Protein 9BSH (pdb70)

Radius of gyration: 26.65 Å; Cα contacts (8 Å, |Δi|>4): 1283; chains: 2; bounding box: 64×80×48 Å

Foldseek 3Di:
DADDPVVVVVVVVLLCLQVVDDNVPRDVVFKDFQDPVNCPDPPNQQKKWKAFAPDAIAIWGFAFQFKTKFWLVRLVSNVFPQQRIKIQGLWAQDPPGDIDRPQDIWGFDGKQNCLLHPPFTMIMTGTAAPPVRHGSCNVPPGFAADELVPDDAFDKKKWWYAQVVNPGRTIMIGIWGFHDPPVHTWTRGDGHQSQGHTFIADPVRHGFWGWHAWDADSDNPHITTGIHTCHPSNVVSCVVDHD/DADDPVVVVVQVVLLCLQVVDDNVPRDLQFKDFQDPVNCVDPPNQQKWWKAFPPDDIAIWGFAFLFKTKFWLVRLVNNVFPQQRIKIQGLWAQDPVGDIDRPLDIWGFDGKQNCLLHPPFTMIMTGTAAPPVRHGPCVVPPGFAADEQPPDDQFDKWKWWYAQCVVPNRTIMIGIWGFHDDPPATWTRGHHHQNQGHTFIAHPVRHGFWGWHAWDDDSDPPDIITHIHTCHDSNVVSCVVDHD

Nearest PDB structures (foldseek):
  1due-assembly1_A  TM=9.997E-01  e=1.816E-47  Staphylococcus aureus
  1exf-assembly1_A  TM=9.965E-01  e=1.575E-46  Staphylococcus aureus
  8t3i-assembly1_A  TM=9.795E-01  e=1.906E-31  Mammaliicoccus sciuri
  8t3j-assembly1_A  TM=9.727E-01  e=1.605E-29  Mammaliicoccus sciuri
  9j9a-assembly1_A  TM=9.511E-01  e=2.129E-25  Staphylococcus aureus

B-factor: mean 17.95, std 10.14, range [4.79, 72.85]

Sequence (486 aa):
AEVSAEEIIKKKHEEKWNKYYGVNAFNLPKELFSKVDEKDRQKYPYNTIGNVFVKGQTSATGVLIGKNTVLTNRHIAKFANGDPSKVSSFRPSSINTDDNGNTETPYGEEYEVKKEILQEPFGAGVDLALIRLKPDQNGVSLGDKIISSPAKIGTSNDLKDGDKLELIGYPFAHKVNQMHRSEIELTTTTLSRGLRYYGFTVPGNSGSGIFNSNGELVGIHSSKVSHLDREHQINYGVGIGNYVKRIINEKNEAEVSAEEEIKKHEEKWNKYYGVNAFNLPKELFSKVDEKDRQQKYPYNTIGNVFFVKGQTSATGVLIGKNTVLTNRHIAKKFANGDPSKVSFRPSINTDDNGNTETPYGEYEVKEILQEPFGAGVDLALIRLKPDQNGVSLGDKISSPAKKIGTSNDLKDGDKLELIGYPFAHKVNQMHRSEIELTTLSRGLRYYGFTVPGNSGSGIFNSNGELVGIHSSKVSHLDREHQINYGVGIGNYVKRRIINEKNE

GO terms:
  GO:0141023 symbiont-mediated disruption of host cell-cell adhesion (P, EXP)
  GO:0008236 serine-type peptidase activity (F, IMP)

Solvent-accessible surface area: 21837 Å² total; per-residue (Å²): 140,170,46,59,82,125,90,32,112,121,5,79,104,51,32,89,94,1,68,43,77,88,20,133,106,15,67,147,95,21,12,29,86,4,78,122,165,41,23,91,110,71,22,35,17,1,0,0,1,2,73,2,135,75,74,94,9,1,0,0,0,2,5,7,108,15,0,0,0,0,0,41,62,22,0,98,109,0,126,47,50,42,96,78,8,16,3,33,2,2,5,16,28,58,98,139,75,76,67,102,47,78,28,32,95,4,111,5,78,77,22,22,44,71,31,0,11,44,38,7,23,0,0,0,2,34,0,88,60,38,179,120,54,51,4,1,16,83,76,18,81,36,5,105,41,10,38,13,68,113,25,130,98,36,34,108,10,51,0,2,0,0,0,60,77,34,57,72,18,5,0,8,35,0,41,0,20,0,20,52,43,85,154,16,8,17,0,15,0,15,2,21,110,7,1,4,0,0,0,0,4,40,127,99,10,52,0,2,0,0,4,3,47,69,45,57,8,61,52,214,157,34,72,0,0,54,0,8,14,0,5,55,9,3,65,91,16,0,102,108,79,46,85,140,186,49,52,75,129,99,26,124,137,4,80,96,47,34,87,94,1,68,44,77,85,20,124,107,8,56,133,122,19,4,17,83,4,66,100,116,42,28,121,109,79,20,39,24,2,0,0,1,2,72,3,129,72,75,90,10,1,0,0,0,1,5,6,100,19,0,0,0,0,0,46,62,22,1,92,106,1,133,48,52,42,98,86,9,23,2,36,2,4,4,16,15,57,109,141,54,78,70,97,36,59,24,24,110,4,116,7,92,78,23,20,46,69,29,3,34,59,80,39,25,0,0,0,2,30,0,89,61,35,143,28,16,31,8,0,8,34,10,5,62,35,6,100,42,8,46,20,93,101,20,135,91,38,49,112,9,52,0,2,0,1,0,68,77,32,53,74,14,5,0,8,34,0,35,0,19,1,14,76,48,108,152,38,8,17,0,14,0,15,2,21,104,4,0,6,0,0,0,0,2,33,126,94,9,52,0,2,0,0,5,4,43,65,43,64,9,56,65,226,156,34,83,0,0,52,0,9,13,0,17,99,108,9,61,121,14,1,102,122,81,49,82

InterPro domains:
  IPR000126 Serine proteases, V8 family, serine active site [PS00673] (228-238)
  IPR008256 Peptidase S1B [PR00839] (70-87)
  IPR008256 Peptidase S1B [PR00839] (95-112)
  IPR008256 Peptidase S1B [PR00839] (129-141)
  IPR008256 Peptidase S1B [PR00839] (190-203)
  IPR008256 Peptidase S1B [PR00839] (222-238)
  IPR008256 Peptidase S1B [PR00839] (239-251)
  IPR008353 Peptidase S1B, exfoliative toxin [PR01774] (80-101)
  IPR008353 Peptidase S1B, exfoliative toxin [PR01774] (102-126)
  IPR008353 Peptidase S1B, exfoliative toxin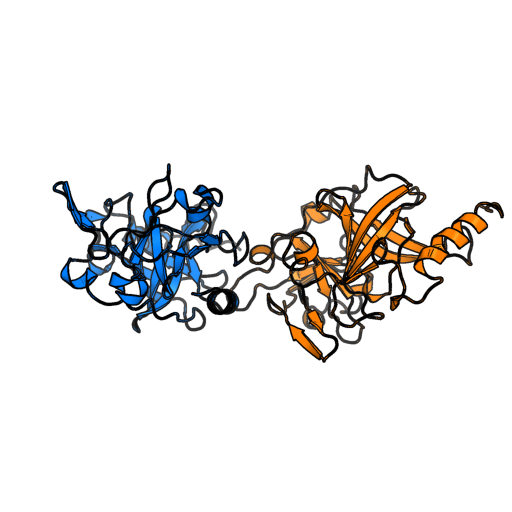 [PR01774] (139-156)
  IPR008353 Peptidase S1B, exfoliative toxin [PR01774] (158-180)
  IPR008353 Peptidase S1B, exfoliative toxin [PR01774] (182-200)
  IPR008353 Peptidase S1B, exfoliative toxin [PR01774] (224-248)
  IPR009003 Peptidase S1, PA clan [SSF50494] (53-277)
  IPR028301 Serine proteases, V8 family, histidine active site [PS00672] (96-110)
  IPR050966 Glutamyl Endopeptidase [PTHR15462] (72-261)

Secondary structure (DSSP, 8-state):
-PPPHHHHHHHHHHHHHHHSS-GGGS-TTTEEEPPHHHHTSTTGGGEEEEEETTS--EEEEEEETTEEEE-HHHHGGGTT-GGGEEEEET-EE-TTS-EE-TT--EEEEEEES-TT-TTS--EEEEEPP-TTS--HHHHSPPPEE--STT--TT-EEEEEE--TTTSTT--EEEEEEE---BTBEEEE----GGGTT-EEE-TT-EEEEEEEEEEEESEEEEEEEEEEE--HHHHHHHHHH--/----HHHHHHHHHHHHHHHSS-GGGS-TTTEEE--HHHHTSTTGGGEEEEEETTS--EEEEEEETTEEEE-HHHHGGGTT-GGGEEEEET-EE-TTS-EE-TT--EEEEEEES-TT-TTS--EEEEEPP-TTS--HHHHSPPPEE--STT--TT-EEEEEE--TTTSTT--EEEEEEE---BTBEEEE----GGGTT-EEE-TT-EEEEEEEEEEEESEEEEEEEEEEE--HHHHHHHHHH--

Structure (mmCIF, N/CA/C/O backbone):
data_9BSH
#
_entry.id   9BSH
#
_cell.length_a   48.551
_cell.length_b   66.543
_cell.length_c   81.810
_cell.angle_alpha   90.00
_cell.angle_beta   94.17
_cell.angle_gamma   90.00
#
_symmetry.space_group_name_H-M   'P 1 21 1'
#
loop_
_entity.id
_entity.type
_entity.pdbx_description
1 polymer 'Exfoliative toxin A'
2 water water
#
loop_
_atom_site.group_PDB
_atom_site.id
_atom_site.type_symbol
_atom_site.label_atom_id
_atom_site.label_alt_id
_atom_site.label_comp_id
_atom_site.label_asym_id
_atom_site.label_entity_id
_atom_site.label_seq_id
_atom_site.pdbx_PDB_ins_code
_atom_site.Cartn_x
_atom_site.Cartn_y
_atom_site.Cartn_z
_atom_site.occupancy
_atom_site.B_iso_or_equiv
_atom_site.auth_seq_id
_atom_site.auth_comp_id
_atom_site.auth_asym_id
_atom_site.auth_atom_id
_atom_site.pdbx_PDB_model_num
ATOM 1 N N . ALA A 1 38 ? -2.723 -29.381 35.336 1.00 35.48 38 ALA A N 1
ATOM 2 C CA . ALA A 1 38 ? -3.119 -28.788 36.609 1.00 44.09 38 ALA A CA 1
ATOM 3 C C . ALA A 1 38 ? -4.536 -28.232 36.536 1.00 48.36 38 ALA A C 1
ATOM 4 O O . ALA A 1 38 ? -4.786 -27.223 35.869 1.00 40.27 38 ALA A O 1
ATOM 6 N N . GLU A 1 39 ? -5.460 -28.894 37.228 1.00 37.67 39 GLU A N 1
ATOM 7 C CA . GLU A 1 39 ? -6.852 -28.466 37.244 1.00 38.58 39 GLU A CA 1
ATOM 8 C C . GLU A 1 39 ? -7.006 -27.336 38.255 1.00 35.33 39 GLU A C 1
ATOM 9 O O . GLU A 1 39 ? -6.773 -27.524 39.453 1.00 29.76 39 GLU A O 1
ATOM 15 N N . VAL A 1 40 ? -7.376 -26.163 37.778 1.00 19.86 40 VAL A N 1
ATOM 16 C CA . VAL A 1 40 ? -7.589 -25.032 38.666 1.00 22.61 40 VAL A CA 1
ATOM 17 C C . VAL A 1 40 ? -8.959 -25.180 39.309 1.00 19.65 40 VAL A C 1
ATOM 18 O O . VAL A 1 40 ? -9.905 -25.666 38.679 1.00 21.42 40 VAL A O 1
ATOM 22 N N . SER A 1 41 ? -9.067 -24.791 40.577 1.00 15.17 41 SER A N 1
ATOM 23 C CA . SER A 1 41 ? -10.318 -24.980 41.297 1.00 13.62 41 SER A CA 1
ATOM 24 C C . SER A 1 41 ? -11.391 -24.016 40.806 1.00 15.16 41 SER A C 1
ATOM 25 O O . SER A 1 41 ? -11.116 -22.914 40.314 1.00 11.21 41 SER A O 1
ATOM 28 N N . ALA A 1 42 ? -12.634 -24.447 40.956 1.00 14.01 42 ALA A N 1
ATOM 29 C CA . ALA A 1 42 ? -13.749 -23.570 40.627 1.00 13.48 42 ALA A CA 1
ATOM 30 C C . ALA A 1 42 ? -13.707 -22.279 41.431 1.00 13.48 42 ALA A C 1
ATOM 31 O O . ALA A 1 42 ? -14.130 -21.234 40.931 1.00 13.31 42 ALA A O 1
ATOM 33 N N . GLU A 1 43 ? -13.223 -22.331 42.679 1.00 13.36 43 GLU A N 1
ATOM 34 C CA . GLU A 1 43 ? -13.123 -21.118 43.485 1.00 14.86 43 GLU A CA 1
ATOM 35 C C . GLU A 1 43 ? -12.169 -20.126 42.836 1.00 12.44 43 GLU A C 1
ATOM 36 O O . GLU A 1 43 ? -12.432 -18.917 42.793 1.00 12.80 43 GLU A O 1
ATOM 42 N N . GLU A 1 44 ? -11.044 -20.626 42.333 1.00 12.49 44 GLU A N 1
ATOM 43 C CA . GLU A 1 44 ? -10.046 -19.749 41.726 1.00 12.39 44 GLU A CA 1
ATOM 44 C C . GLU A 1 44 ? -10.553 -19.180 40.406 1.00 14.39 44 GLU A C 1
ATOM 45 O O . GLU A 1 44 ? -10.310 -18.008 40.087 1.00 13.30 44 GLU A O 1
ATOM 51 N N . ILE A 1 45 ? -11.269 -19.996 39.633 1.00 14.07 45 ILE A N 1
ATOM 52 C CA A ILE A 1 45 ? -11.883 -19.505 38.402 0.37 13.34 45 ILE A CA 1
ATOM 53 C CA B ILE A 1 45 ? -11.895 -19.512 38.401 0.63 13.36 45 ILE A CA 1
ATOM 54 C C . ILE A 1 45 ? -12.874 -18.387 38.708 1.00 12.05 45 ILE A C 1
ATOM 55 O O . ILE A 1 45 ? -12.895 -17.352 38.028 1.00 11.66 45 ILE A O 1
ATOM 64 N N . LYS A 1 46 ? -13.703 -18.571 39.736 1.00 12.69 46 LYS A N 1
ATOM 65 C CA . LYS A 1 46 ? -14.675 -17.554 40.127 1.00 15.89 46 LYS A CA 1
ATOM 66 C C . LYS A 1 46 ? -13.986 -16.260 40.541 1.00 15.86 46 LYS A C 1
ATOM 67 O O . LYS A 1 46 ? -14.418 -15.166 40.156 1.00 16.16 46 LYS A O 1
ATOM 73 N N . LYS A 1 47 ? -12.914 -16.361 41.333 1.00 13.05 47 LYS A N 1
ATOM 74 C CA A LYS A 1 47 ? -12.164 -15.166 41.700 0.62 14.46 47 LYS A CA 1
ATOM 75 C CA B LYS A 1 47 ? -12.159 -15.168 41.698 0.38 14.44 47 LYS A CA 1
ATOM 76 C C . LYS A 1 47 ? -11.627 -14.468 40.456 1.00 14.10 47 LYS A C 1
ATOM 77 O O . LYS A 1 47 ? -11.712 -13.236 40.337 1.00 14.94 47 LYS A O 1
ATOM 88 N N . HIS A 1 48 ? -11.087 -15.243 39.516 1.00 11.48 48 HIS A N 1
ATOM 89 C CA . HIS A 1 48 ? -10.588 -14.671 38.274 1.00 10.57 48 HIS A CA 1
ATOM 90 C C . HIS A 1 48 ? -11.697 -14.006 37.469 1.00 12.70 48 HIS A C 1
ATOM 91 O O . HIS A 1 48 ? -11.515 -12.899 36.945 1.00 13.12 48 HIS A O 1
ATOM 98 N N . GLU A 1 49 ? -12.841 -14.676 37.327 1.00 11.47 49 GLU A N 1
ATOM 99 C CA . GLU A 1 49 ? -13.936 -14.075 36.571 1.00 13.64 49 GLU A CA 1
ATOM 100 C C . GLU A 1 49 ? -14.363 -12.749 37.180 1.00 13.99 49 GLU A C 1
ATOM 101 O O . GLU A 1 49 ? -14.583 -11.768 36.460 1.00 12.35 49 GLU A O 1
ATOM 107 N N . GLU A 1 50 ? -14.462 -12.693 38.509 1.00 12.91 50 GLU A N 1
ATOM 108 C CA . GLU A 1 50 ? -14.889 -11.464 39.160 1.00 14.86 50 GLU A CA 1
ATOM 109 C C . GLU A 1 50 ? -13.869 -10.349 38.959 1.00 12.63 50 GLU A C 1
ATOM 110 O O . GLU A 1 50 ? -14.247 -9.208 38.671 1.00 18.44 50 GLU A O 1
ATOM 116 N N . LYS A 1 51 ? -12.578 -10.656 39.079 1.00 13.71 51 LYS A N 1
ATOM 117 C CA . LYS A 1 51 ? -11.576 -9.625 38.863 1.00 12.82 51 LYS A CA 1
ATOM 118 C C . LYS A 1 51 ? -11.572 -9.170 37.412 1.00 14.71 51 LYS A C 1
ATOM 119 O O . LYS A 1 51 ? -11.529 -7.966 37.131 1.00 17.05 51 LYS A O 1
ATOM 125 N N . TRP A 1 52 ? -11.603 -10.118 36.471 1.00 11.18 52 TRP A N 1
ATOM 126 C CA . TRP A 1 52 ? -11.636 -9.741 35.060 1.00 14.38 52 TRP A CA 1
ATOM 127 C C . TRP A 1 52 ? -12.875 -8.903 34.758 1.00 13.27 52 TRP A C 1
ATOM 128 O O . TRP A 1 52 ? -12.813 -7.941 33.981 1.00 14.07 52 TRP A O 1
ATOM 139 N N . ASN A 1 53 ? -13.994 -9.206 35.424 1.00 14.00 53 ASN A N 1
ATOM 140 C CA . ASN A 1 53 ? -15.238 -8.488 35.203 1.00 15.33 53 ASN A CA 1
ATOM 141 C C . ASN A 1 53 ? -15.169 -7.034 35.669 1.00 17.40 53 ASN A C 1
ATOM 142 O O . ASN A 1 53 ? -15.984 -6.218 35.221 1.00 16.83 53 ASN A O 1
ATOM 147 N N . LYS A 1 54 ? -14.225 -6.690 36.552 1.00 15.69 54 LYS A N 1
ATOM 148 C CA . LYS A 1 54 ? -14.033 -5.285 36.905 1.00 21.16 54 LYS A CA 1
ATOM 149 C C . LYS A 1 54 ? -13.688 -4.443 35.687 1.00 16.36 54 LYS A C 1
ATOM 150 O O . LYS A 1 54 ? -13.994 -3.247 35.655 1.00 20.45 54 LYS A O 1
ATOM 156 N N . TYR A 1 55 ? -13.051 -5.046 34.685 1.00 16.03 55 TYR A N 1
ATOM 157 C CA . TYR A 1 55 ? -12.549 -4.308 33.537 1.00 15.55 55 TYR A CA 1
ATOM 158 C C . TYR A 1 55 ? -13.423 -4.484 32.313 1.00 17.35 55 TYR A C 1
ATOM 159 O O . TYR A 1 55 ? -13.394 -3.629 31.422 1.00 17.08 55 TYR A O 1
ATOM 168 N N . TYR A 1 56 ? -14.208 -5.559 32.260 1.00 16.98 56 TYR A N 1
ATOM 169 C CA . TYR A 1 56 ? -14.994 -5.888 31.083 1.00 18.04 56 TYR A CA 1
ATOM 170 C C . TYR A 1 56 ? -16.487 -6.022 31.349 1.00 19.94 56 TYR A C 1
ATOM 171 O O . TYR A 1 56 ? -17.255 -6.160 30.388 1.00 20.51 56 TYR A O 1
ATOM 180 N N . GLY A 1 57 ? -16.921 -5.946 32.611 1.00 20.59 57 GLY A N 1
ATOM 181 C CA . GLY A 1 57 ? -18.324 -6.134 32.942 1.00 22.24 57 GLY A CA 1
ATOM 182 C C . GLY A 1 57 ? -19.198 -4.935 32.670 1.00 28.92 57 GLY A C 1
ATOM 183 O O . GLY A 1 57 ? -20.428 -5.064 32.667 1.00 26.53 57 GLY A O 1
ATOM 184 N N . VAL A 1 58 ? -18.591 -3.770 32.465 1.00 21.78 58 VAL A N 1
ATOM 185 C CA . VAL A 1 58 ? -19.300 -2.563 32.082 1.00 18.65 58 VAL A CA 1
ATOM 186 C C . VAL A 1 58 ? -18.704 -2.058 30.779 1.00 26.29 58 VAL A C 1
ATOM 187 O O . VAL A 1 58 ? -17.615 -2.463 30.362 1.00 25.76 58 VAL A O 1
ATOM 191 N N . ASN A 1 59 ? -19.446 -1.162 30.135 1.00 22.11 59 ASN A N 1
ATOM 192 C CA . ASN A 1 59 ? -18.944 -0.424 28.987 1.00 25.89 59 ASN A CA 1
ATOM 193 C C . ASN A 1 59 ? -17.644 0.286 29.345 1.00 21.69 59 ASN A C 1
ATOM 194 O O . ASN A 1 59 ? -17.500 0.828 30.442 1.00 19.92 59 ASN A O 1
ATOM 199 N N . ALA A 1 60 ? -16.694 0.289 28.402 1.00 20.30 60 ALA A N 1
ATOM 200 C CA . ALA A 1 60 ? -15.408 0.932 28.650 1.00 17.76 60 ALA A CA 1
ATOM 201 C C . ALA A 1 60 ? -15.565 2.411 28.996 1.00 19.64 60 ALA A C 1
ATOM 202 O O . ALA A 1 60 ? -14.785 2.945 29.797 1.00 21.31 60 ALA A O 1
ATOM 204 N N . PHE A 1 61 ? -16.569 3.083 28.414 1.00 25.15 61 PHE A N 1
ATOM 205 C CA . PHE A 1 61 ? -16.865 4.468 28.782 1.00 27.40 61 PHE A CA 1
ATOM 206 C C . PHE A 1 61 ? -17.317 4.585 30.231 1.00 18.13 61 PHE A C 1
ATOM 207 O O . PHE A 1 61 ? -17.185 5.654 30.834 1.00 23.73 61 PHE A O 1
ATOM 215 N N . ASN A 1 62 ? -17.871 3.511 30.798 1.00 25.31 62 ASN A N 1
ATOM 216 C CA . ASN A 1 62 ? -18.344 3.514 32.176 1.00 20.27 62 ASN A CA 1
ATOM 217 C C . ASN A 1 62 ? -17.320 2.972 33.167 1.00 21.20 62 ASN A C 1
ATOM 218 O O . ASN A 1 62 ? -17.637 2.828 34.354 1.00 18.67 62 ASN A O 1
ATOM 223 N N . LEU A 1 63 ? -16.106 2.655 32.719 1.00 20.41 63 LEU A N 1
ATOM 224 C CA . LEU A 1 63 ? -15.102 2.200 33.663 1.00 16.73 63 LEU A CA 1
ATOM 225 C C . LEU A 1 63 ? -14.707 3.339 34.600 1.00 17.58 63 LEU A C 1
ATOM 226 O O . LEU A 1 63 ? -14.720 4.506 34.204 1.00 18.28 63 LEU A O 1
ATOM 231 N N . PRO A 1 64 ? -14.340 3.023 35.842 1.00 14.89 64 PRO A N 1
ATOM 232 C CA . PRO A 1 64 ? -13.807 4.058 36.736 1.00 16.58 64 PRO A CA 1
ATOM 233 C C . PRO A 1 64 ? -12.521 4.636 36.163 1.00 24.11 64 PRO A C 1
ATOM 234 O O . PRO A 1 64 ? -11.704 3.915 35.584 1.00 14.96 64 PRO A O 1
ATOM 238 N N . LYS A 1 65 ? -12.339 5.952 36.332 1.00 20.39 65 LYS A N 1
ATOM 239 C CA . LYS A 1 65 ? -11.161 6.598 35.753 1.00 18.78 65 LYS A CA 1
ATOM 240 C C . LYS A 1 65 ? -9.871 6.012 36.315 1.00 15.23 65 LYS A C 1
ATOM 241 O O . LYS A 1 65 ? -8.832 6.048 35.646 1.00 19.10 65 LYS A O 1
ATOM 247 N N . GLU A 1 66 ? -9.915 5.488 37.542 1.00 15.27 66 GLU A N 1
ATOM 248 C CA . GLU A 1 66 ? -8.731 4.884 38.141 1.00 21.91 66 GLU A CA 1
ATOM 249 C C . GLU A 1 66 ? -8.210 3.717 37.314 1.00 12.02 66 GLU A C 1
ATOM 250 O O . GLU A 1 66 ? -7.003 3.453 37.305 1.00 16.19 66 GLU A O 1
ATOM 256 N N . LEU A 1 67 ? -9.095 3.003 36.634 1.00 13.29 67 LEU A N 1
ATOM 257 C CA . LEU A 1 67 ? -8.705 1.841 35.851 1.00 11.91 67 LEU A CA 1
ATOM 258 C C . LEU A 1 67 ? -8.372 2.169 34.404 1.00 12.38 67 LEU A C 1
ATOM 259 O O . LEU A 1 67 ? -7.573 1.455 33.788 1.00 13.08 67 LEU A O 1
ATOM 264 N N . PHE A 1 68 ? -8.981 3.209 33.840 1.00 10.91 68 PHE A N 1
ATOM 265 C CA . PHE A 1 68 ? -8.874 3.490 32.413 1.00 9.20 68 PHE A CA 1
ATOM 266 C C . PHE A 1 68 ? -9.287 4.931 32.195 1.00 13.12 68 PHE A C 1
ATOM 267 O O . PHE A 1 68 ? -10.395 5.327 32.585 1.00 13.82 68 PHE A O 1
ATOM 275 N N . SER A 1 69 ? -8.427 5.709 31.556 1.00 11.37 69 SER A N 1
ATOM 276 C CA . SER A 1 69 ? -8.770 7.101 31.312 1.00 13.31 69 SER A CA 1
ATOM 277 C C . SER A 1 69 ? -8.004 7.661 30.121 1.00 12.27 69 SER A C 1
ATOM 278 O O . SER A 1 69 ? -6.892 7.225 29.817 1.00 11.53 69 SER A O 1
ATOM 281 N N . LYS A 1 70 ? -8.620 8.634 29.452 1.00 10.58 70 LYS A N 1
ATOM 282 C CA . LYS A 1 70 ? -7.943 9.362 28.384 1.00 11.95 70 LYS A CA 1
ATOM 283 C C . LYS A 1 70 ? -6.846 10.260 28.949 1.00 9.73 70 LYS A C 1
ATOM 284 O O . LYS A 1 70 ? -7.016 10.912 29.981 1.00 12.93 70 LYS A O 1
ATOM 290 N N . VAL A 1 71 ? -5.697 10.290 28.278 1.00 9.89 71 VAL A N 1
ATOM 291 C CA . VAL A 1 71 ? -4.595 11.151 28.689 1.00 12.60 71 VAL A CA 1
ATOM 292 C C . VAL A 1 71 ? -4.868 12.539 28.127 1.00 9.83 71 VAL A C 1
ATOM 293 O O . VAL A 1 71 ? -4.949 12.720 26.908 1.00 14.67 71 VAL A O 1
ATOM 297 N N . ASP A 1 72 ? -5.019 13.517 29.006 1.00 14.22 72 ASP A N 1
ATOM 298 C CA . ASP A 1 72 ? -5.407 14.841 28.537 1.00 18.54 72 ASP A CA 1
ATOM 299 C C . ASP A 1 72 ? -4.229 15.576 27.894 1.00 12.66 72 ASP A C 1
ATOM 300 O O . ASP A 1 72 ? -3.081 15.122 27.901 1.00 11.88 72 ASP A O 1
ATOM 305 N N . GLU A 1 73 ? -4.530 16.733 27.311 1.00 12.81 73 GLU A N 1
ATOM 306 C CA . GLU A 1 73 ? -3.520 17.436 26.530 1.00 12.82 73 GLU A CA 1
ATOM 307 C C . GLU A 1 73 ? -2.296 17.780 27.373 1.00 13.52 73 GLU A C 1
ATOM 308 O O . GLU A 1 73 ? -1.154 17.607 26.927 1.00 15.72 73 GLU A O 1
ATOM 314 N N . LYS A 1 74 ? -2.509 18.255 28.600 1.00 12.88 74 LYS A N 1
ATOM 315 C CA . LYS A 1 74 ? -1.367 18.599 29.439 1.00 17.05 74 LYS A CA 1
ATOM 316 C C . LYS A 1 74 ? -0.578 17.357 29.828 1.00 20.03 74 LYS A C 1
ATOM 317 O O . LYS A 1 74 ? 0.655 17.392 29.879 1.00 20.47 74 LYS A O 1
ATOM 323 N N . ASP A 1 75 ? -1.264 16.249 30.092 1.00 15.25 75 ASP A N 1
ATOM 324 C CA . ASP A 1 75 ? -0.551 15.036 30.480 1.00 19.16 75 ASP A CA 1
ATOM 325 C C . ASP A 1 75 ? 0.251 14.464 29.315 1.00 14.59 75 ASP A C 1
ATOM 326 O O . ASP A 1 75 ? 1.357 13.944 29.516 1.00 17.25 75 ASP A O 1
ATOM 331 N N . ARG A 1 76 ? -0.269 14.576 28.087 1.00 12.36 76 ARG A N 1
ATOM 332 C CA . ARG A 1 76 ? 0.469 14.068 26.936 1.00 11.35 76 ARG A CA 1
ATOM 333 C C . ARG A 1 76 ? 1.816 14.765 26.815 1.00 17.79 76 ARG A C 1
ATOM 334 O O . ARG A 1 76 ? 2.767 14.178 26.291 1.00 17.66 76 ARG A O 1
ATOM 342 N N . GLN A 1 77 ? 1.922 15.980 27.351 1.00 14.83 77 GLN A N 1
ATOM 343 C CA . GLN A 1 77 ? 3.140 16.767 27.246 1.00 24.81 77 GLN A CA 1
ATOM 344 C C . GLN A 1 77 ? 4.265 16.221 28.099 1.00 29.20 77 GLN A C 1
ATOM 345 O O . GLN A 1 77 ? 5.433 16.499 27.812 1.00 37.75 77 GLN A O 1
ATOM 351 N N . LYS A 1 78 ? 3.950 15.485 29.150 1.00 20.88 78 LYS A N 1
ATOM 352 C CA . LYS A 1 78 ? 4.972 15.113 30.105 1.00 25.85 78 LYS A CA 1
ATOM 353 C C . LYS A 1 78 ? 5.328 13.633 30.029 1.00 22.16 78 LYS A C 1
ATOM 354 O O . LYS A 1 78 ? 4.681 12.818 29.357 1.00 15.56 78 LYS A O 1
ATOM 360 N N . TYR A 1 79 ? 6.414 13.323 30.712 1.00 22.46 79 TYR A N 1
ATOM 361 C CA . TYR A 1 79 ? 6.900 11.965 30.794 1.00 14.86 79 TYR A CA 1
ATOM 362 C C . TYR A 1 79 ? 6.015 11.163 31.748 1.00 18.62 79 TYR A C 1
ATOM 363 O O . TYR A 1 79 ? 5.584 11.680 32.782 1.00 16.31 79 TYR A O 1
ATOM 372 N N . PRO A 1 80 ? 5.728 9.892 31.441 1.00 11.21 80 PRO A N 1
ATOM 373 C CA . PRO A 1 80 ? 6.186 9.086 30.297 1.00 15.29 80 PRO A CA 1
ATOM 374 C C . PRO A 1 80 ? 5.265 9.113 29.079 1.00 8.11 80 PRO A C 1
ATOM 375 O O . PRO A 1 80 ? 5.568 8.482 28.070 1.00 10.06 80 PRO A O 1
ATOM 379 N N . TYR A 1 81 ? 4.132 9.822 29.159 1.00 12.63 81 TYR A N 1
ATOM 380 C CA . TYR A 1 81 ? 3.141 9.801 28.085 1.00 9.74 81 TYR A CA 1
ATOM 381 C C . TYR A 1 81 ? 3.744 10.251 26.766 1.00 9.76 81 TYR A C 1
ATOM 382 O O . TYR A 1 81 ? 3.438 9.688 25.717 1.00 8.91 81 TYR A O 1
ATOM 391 N N . ASN A 1 82 ? 4.636 11.237 26.808 1.00 10.64 82 ASN A N 1
ATOM 392 C CA . ASN A 1 82 ? 5.268 11.757 25.601 1.00 14.91 82 ASN A CA 1
ATOM 393 C C . ASN A 1 82 ? 6.168 10.745 24.884 1.00 11.76 82 ASN A C 1
ATOM 394 O O . ASN A 1 82 ? 6.579 11.017 23.754 1.00 15.63 82 ASN A O 1
ATOM 399 N N . THR A 1 83 ? 6.424 9.565 25.462 1.00 7.56 83 THR A N 1
ATOM 400 C CA . THR A 1 83 ? 7.179 8.517 24.769 1.00 9.21 83 THR A CA 1
ATOM 401 C C . THR A 1 83 ? 6.292 7.585 23.953 1.00 7.31 83 THR A C 1
ATOM 402 O O . THR A 1 83 ? 6.809 6.693 23.271 1.00 8.25 83 THR A O 1
ATOM 406 N N . ILE A 1 84 ? 4.967 7.753 24.024 1.00 7.51 84 ILE A N 1
ATOM 407 C CA . ILE A 1 84 ? 4.005 6.823 23.450 1.00 9.21 84 ILE A CA 1
ATOM 408 C C . ILE A 1 84 ? 3.526 7.346 22.108 1.00 6.25 84 ILE A C 1
ATOM 409 O O . ILE A 1 84 ? 3.229 8.536 21.965 1.00 8.34 84 ILE A O 1
ATOM 414 N N . GLY A 1 85 ? 3.454 6.447 21.118 1.00 6.72 85 GLY A N 1
ATOM 415 C CA . GLY A 1 85 ? 3.057 6.823 19.781 1.00 4.90 85 GLY A CA 1
ATOM 416 C C . GLY A 1 85 ? 2.171 5.768 19.154 1.00 6.84 85 GLY A C 1
ATOM 417 O O . GLY A 1 85 ? 2.059 4.626 19.624 1.00 7.58 85 GLY A O 1
ATOM 418 N N . ASN A 1 86 ? 1.571 6.176 18.052 1.00 6.34 86 ASN A N 1
ATOM 419 C CA . ASN A 1 86 ? 0.688 5.307 17.291 1.00 7.45 86 ASN A CA 1
ATOM 420 C C . ASN A 1 86 ? 1.457 4.770 16.094 1.00 7.42 86 ASN A C 1
ATOM 421 O O . ASN A 1 86 ? 2.088 5.547 15.357 1.00 7.28 86 ASN A O 1
ATOM 426 N N . VAL A 1 87 ? 1.475 3.443 15.963 1.00 9.73 87 VAL A N 1
ATOM 427 C CA . VAL A 1 87 ? 2.197 2.759 14.896 1.00 10.10 87 VAL A CA 1
ATOM 428 C C . VAL A 1 87 ? 1.198 2.446 13.799 1.00 8.73 87 VAL A C 1
ATOM 429 O O . VAL A 1 87 ? 0.303 1.601 13.972 1.00 8.38 87 VAL A O 1
ATOM 433 N N . PHE A 1 88 ? 1.334 3.143 12.674 1.00 8.03 88 PHE A N 1
ATOM 434 C CA . PHE A 1 88 ? 0.501 2.904 11.509 1.00 10.50 88 PHE A CA 1
ATOM 435 C C . PHE A 1 88 ? 1.190 1.913 10.583 1.00 14.39 88 PHE A C 1
ATOM 436 O O . PHE A 1 88 ? 2.366 2.079 10.252 1.00 18.70 88 PHE A O 1
ATOM 444 N N . VAL A 1 89 ? 0.457 0.882 10.170 1.00 9.99 89 VAL A N 1
ATOM 445 C CA . VAL A 1 89 ? 0.938 -0.093 9.193 1.00 14.14 89 VAL A CA 1
ATOM 446 C C . VAL A 1 89 ? -0.083 -0.171 8.077 1.00 13.39 89 VAL A C 1
ATOM 447 O O . VAL A 1 89 ? -1.281 -0.336 8.336 1.00 12.98 89 VAL A O 1
ATOM 451 N N . LYS A 1 90 ? 0.387 -0.056 6.836 1.00 14.94 90 LYS A N 1
ATOM 452 C CA . LYS A 1 90 ? -0.522 0.008 5.698 1.00 22.07 90 LYS A CA 1
ATOM 453 C C . LYS A 1 90 ? -1.428 -1.218 5.659 1.00 15.12 90 LYS A C 1
ATOM 454 O O . LYS A 1 90 ? -0.964 -2.357 5.757 1.00 18.69 90 LYS A O 1
ATOM 460 N N . GLY A 1 91 ? -2.734 -0.973 5.545 1.00 16.29 91 GLY A N 1
ATOM 461 C CA . GLY A 1 91 ? -3.729 -2.023 5.457 1.00 16.65 91 GLY A CA 1
ATOM 462 C C . GLY A 1 91 ? -4.167 -2.609 6.779 1.00 20.10 91 GLY A C 1
ATOM 463 O O . GLY A 1 91 ? -5.008 -3.517 6.788 1.00 21.22 91 GLY A O 1
ATOM 464 N N . GLN A 1 92 ? -3.631 -2.122 7.890 1.00 17.49 92 GLN A N 1
ATOM 465 C CA . GLN A 1 92 ? -3.962 -2.620 9.215 1.00 18.20 92 GLN A CA 1
ATOM 466 C C . GLN A 1 92 ? -4.506 -1.473 10.052 1.00 15.15 92 GLN A C 1
ATOM 467 O O . GLN A 1 92 ? -4.223 -0.300 9.791 1.00 17.35 92 GLN A O 1
ATOM 473 N N . THR A 1 93 ? -5.275 -1.819 11.079 1.00 13.66 93 THR A N 1
ATOM 474 C CA . THR A 1 93 ? -5.625 -0.820 12.079 1.00 14.62 93 THR A CA 1
ATOM 475 C C . THR A 1 93 ? -4.393 -0.502 12.925 1.00 14.67 93 THR A C 1
ATOM 476 O O . THR A 1 93 ? -3.520 -1.348 13.134 1.00 11.71 93 THR A O 1
ATOM 480 N N . SER A 1 94 ? -4.300 0.743 13.373 1.00 14.67 94 SER A N 1
ATOM 481 C CA . SER A 1 94 ? -3.043 1.173 13.968 1.00 8.63 94 SER A CA 1
ATOM 482 C C . SER A 1 94 ? -2.892 0.629 15.393 1.00 8.07 94 SER A C 1
ATOM 483 O O . SER A 1 94 ? -3.859 0.223 16.046 1.00 8.68 94 SER A O 1
ATOM 486 N N . ALA A 1 95 ? -1.638 0.588 15.859 1.00 6.30 95 ALA A N 1
ATOM 487 C CA . ALA A 1 95 ? -1.375 0.101 17.209 1.00 5.75 95 ALA A CA 1
ATOM 488 C C . ALA A 1 95 ? -0.414 1.049 17.917 1.00 7.53 95 ALA A C 1
ATOM 489 O O . ALA A 1 95 ? -0.367 2.228 17.584 1.00 7.14 95 ALA A O 1
ATOM 491 N N . THR A 1 96 ? 0.338 0.555 18.885 1.00 6.87 96 THR A N 1
ATOM 492 C CA . THR A 1 96 ? 1.105 1.424 19.759 1.00 6.64 96 THR A CA 1
ATOM 493 C C . THR A 1 96 ? 2.578 1.053 19.701 1.00 6.81 96 THR A C 1
ATOM 494 O O . THR A 1 96 ? 2.942 -0.087 19.397 1.00 6.68 96 THR A O 1
ATOM 498 N N . GLY A 1 97 ? 3.424 2.025 20.011 1.00 6.08 97 GLY A N 1
ATOM 499 C CA . GLY A 1 97 ? 4.830 1.762 20.228 1.00 6.50 97 GLY A CA 1
ATOM 500 C C . GLY A 1 97 ? 5.425 2.784 21.173 1.00 7.37 97 GLY A C 1
ATOM 501 O O . GLY A 1 97 ? 4.844 3.840 21.438 1.00 7.51 97 GLY A O 1
ATOM 502 N N . VAL A 1 98 ? 6.611 2.457 21.679 1.00 6.73 98 VAL A N 1
ATOM 503 C CA . VAL A 1 98 ? 7.286 3.258 22.698 1.00 6.00 98 VAL A CA 1
ATOM 504 C C . VAL A 1 98 ? 8.631 3.730 22.160 1.00 6.72 98 VAL A C 1
ATOM 505 O O . VAL A 1 98 ? 9.436 2.911 21.699 1.00 7.14 98 VAL A O 1
ATOM 509 N N . LEU A 1 99 ? 8.892 5.035 22.253 1.00 6.89 99 LEU A N 1
ATOM 510 C CA . LEU A 1 99 ? 10.205 5.560 21.887 1.00 7.87 99 LEU A CA 1
ATOM 511 C C . LEU A 1 99 ? 11.218 5.155 22.963 1.00 7.48 99 LEU A C 1
ATOM 512 O O . LEU A 1 99 ? 11.084 5.566 24.121 1.00 7.51 99 LEU A O 1
ATOM 517 N N . ILE A 1 100 ? 12.202 4.324 22.604 1.00 9.57 100 ILE A N 1
ATOM 518 C CA . ILE A 1 100 ? 13.202 3.825 23.546 1.00 9.25 100 ILE A CA 1
ATOM 519 C C . ILE A 1 100 ? 14.608 4.265 23.205 1.00 9.51 100 ILE A C 1
ATOM 520 O O . ILE A 1 100 ? 15.522 4.024 24.002 1.00 12.54 100 ILE A O 1
ATOM 525 N N . GLY A 1 101 ? 14.829 4.862 22.039 1.00 10.00 101 GLY A N 1
ATOM 526 C CA . GLY A 1 101 ? 16.140 5.374 21.702 1.00 8.84 101 GLY A CA 1
ATOM 527 C C . GLY A 1 101 ? 15.946 6.578 20.814 1.00 8.93 101 GLY A C 1
ATOM 528 O O . GLY A 1 101 ? 14.823 6.942 20.466 1.00 11.04 101 GLY A O 1
ATOM 529 N N . LYS A 1 102 ? 17.061 7.199 20.459 1.00 8.55 102 LYS A N 1
ATOM 530 C CA . LYS A 1 102 ? 17.023 8.435 19.682 1.00 11.38 102 LYS A CA 1
ATOM 531 C C . LYS A 1 102 ? 16.202 8.277 18.402 1.00 9.94 102 LYS A C 1
ATOM 532 O O . LYS A 1 102 ? 15.457 9.185 18.004 1.00 8.51 102 LYS A O 1
ATOM 538 N N . ASN A 1 103 ? 16.309 7.116 17.755 1.00 9.02 103 ASN A N 1
ATOM 539 C CA . ASN A 1 103 ? 15.592 6.845 16.519 1.00 13.50 103 ASN A CA 1
ATOM 540 C C . ASN A 1 103 ? 14.830 5.526 16.602 1.00 10.45 103 ASN A C 1
ATOM 541 O O . ASN A 1 103 ? 14.486 4.962 15.565 1.00 12.56 103 ASN A O 1
ATOM 546 N N . THR A 1 104 ? 14.612 4.986 17.800 1.00 8.26 104 THR A N 1
ATOM 547 C CA . THR A 1 104 ? 14.120 3.618 17.934 1.00 11.15 104 THR A CA 1
ATOM 548 C C . THR A 1 104 ? 12.804 3.557 18.685 1.00 7.90 104 THR A C 1
ATOM 549 O O . THR A 1 104 ? 12.682 4.120 19.778 1.00 6.52 104 THR A O 1
ATOM 553 N N . VAL A 1 105 ? 11.856 2.825 18.107 1.00 8.42 105 VAL A N 1
ATOM 554 C CA . VAL A 1 105 ? 10.549 2.552 18.683 1.00 7.91 105 VAL A CA 1
ATOM 555 C C . VAL A 1 105 ? 10.436 1.053 18.906 1.00 8.20 105 VAL A C 1
ATOM 556 O O . VAL A 1 105 ? 10.742 0.264 18.006 1.00 7.29 105 VAL A O 1
ATOM 560 N N . LEU A 1 106 ? 10.027 0.667 20.109 1.00 8.16 106 LEU A N 1
ATOM 561 C CA . LEU A 1 106 ? 9.724 -0.716 20.447 1.00 8.41 106 LEU A CA 1
ATOM 562 C C . LEU A 1 106 ? 8.224 -0.958 20.303 1.00 7.51 106 LEU A C 1
ATOM 563 O O . LEU A 1 106 ? 7.412 -0.175 20.812 1.00 8.72 106 LEU A O 1
ATOM 568 N N . THR A 1 107 ? 7.858 -2.001 19.572 1.00 6.17 107 THR A N 1
ATOM 569 C CA . THR A 1 107 ? 6.456 -2.389 19.406 1.00 5.74 107 THR A CA 1
ATOM 570 C C . THR A 1 107 ? 6.397 -3.913 19.354 1.00 7.25 107 THR A C 1
ATOM 571 O O . THR A 1 107 ? 7.375 -4.602 19.659 1.00 8.55 107 THR A O 1
ATOM 575 N N . ASN A 1 108 ? 5.244 -4.459 19.008 1.00 7.71 108 ASN A N 1
ATOM 576 C CA . ASN A 1 108 ? 5.125 -5.911 18.899 1.00 7.70 108 ASN A CA 1
ATOM 577 C C . ASN A 1 108 ? 5.572 -6.409 17.537 1.00 9.14 108 ASN A C 1
ATOM 578 O O . ASN A 1 108 ? 5.365 -5.767 16.504 1.00 8.46 108 ASN A O 1
ATOM 583 N N . ARG A 1 109 ? 6.165 -7.597 17.551 1.00 7.88 109 ARG A N 1
ATOM 584 C CA . ARG A 1 109 ? 6.439 -8.303 16.309 1.00 8.85 109 ARG A CA 1
ATOM 585 C C . ARG A 1 109 ? 5.158 -8.505 15.508 1.00 7.61 109 ARG A C 1
ATOM 586 O O . ARG A 1 109 ? 5.167 -8.356 14.279 1.00 8.84 109 ARG A O 1
ATOM 594 N N . HIS A 1 110 ? 4.043 -8.826 16.166 1.00 9.84 110 HIS A N 1
ATOM 595 C CA . HIS A 1 110 ? 2.841 -9.111 15.389 1.00 8.27 110 HIS A CA 1
ATOM 596 C C . HIS A 1 110 ? 2.296 -7.860 14.716 1.00 10.60 110 HIS A C 1
ATOM 597 O O . HIS A 1 110 ? 1.540 -7.970 13.743 1.00 12.18 110 HIS A O 1
ATOM 604 N N . ILE A 1 111 ? 2.674 -6.677 15.202 1.00 8.75 111 ILE A N 1
ATOM 605 C CA . ILE A 1 111 ? 2.283 -5.447 14.534 1.00 8.38 111 ILE A CA 1
ATOM 606 C C . ILE A 1 111 ? 3.223 -5.157 13.373 1.00 8.52 111 ILE A C 1
ATOM 607 O O . ILE A 1 111 ? 2.785 -4.878 12.252 1.00 8.08 111 ILE A O 1
ATOM 612 N N . ALA A 1 112 ? 4.538 -5.287 13.607 1.00 9.17 112 ALA A N 1
ATOM 613 C CA . ALA A 1 112 ? 5.522 -4.993 12.564 1.00 9.46 112 ALA A CA 1
ATOM 614 C C . ALA A 1 112 ? 5.453 -5.975 11.405 1.00 8.59 112 ALA A C 1
ATOM 615 O O . ALA A 1 112 ? 5.748 -5.596 10.263 1.00 11.15 112 ALA A O 1
ATOM 617 N N . LYS A 1 113 ? 5.026 -7.212 11.655 1.00 11.08 113 LYS A N 1
ATOM 618 C CA . LYS A 1 113 ? 5.070 -8.242 10.617 1.00 14.14 113 LYS A CA 1
ATOM 619 C C . LYS A 1 113 ? 4.176 -7.898 9.429 1.00 17.57 113 LYS A C 1
ATOM 620 O O . LYS A 1 113 ? 4.464 -8.303 8.296 1.00 15.28 113 LYS A O 1
ATOM 626 N N . PHE A 1 114 ? 3.117 -7.123 9.642 1.00 12.74 114 PHE A N 1
ATOM 627 C CA . PHE A 1 114 ? 2.232 -6.788 8.529 1.00 16.61 114 PHE A CA 1
ATOM 628 C C . PHE A 1 114 ? 2.863 -5.823 7.530 1.00 13.05 114 PHE A C 1
ATOM 629 O O . PHE A 1 114 ? 2.294 -5.607 6.454 1.00 13.59 114 PHE A O 1
ATOM 637 N N . ALA A 1 115 ? 4.014 -5.234 7.851 1.00 11.39 115 ALA A N 1
ATOM 638 C CA . ALA A 1 115 ? 4.750 -4.438 6.883 1.00 15.55 115 ALA A CA 1
ATOM 639 C C . ALA A 1 115 ? 5.553 -5.293 5.915 1.00 15.36 115 ALA A C 1
ATOM 640 O O . ALA A 1 115 ? 6.075 -4.757 4.931 1.00 14.61 115 ALA A O 1
ATOM 642 N N . ASN A 1 116 ? 5.680 -6.591 6.177 1.00 13.09 116 ASN A N 1
ATOM 643 C CA . ASN A 1 116 ? 6.428 -7.494 5.301 1.00 13.73 116 ASN A CA 1
ATOM 644 C C . ASN A 1 116 ? 7.847 -6.987 5.054 1.00 15.04 116 ASN A C 1
ATOM 645 O O . ASN A 1 116 ? 8.369 -7.044 3.934 1.00 12.92 116 ASN A O 1
ATOM 650 N N . GLY A 1 117 ? 8.470 -6.463 6.108 1.00 13.79 117 GLY A N 1
ATOM 651 C CA . GLY A 1 117 ? 9.824 -5.961 6.004 1.00 12.46 117 GLY A CA 1
ATOM 652 C C . GLY A 1 117 ? 9.992 -4.675 5.223 1.00 9.89 117 GLY A C 1
ATOM 653 O O . GLY A 1 117 ? 11.128 -4.268 4.980 1.00 13.99 117 GLY A O 1
ATOM 654 N N . ASP A 1 118 ? 8.904 -4.007 4.853 1.00 10.36 118 ASP A N 1
ATOM 655 C CA . ASP A 1 118 ? 8.960 -2.843 3.986 1.00 10.83 118 ASP A CA 1
ATOM 656 C C . ASP A 1 118 ? 8.805 -1.585 4.835 1.00 8.73 118 ASP A C 1
ATOM 657 O O . ASP A 1 118 ? 7.686 -1.2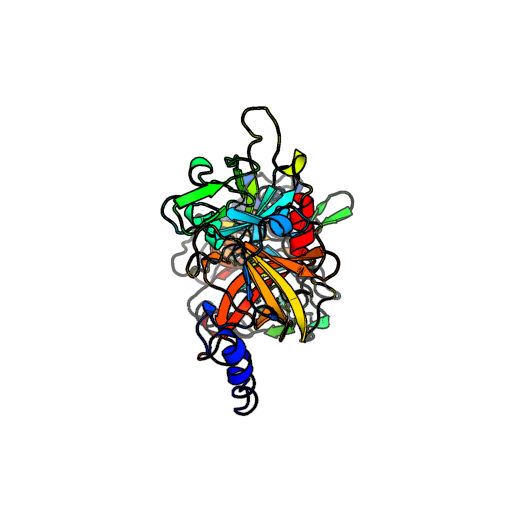89 5.293 1.00 11.25 118 ASP A O 1
ATOM 662 N N . PRO A 1 119 ? 9.866 -0.812 5.061 1.00 10.64 119 PRO A N 1
ATOM 663 C CA . PRO A 1 119 ? 9.724 0.354 5.943 1.00 13.17 119 PRO A CA 1
ATOM 664 C C . PRO A 1 119 ? 8.799 1.432 5.403 1.00 12.97 119 PRO A C 1
ATOM 665 O O . PRO A 1 119 ? 8.247 2.193 6.205 1.00 13.16 119 PRO A O 1
ATOM 669 N N . SER A 1 120 ? 8.571 1.508 4.089 1.00 10.84 120 SER A N 1
ATOM 670 C CA . SER A 1 120 ? 7.655 2.504 3.544 1.00 10.87 120 SER A CA 1
ATOM 671 C C . SER A 1 120 ? 6.211 2.265 3.959 1.00 10.79 120 SER A C 1
ATOM 672 O O . SER A 1 120 ? 5.371 3.146 3.754 1.00 12.10 120 SER A O 1
ATOM 675 N N . LYS A 1 121 ? 5.904 1.105 4.526 1.00 12.23 121 LYS A N 1
ATOM 676 C CA . LYS A 1 121 ? 4.542 0.756 4.903 1.00 10.68 121 LYS A CA 1
ATOM 677 C C . LYS A 1 121 ? 4.238 1.090 6.358 1.00 14.49 121 LYS A C 1
ATOM 678 O O . LYS A 1 121 ? 3.124 0.827 6.822 1.00 14.66 121 LYS A O 1
ATOM 684 N N . VAL A 1 122 ? 5.192 1.644 7.090 1.00 9.68 122 VAL A N 1
ATOM 685 C CA . VAL A 1 122 ? 5.026 1.919 8.513 1.00 10.85 122 VAL A CA 1
ATOM 686 C C . VAL A 1 122 ? 5.304 3.390 8.770 1.00 12.43 122 VAL A C 1
ATOM 687 O O . VAL A 1 122 ? 6.224 3.976 8.188 1.00 13.81 122 VAL A O 1
ATOM 691 N N . SER A 1 123 ? 4.541 3.971 9.685 1.00 10.40 123 SER A N 1
ATOM 692 C CA A SER A 1 123 ? 4.725 5.343 10.136 0.44 9.96 123 SER A CA 1
ATOM 693 C CA B SER A 1 123 ? 4.846 5.305 10.160 0.56 9.99 123 SER A CA 1
ATOM 694 C C . SER A 1 123 ? 4.589 5.357 11.654 1.00 9.63 123 SER A C 1
ATOM 695 O O . SER A 1 123 ? 3.882 4.514 12.221 1.00 11.38 123 SER A O 1
ATOM 700 N N . PHE A 1 124 ? 5.252 6.304 12.309 1.00 8.21 124 PHE A N 1
ATOM 701 C CA . PHE A 1 124 ? 5.120 6.466 13.755 1.00 6.58 124 PHE A CA 1
ATOM 702 C C . PHE A 1 124 ? 4.647 7.874 14.081 1.00 8.42 124 PHE A C 1
ATOM 703 O O . PHE A 1 124 ? 5.237 8.860 13.624 1.00 9.26 124 PHE A O 1
ATOM 711 N N . ARG A 1 125 ? 3.569 7.968 14.863 1.00 8.65 125 ARG A N 1
ATOM 712 C CA . ARG A 1 125 ? 2.909 9.241 15.157 1.00 6.51 125 ARG A CA 1
ATOM 713 C C . ARG A 1 125 ? 2.945 9.473 16.665 1.00 8.18 125 ARG A C 1
ATOM 714 O O . ARG A 1 125 ? 2.003 9.097 17.383 1.00 7.73 125 ARG A O 1
ATOM 722 N N . PRO A 1 126 ? 4.028 10.067 17.181 1.00 7.11 126 PRO A N 1
ATOM 723 C CA . PRO A 1 126 ? 4.176 10.249 18.633 1.00 6.67 126 PRO A CA 1
ATOM 724 C C . PRO A 1 126 ? 3.153 11.243 19.163 1.00 11.32 126 PRO A C 1
ATOM 725 O O . PRO A 1 126 ? 2.990 12.334 18.614 1.00 7.99 126 PRO A O 1
ATOM 729 N N . SER A 1 127 ? 2.406 10.829 20.193 1.00 7.86 127 SER A N 1
ATOM 730 C CA A SER A 1 127 ? 1.432 11.697 20.853 0.06 7.38 127 SER A CA 1
ATOM 731 C CA B SER A 1 127 ? 1.442 11.716 20.846 0.94 7.28 127 SER A CA 1
ATOM 732 C C . SER A 1 127 ? 0.406 12.271 19.879 1.00 11.08 127 SER A C 1
ATOM 733 O O . SER A 1 127 ? -0.150 13.349 20.111 1.00 11.85 127 SER A O 1
ATOM 738 N N . ILE A 1 128 ? 0.138 11.558 18.781 1.00 8.02 128 ILE A N 1
ATOM 739 C CA . ILE A 1 128 ? -0.963 11.968 17.921 1.00 11.29 128 ILE A CA 1
ATOM 740 C C . ILE A 1 128 ? -2.235 12.035 18.751 1.00 8.83 128 ILE A C 1
ATOM 741 O O . ILE A 1 128 ? -2.447 11.239 19.675 1.00 8.04 128 ILE A O 1
ATOM 746 N N . ASN A 1 129 ? -3.085 13.006 18.442 1.00 7.63 129 ASN A N 1
ATOM 747 C CA . ASN A 1 129 ? -4.393 13.054 19.060 1.00 10.52 129 ASN A CA 1
ATOM 748 C C . ASN A 1 129 ? -5.382 13.515 18.015 1.00 7.67 129 ASN A C 1
ATOM 749 O O . ASN A 1 129 ? -5.205 14.582 17.423 1.00 9.10 129 ASN A O 1
ATOM 754 N N . THR A 1 130 ? -6.419 12.721 17.801 1.00 8.58 130 THR A N 1
ATOM 755 C CA . THR A 1 130 ? -7.553 13.119 16.974 1.00 11.43 130 THR A CA 1
ATOM 756 C C . THR A 1 130 ? -8.736 13.242 17.911 1.00 11.16 130 THR A C 1
ATOM 757 O O . THR A 1 130 ? -9.133 12.256 18.544 1.00 10.12 130 THR A O 1
ATOM 761 N N . ASP A 1 131 ? -9.274 14.449 18.029 1.00 11.15 131 ASP A N 1
ATOM 762 C CA . ASP A 1 131 ? -10.419 14.660 18.905 1.00 11.10 131 ASP A CA 1
ATOM 763 C C . ASP A 1 131 ? -11.688 14.076 18.285 1.00 12.12 131 ASP A C 1
ATOM 764 O O . ASP A 1 131 ? -11.664 13.425 17.238 1.00 15.24 131 ASP A O 1
ATOM 769 N N . ASP A 1 132 ? -12.815 14.293 18.947 1.00 14.01 132 ASP A N 1
ATOM 770 C CA . ASP A 1 132 ? -14.074 13.728 18.496 1.00 15.64 132 ASP A CA 1
ATOM 771 C C . ASP A 1 132 ? -14.771 14.629 17.487 1.00 14.57 132 ASP A C 1
ATOM 772 O O . ASP A 1 132 ? -15.878 14.318 17.044 1.00 18.55 132 ASP A O 1
ATOM 777 N N . ASN A 1 133 ? -14.129 15.729 17.120 1.00 9.60 133 ASN A N 1
ATOM 778 C CA . ASN A 1 133 ? -14.697 16.732 16.231 1.00 11.35 133 ASN A CA 1
ATOM 779 C C . ASN A 1 133 ? -13.837 16.980 15.000 1.00 13.02 133 ASN A C 1
ATOM 780 O O . ASN A 1 133 ? -13.910 18.054 14.402 1.00 16.33 133 ASN A O 1
ATOM 785 N N . GLY A 1 134 ? -13.033 15.997 14.606 1.00 11.90 134 GLY A N 1
ATOM 786 C CA . GLY A 1 134 ? -12.375 16.015 13.312 1.00 17.47 134 GLY A CA 1
ATOM 787 C C . GLY A 1 134 ? -11.021 16.680 13.250 1.00 14.90 134 GLY A C 1
ATOM 788 O O . GLY A 1 134 ? -10.534 16.938 12.140 1.00 16.10 134 GLY A O 1
ATOM 789 N N . ASN A 1 135 ? -10.403 16.982 14.383 1.00 12.09 135 ASN A N 1
ATOM 790 C CA . ASN A 1 135 ? -9.127 17.680 14.386 1.00 12.55 135 ASN A CA 1
ATOM 791 C C . ASN A 1 135 ? -8.021 16.789 14.925 1.00 11.33 135 ASN A C 1
ATOM 792 O O . ASN A 1 135 ? -8.092 16.332 16.075 1.00 12.40 135 ASN A O 1
ATOM 797 N N . THR A 1 136 ? -6.978 16.600 14.112 1.00 13.85 136 THR A N 1
ATOM 798 C CA . THR A 1 136 ? -5.803 15.827 14.477 1.00 11.21 136 THR A CA 1
ATOM 799 C C . THR A 1 136 ? -4.649 16.775 14.748 1.00 13.97 136 THR A C 1
ATOM 800 O O . THR A 1 136 ? -4.442 17.748 14.013 1.00 14.84 136 THR A O 1
ATOM 804 N N . GLU A 1 137 ? -3.915 16.496 15.814 1.00 11.82 137 GLU A N 1
ATOM 805 C CA . GLU A 1 137 ? -2.663 17.170 16.100 1.00 9.05 137 GLU A CA 1
ATOM 806 C C . GLU A 1 137 ? -1.563 16.123 16.187 1.00 10.21 137 GLU A C 1
ATOM 807 O O . GLU A 1 137 ? -1.771 15.029 16.726 1.00 10.51 137 GLU A O 1
ATOM 813 N N . THR A 1 138 ? -0.384 16.482 15.674 1.00 12.52 138 THR A N 1
ATOM 814 C CA . THR A 1 138 ? 0.826 15.669 15.763 1.00 11.14 138 THR A CA 1
ATOM 815 C C . THR A 1 138 ? 1.917 16.630 16.209 1.00 12.94 138 THR A C 1
ATOM 816 O O . THR A 1 138 ? 2.644 17.178 15.373 1.00 12.79 138 THR A O 1
ATOM 820 N N . PRO A 1 139 ? 2.065 16.852 17.516 1.00 10.41 139 PRO A N 1
ATOM 821 C CA . PRO A 1 139 ? 2.962 17.929 17.981 1.00 12.97 139 PRO A CA 1
ATOM 822 C C . PRO A 1 139 ? 4.397 17.761 17.515 1.00 13.24 139 PRO A C 1
ATOM 823 O O . PRO A 1 139 ? 5.117 18.755 17.354 1.00 15.11 139 PRO A O 1
ATOM 827 N N . TYR A 1 140 ? 4.841 16.531 17.288 1.00 13.55 140 TYR A N 1
ATOM 828 C CA . TYR A 1 140 ? 6.212 16.271 16.884 1.00 11.48 140 TYR A CA 1
ATOM 829 C C . TYR A 1 140 ? 6.311 15.846 15.434 1.00 12.70 140 TYR A C 1
ATOM 830 O O . TYR A 1 140 ? 7.372 15.383 15.004 1.00 11.60 140 TYR A O 1
ATOM 839 N N . GLY A 1 141 ? 5.220 15.965 14.680 1.00 12.75 141 GLY A N 1
ATOM 840 C CA . GLY A 1 141 ? 5.193 15.469 13.325 1.00 13.11 141 GLY A CA 1
ATOM 841 C C . GLY A 1 141 ? 4.981 13.971 13.283 1.00 9.63 141 GLY A C 1
ATOM 842 O O . GLY A 1 141 ? 4.827 13.295 14.291 1.00 11.40 141 GLY A O 1
ATOM 843 N N . GLU A 1 142 ? 4.960 13.464 12.064 1.00 10.91 142 GLU A N 1
ATOM 844 C CA A GLU A 1 142 ? 4.798 12.049 11.775 0.48 12.27 142 GLU A CA 1
ATOM 845 C CA B GLU A 1 142 ? 4.805 12.046 11.787 0.52 12.28 142 GLU A CA 1
ATOM 846 C C . GLU A 1 142 ? 6.130 11.543 11.237 1.00 12.71 142 GLU A C 1
ATOM 847 O O . GLU A 1 142 ? 6.696 12.152 10.323 1.00 13.26 142 GLU A O 1
ATOM 858 N N . TYR A 1 143 ? 6.639 10.452 11.814 1.00 9.69 143 TYR A N 1
ATOM 859 C CA . TYR A 1 143 ? 7.976 9.957 11.514 1.00 9.73 143 TYR A CA 1
ATOM 860 C C . TYR A 1 143 ? 7.907 8.796 10.533 1.00 11.70 143 TYR A C 1
ATOM 861 O O . TYR A 1 143 ? 7.120 7.861 10.718 1.00 11.50 143 TYR A O 1
ATOM 870 N N . GLU A 1 144 ? 8.715 8.883 9.478 1.00 11.10 144 GLU A N 1
ATOM 871 C CA . GLU A 1 144 ? 8.911 7.768 8.571 1.00 11.93 144 GLU A CA 1
ATOM 872 C C . GLU A 1 144 ? 9.880 6.775 9.188 1.00 15.32 144 GLU A C 1
ATOM 873 O O . GLU A 1 144 ? 10.621 7.089 10.124 1.00 14.11 144 GLU A O 1
ATOM 879 N N . VAL A 1 145 ? 9.890 5.570 8.630 1.00 12.01 145 VAL A N 1
ATOM 880 C CA . VAL A 1 145 ? 10.685 4.465 9.153 1.00 12.28 145 VAL A CA 1
ATOM 881 C C . VAL A 1 145 ? 11.827 4.169 8.189 1.00 14.30 145 VAL A C 1
ATOM 882 O O . VAL A 1 145 ? 11.619 4.110 6.971 1.00 15.57 145 VAL A O 1
ATOM 886 N N . LYS A 1 146 ? 13.028 3.983 8.729 1.00 14.47 146 LYS A N 1
ATOM 887 C CA A LYS A 1 146 ? 14.147 3.607 7.877 0.48 13.12 146 LYS A CA 1
ATOM 888 C CA B LYS A 1 146 ? 14.214 3.623 7.954 0.52 13.01 146 LYS A CA 1
ATOM 889 C C . LYS A 1 146 ? 14.388 2.107 7.836 1.00 17.20 146 LYS A C 1
ATOM 890 O O . LYS A 1 146 ? 14.786 1.592 6.785 1.00 15.87 146 LYS A O 1
ATOM 901 N N . GLU A 1 147 ? 14.115 1.377 8.913 1.00 12.36 147 GLU A N 1
ATOM 902 C CA . GLU A 1 147 ? 14.370 -0.055 8.937 1.00 11.22 147 GLU A CA 1
ATOM 903 C C . GLU A 1 147 ? 13.463 -0.737 9.955 1.00 14.63 147 GLU A C 1
ATOM 904 O O . GLU A 1 147 ? 13.195 -0.188 11.031 1.00 13.87 147 GLU A O 1
ATOM 910 N N . ILE A 1 148 ? 13.002 -1.936 9.620 1.00 11.94 148 ILE A N 1
ATOM 911 C CA . ILE A 1 148 ? 12.224 -2.763 10.529 1.00 13.27 148 ILE A CA 1
ATOM 912 C C . ILE A 1 148 ? 13.090 -3.934 10.961 1.00 11.73 148 ILE A C 1
ATOM 913 O O . ILE A 1 148 ? 13.586 -4.693 10.116 1.00 15.68 148 ILE A O 1
ATOM 918 N N . LEU A 1 149 ? 13.236 -4.110 12.260 1.00 11.42 149 LEU A N 1
ATOM 919 C CA . LEU A 1 149 ? 13.830 -5.318 12.812 1.00 12.33 149 LEU A CA 1
ATOM 920 C C . LEU A 1 149 ? 12.638 -6.128 13.303 1.00 11.43 149 LEU A C 1
ATOM 921 O O . LEU A 1 149 ? 12.133 -5.905 14.405 1.00 12.71 149 LEU A O 1
ATOM 926 N N . GLN A 1 150 ? 12.196 -7.079 12.483 1.00 13.51 150 GLN A N 1
ATOM 927 C CA . GLN A 1 150 ? 10.902 -7.719 12.710 1.00 12.70 150 GLN A CA 1
ATOM 928 C C . GLN A 1 150 ? 10.914 -8.639 13.919 1.00 17.33 150 GLN A C 1
ATOM 929 O O . GLN A 1 150 ? 9.918 -8.726 14.649 1.00 15.16 150 GLN A O 1
ATOM 935 N N . GLU A 1 151 ? 12.010 -9.349 14.138 1.00 12.06 151 GLU A N 1
ATOM 936 C CA . GLU A 1 151 ? 12.020 -10.306 15.230 1.00 12.91 151 GLU A CA 1
ATOM 937 C C . GLU A 1 151 ? 13.410 -10.462 15.843 1.00 14.17 151 GLU A C 1
ATOM 938 O O . GLU A 1 151 ? 13.929 -11.583 15.942 1.00 14.38 151 GLU A O 1
ATOM 944 N N . PRO A 1 152 ? 14.021 -9.369 16.317 1.00 13.43 152 PRO A N 1
ATOM 945 C CA . PRO A 1 152 ? 15.385 -9.477 16.855 1.00 12.68 152 PRO A CA 1
ATOM 946 C C . PRO A 1 152 ? 15.446 -10.189 18.186 1.00 13.85 152 PRO A C 1
ATOM 947 O O . PRO A 1 152 ? 16.551 -10.494 18.644 1.00 14.37 152 PRO A O 1
ATOM 951 N N . PHE A 1 153 ? 14.306 -10.474 18.813 1.00 9.98 153 PHE A N 1
ATOM 952 C CA . PHE A 1 153 ? 14.267 -11.187 20.079 1.00 13.28 153 PHE A CA 1
ATOM 953 C C . PHE A 1 153 ? 13.854 -12.645 19.889 1.00 12.12 153 PHE A C 1
ATOM 954 O O . PHE A 1 153 ? 13.701 -13.371 20.875 1.00 15.17 153 PHE A O 1
ATOM 962 N N . GLY A 1 154 ? 13.668 -13.082 18.654 1.00 13.76 154 GLY A N 1
ATOM 963 C CA . GLY A 1 154 ? 13.135 -14.399 18.347 1.00 12.80 154 GLY A CA 1
ATOM 964 C C . GLY A 1 154 ? 11.665 -14.347 17.959 1.00 16.69 154 GLY A C 1
ATOM 965 O O . GLY A 1 154 ? 10.902 -13.481 18.399 1.00 14.04 154 GLY A O 1
ATOM 966 N N . ALA A 1 155 ? 11.250 -15.299 17.122 1.00 14.60 155 ALA A N 1
ATOM 967 C CA . ALA A 1 155 ? 9.880 -15.270 16.618 1.00 14.87 155 ALA A CA 1
ATOM 968 C C . ALA A 1 155 ? 8.859 -15.509 17.719 1.00 12.52 155 ALA A C 1
ATOM 969 O O . ALA A 1 155 ? 7.701 -15.091 17.578 1.00 17.12 155 ALA A O 1
ATOM 971 N N . GLY A 1 156 ? 9.237 -16.197 18.794 1.00 14.27 156 GLY A N 1
ATOM 972 C CA . GLY A 1 156 ? 8.335 -16.433 19.903 1.00 16.24 156 GLY A CA 1
ATOM 973 C C . GLY A 1 156 ? 8.302 -15.358 20.968 1.00 11.67 156 GLY A C 1
ATOM 974 O O . GLY A 1 156 ? 7.623 -15.516 21.987 1.00 17.06 156 GLY A O 1
ATOM 975 N N . VAL A 1 157 ? 9.042 -14.270 20.777 1.00 11.28 157 VAL A N 1
ATOM 976 C CA . VAL A 1 157 ? 9.027 -13.120 21.674 1.00 10.47 157 VAL A CA 1
ATOM 977 C C . VAL A 1 157 ? 8.425 -11.973 20.881 1.00 10.20 157 VAL A C 1
ATOM 978 O O . VAL A 1 157 ? 9.009 -11.515 19.896 1.00 12.69 157 VAL A O 1
ATOM 982 N N . ASP A 1 158 ? 7.244 -11.518 21.290 1.00 10.72 158 ASP A N 1
ATOM 983 C CA . ASP A 1 158 ? 6.446 -10.614 20.470 1.00 9.54 158 ASP A CA 1
ATOM 984 C C . ASP A 1 158 ? 6.892 -9.148 20.560 1.00 12.19 158 ASP A C 1
ATOM 985 O O . ASP A 1 158 ? 6.136 -8.269 20.968 1.00 11.51 158 ASP A O 1
ATOM 990 N N . LEU A 1 159 ? 8.134 -8.882 20.138 1.00 9.09 159 LEU A N 1
ATOM 991 C CA . LEU A 1 159 ? 8.705 -7.542 20.143 1.00 10.47 159 LEU A CA 1
ATOM 992 C C . LEU A 1 159 ? 9.424 -7.324 18.824 1.00 10.49 159 LEU A C 1
ATOM 993 O O . LEU A 1 159 ? 10.001 -8.255 18.251 1.00 9.94 159 LEU A O 1
ATOM 998 N N . ALA A 1 160 ? 9.392 -6.076 18.359 1.00 10.92 160 ALA A N 1
ATOM 999 C CA . ALA A 1 160 ? 10.059 -5.640 17.147 1.00 10.02 160 ALA A CA 1
ATOM 1000 C C . ALA A 1 160 ? 10.607 -4.244 17.382 1.00 12.63 160 ALA A C 1
ATOM 1001 O O . ALA A 1 160 ? 10.091 -3.491 18.213 1.00 9.91 160 ALA A O 1
ATOM 1003 N N . LEU A 1 161 ? 11.690 -3.923 16.688 1.00 9.92 161 LEU A N 1
ATOM 1004 C CA . LEU A 1 161 ? 12.284 -2.601 16.732 1.00 9.91 161 LEU A CA 1
ATOM 1005 C C . LEU A 1 161 ? 12.021 -1.903 15.413 1.00 9.98 161 LEU A C 1
ATOM 1006 O O . LEU A 1 161 ? 12.219 -2.483 14.343 1.00 12.97 161 LEU A O 1
ATOM 1011 N N . ILE A 1 162 ? 11.583 -0.660 15.488 1.00 10.99 162 ILE A N 1
ATOM 1012 C CA . ILE A 1 162 ? 11.367 0.169 14.320 1.00 9.58 162 ILE A CA 1
ATOM 1013 C C . ILE A 1 162 ? 12.358 1.309 14.404 1.00 10.80 162 ILE A C 1
ATOM 1014 O O . ILE A 1 162 ? 12.370 2.048 15.394 1.00 10.29 162 ILE A O 1
ATOM 1019 N N . ARG A 1 163 ? 13.185 1.460 13.387 1.00 14.88 163 ARG A N 1
ATOM 1020 C CA . ARG A 1 163 ? 14.156 2.541 13.361 1.00 9.59 163 ARG A CA 1
ATOM 1021 C C . ARG A 1 163 ? 13.609 3.665 12.501 1.00 10.42 163 ARG A C 1
ATOM 1022 O O . ARG A 1 163 ? 13.272 3.452 11.331 1.00 10.32 163 ARG A O 1
ATOM 1030 N N . LEU A 1 164 ? 13.571 4.869 13.067 1.00 12.22 164 LEU A N 1
ATOM 1031 C CA . LEU A 1 164 ? 12.958 6.015 12.410 1.00 9.07 164 LEU A CA 1
ATOM 1032 C C . LEU A 1 164 ? 13.981 6.857 11.657 1.00 12.54 164 LEU A C 1
ATOM 1033 O O . LEU A 1 164 ? 15.153 6.971 12.047 1.00 13.42 164 LEU A O 1
ATOM 1038 N N . LYS A 1 165 ? 13.520 7.446 10.559 1.00 10.70 165 LYS A N 1
ATOM 1039 C CA . LYS A 1 165 ? 14.261 8.516 9.936 1.00 9.53 165 LYS A CA 1
ATOM 1040 C C . LYS A 1 165 ? 14.130 9.775 10.793 1.00 10.66 165 LYS A C 1
ATOM 1041 O O . LYS A 1 165 ? 13.115 9.970 11.475 1.00 13.51 165 LYS A O 1
ATOM 1047 N N . PRO A 1 166 ? 15.135 10.645 10.775 1.00 10.15 166 PRO A N 1
ATOM 1048 C CA . PRO A 1 166 ? 14.933 11.992 11.322 1.00 10.89 166 PRO A CA 1
ATOM 1049 C C . PRO A 1 166 ? 13.880 12.726 10.499 1.00 11.06 166 PRO A C 1
ATOM 1050 O O . PRO A 1 166 ? 13.558 12.329 9.377 1.00 13.68 166 PRO A O 1
ATOM 1054 N N . ASP A 1 167 ? 13.337 13.810 11.053 1.00 12.34 167 ASP A N 1
ATOM 1055 C CA . ASP A 1 167 ? 12.385 14.608 10.287 1.00 10.36 167 ASP A CA 1
ATOM 1056 C C . ASP A 1 167 ? 13.094 15.303 9.116 1.00 11.97 167 ASP A C 1
ATOM 1057 O O . ASP A 1 167 ? 14.315 15.201 8.937 1.00 11.80 167 ASP A O 1
ATOM 1062 N N . GLN A 1 168 ? 12.314 16.037 8.328 1.00 12.17 168 GLN A N 1
ATOM 1063 C CA . GLN A 1 168 ? 12.834 16.664 7.118 1.00 15.00 168 GLN A CA 1
ATOM 1064 C C . GLN A 1 168 ? 13.902 17.712 7.407 1.00 14.35 168 GLN A C 1
ATOM 1065 O O . GLN A 1 168 ? 14.618 18.106 6.483 1.00 20.32 168 GLN A O 1
ATOM 1071 N N . ASN A 1 169 ? 14.028 18.161 8.654 1.00 10.35 169 ASN A N 1
ATOM 1072 C CA . ASN A 1 169 ? 15.031 19.146 9.034 1.00 11.42 169 ASN A CA 1
ATOM 1073 C C . ASN A 1 169 ? 16.202 18.508 9.756 1.00 13.39 169 ASN A C 1
ATOM 1074 O O . ASN A 1 169 ? 17.047 19.224 10.301 1.00 13.11 169 ASN A O 1
ATOM 1079 N N . GLY A 1 170 ? 16.250 17.181 9.806 1.00 12.12 170 GLY A N 1
ATOM 1080 C CA . GLY A 1 170 ? 17.334 16.469 10.442 1.00 9.95 170 GLY A CA 1
ATOM 1081 C C . GLY A 1 170 ? 17.153 16.184 11.917 1.00 9.35 170 GLY A C 1
ATOM 1082 O O . GLY A 1 170 ? 18.098 15.690 12.550 1.00 12.62 170 GLY A O 1
ATOM 1083 N N . VAL A 1 171 ? 15.949 16.401 12.468 1.00 10.93 171 VAL A N 1
ATOM 1084 C CA . VAL A 1 171 ? 15.752 16.291 13.909 1.00 8.80 171 VAL A CA 1
ATOM 1085 C C . VAL A 1 171 ? 15.178 14.910 14.199 1.00 9.46 171 VAL A C 1
ATOM 1086 O O . VAL A 1 171 ? 14.068 14.578 13.752 1.00 10.08 171 VAL A O 1
ATOM 1090 N N . SER A 1 172 ? 15.923 14.098 14.936 1.00 7.88 172 SER A N 1
ATOM 1091 C CA . SER A 1 172 ? 15.420 12.799 15.361 1.00 9.31 172 SER A CA 1
ATOM 1092 C C . SER A 1 172 ? 14.313 12.972 16.399 1.00 5.97 172 SER A C 1
ATOM 1093 O O . SER A 1 172 ? 14.261 13.962 17.126 1.00 9.85 172 SER A O 1
ATOM 1096 N N . LEU A 1 173 ? 13.407 12.000 16.464 1.00 9.36 173 LEU A N 1
ATOM 1097 C CA . LEU A 1 173 ? 12.336 12.107 17.446 1.00 10.30 173 LEU A CA 1
ATOM 1098 C C . LEU A 1 173 ? 12.897 12.176 18.861 1.00 8.47 173 LEU A C 1
ATOM 1099 O O . LEU A 1 173 ? 12.412 12.960 19.691 1.00 7.44 173 LEU A O 1
ATOM 1104 N N . GLY A 1 174 ? 13.934 11.384 19.143 1.00 8.40 174 GLY A N 1
ATOM 1105 C CA . GLY A 1 174 ? 14.593 11.382 20.443 1.00 10.56 174 GLY A CA 1
ATOM 1106 C C . GLY A 1 174 ? 15.426 12.614 20.731 1.00 9.58 174 GLY A C 1
ATOM 1107 O O . GLY A 1 174 ? 15.901 12.760 21.858 1.00 12.25 174 GLY A O 1
ATOM 1108 N N . ASP A 1 175 ? 15.581 13.499 19.754 1.00 7.96 175 ASP A N 1
ATOM 1109 C CA . ASP A 1 175 ? 16.146 14.826 19.992 1.00 7.69 175 ASP A CA 1
ATOM 1110 C C . ASP A 1 175 ? 15.090 15.757 20.576 1.00 9.59 175 ASP A C 1
ATOM 1111 O O . ASP A 1 175 ? 15.409 16.652 21.368 1.00 8.97 175 ASP A O 1
ATOM 1116 N N . LYS A 1 176 ? 13.829 15.545 20.217 1.00 8.45 176 LYS A N 1
ATOM 1117 C CA . LYS A 1 176 ? 12.736 16.391 20.668 1.00 10.61 176 LYS A CA 1
ATOM 1118 C C . LYS A 1 176 ? 12.190 15.930 22.012 1.00 12.32 176 LYS A C 1
ATOM 1119 O O . LYS A 1 176 ? 11.805 16.762 22.847 1.00 13.63 176 LYS A O 1
ATOM 1125 N N . ILE A 1 177 ? 12.151 14.613 22.197 1.00 11.51 177 ILE A N 1
ATOM 1126 C CA A ILE A 1 177 ? 11.583 13.962 23.366 0.34 12.35 177 ILE A CA 1
ATOM 1127 C CA B ILE A 1 177 ? 11.562 13.936 23.347 0.66 12.32 177 ILE A CA 1
ATOM 1128 C C . ILE A 1 177 ? 12.622 13.018 23.941 1.00 11.26 177 ILE A C 1
ATOM 1129 O O . ILE A 1 177 ? 13.274 12.279 23.207 1.00 15.17 177 ILE A O 1
ATOM 1138 N N . SER A 1 178 ? 12.743 13.010 25.252 1.00 9.39 178 SER A N 1
ATOM 1139 C CA A SER A 1 178 ? 13.574 12.008 25.901 0.68 13.27 178 SER A CA 1
ATOM 1140 C CA B SER A 1 178 ? 13.572 12.005 25.913 0.32 13.33 178 SER A CA 1
ATOM 1141 C C . SER A 1 178 ? 12.941 10.628 25.731 1.00 9.83 178 SER A C 1
ATOM 1142 O O . SER A 1 178 ? 11.756 10.452 26.031 1.00 13.03 178 SER A O 1
ATOM 1147 N N . PRO A 1 179 ? 13.673 9.635 25.238 1.00 7.91 179 PRO A N 1
ATOM 1148 C CA . PRO A 1 179 ? 13.099 8.282 25.157 1.00 10.69 179 PRO A CA 1
ATOM 1149 C C . PRO A 1 179 ? 12.780 7.724 26.538 1.00 9.33 179 PRO A C 1
ATOM 1150 O O . PRO A 1 179 ? 13.273 8.192 27.568 1.00 12.73 179 PRO A O 1
ATOM 1154 N N . ALA A 1 180 ? 11.917 6.707 26.555 1.00 8.35 180 ALA A N 1
ATOM 1155 C CA . ALA A 1 180 ? 11.561 6.061 27.809 1.00 8.83 180 ALA A CA 1
ATOM 1156 C C . ALA A 1 180 ? 12.805 5.537 28.521 1.00 7.64 180 ALA A C 1
ATOM 1157 O O . ALA A 1 180 ? 13.731 5.023 27.896 1.00 12.76 180 ALA A O 1
ATOM 1159 N N . LYS A 1 181 ? 12.818 5.667 29.844 1.00 9.03 181 LYS A N 1
ATOM 1160 C CA . LYS A 1 181 ? 13.827 4.987 30.644 1.00 9.43 181 LYS A CA 1
ATOM 1161 C C . LYS A 1 181 ? 13.533 3.486 30.614 1.00 9.27 181 LYS A C 1
ATOM 1162 O O . LYS A 1 181 ? 12.402 3.052 30.868 1.00 14.49 181 LYS A O 1
ATOM 1168 N N . ILE A 1 182 ? 14.540 2.695 30.285 1.00 11.54 182 ILE A N 1
ATOM 1169 C CA . ILE A 1 182 ? 14.356 1.259 30.152 1.00 11.70 182 ILE A CA 1
ATOM 1170 C C . ILE A 1 182 ? 14.688 0.611 31.487 1.00 14.45 182 ILE A C 1
ATOM 1171 O O . ILE A 1 182 ? 15.824 0.705 31.970 1.00 14.78 182 ILE A O 1
ATOM 1176 N N . GLY A 1 183 ? 13.697 -0.022 32.091 1.00 12.20 183 GLY A N 1
ATOM 1177 C CA . GLY A 1 183 ? 13.879 -0.688 33.365 1.00 11.79 183 GLY A CA 1
ATOM 1178 C C . GLY A 1 183 ? 14.081 -2.180 33.197 1.00 12.49 183 GLY A C 1
ATOM 1179 O O . GLY A 1 183 ? 14.731 -2.635 32.251 1.00 13.62 183 GLY A O 1
ATOM 1180 N N . THR A 1 184 ? 13.494 -2.948 34.110 1.00 13.13 184 THR A N 1
ATOM 1181 C CA . THR A 1 184 ? 13.626 -4.398 34.105 1.00 12.40 184 THR A CA 1
ATOM 1182 C C . THR A 1 184 ? 12.328 -4.983 34.626 1.00 11.70 184 THR A C 1
ATOM 1183 O O . THR A 1 184 ? 11.622 -4.350 35.410 1.00 15.83 184 THR A O 1
ATOM 1187 N N . SER A 1 185 ? 12.027 -6.203 34.197 1.00 10.30 185 SER A N 1
ATOM 1188 C CA . SER A 1 185 ? 10.932 -6.955 34.770 1.00 11.24 185 SER A CA 1
ATOM 1189 C C . SER A 1 185 ? 11.374 -7.783 35.972 1.00 16.05 185 SER A C 1
ATOM 1190 O O . SER A 1 185 ? 10.543 -8.469 36.573 1.00 15.08 185 SER A O 1
ATOM 1193 N N . ASN A 1 186 ? 12.661 -7.718 36.339 1.00 13.70 186 ASN A N 1
ATOM 1194 C CA . ASN A 1 186 ? 13.207 -8.634 37.338 1.00 14.92 186 ASN A CA 1
ATOM 1195 C C . ASN A 1 186 ? 12.656 -8.415 38.739 1.00 16.50 186 ASN A C 1
ATOM 1196 O O . ASN A 1 186 ? 12.682 -9.354 39.542 1.00 21.63 186 ASN A O 1
ATOM 1201 N N . ASP A 1 187 ? 12.153 -7.223 39.056 1.00 12.93 187 ASP A N 1
ATOM 1202 C CA . ASP A 1 187 ? 11.699 -6.910 40.407 1.00 16.87 187 ASP A CA 1
ATOM 1203 C C . ASP A 1 187 ? 10.183 -6.946 40.533 1.00 17.20 187 ASP A C 1
ATOM 1204 O O . ASP A 1 187 ? 9.646 -6.679 41.616 1.00 21.11 187 ASP A O 1
ATOM 1209 N N . LEU A 1 188 ? 9.489 -7.271 39.452 1.00 16.88 188 LEU A N 1
ATOM 1210 C CA . LEU A 1 188 ? 8.039 -7.327 39.452 1.00 13.82 188 LEU A CA 1
ATOM 1211 C C . LEU A 1 188 ? 7.560 -8.535 40.245 1.00 14.95 188 LEU A C 1
ATOM 1212 O O . LEU A 1 188 ? 8.241 -9.562 40.327 1.00 19.30 188 LEU A O 1
ATOM 1217 N N . LYS A 1 189 ? 6.371 -8.406 40.832 1.00 16.56 189 LYS A N 1
ATOM 1218 C CA . LYS A 1 189 ? 5.798 -9.457 41.657 1.00 16.85 189 LYS A CA 1
ATOM 1219 C C . LYS A 1 189 ? 4.294 -9.502 41.445 1.00 20.35 189 LYS A C 1
ATOM 1220 O O . LYS A 1 189 ? 3.662 -8.494 41.117 1.00 17.56 189 LYS A O 1
ATOM 1226 N N . ASP A 1 190 ? 3.734 -10.693 41.644 1.00 20.09 190 ASP A N 1
ATOM 1227 C CA . ASP A 1 190 ? 2.289 -10.894 41.642 1.00 16.46 190 ASP A CA 1
ATOM 1228 C C . ASP A 1 190 ? 1.601 -9.849 42.506 1.00 22.83 190 ASP A C 1
ATOM 1229 O O . ASP A 1 190 ? 1.981 -9.624 43.660 1.00 22.88 190 ASP A O 1
ATOM 1234 N N . GLY A 1 191 ? 0.588 -9.207 41.938 1.00 15.77 191 GLY A N 1
ATOM 1235 C CA . GLY A 1 191 ? -0.178 -8.194 42.622 1.00 14.70 191 GLY A CA 1
ATOM 1236 C C . GLY A 1 191 ? 0.247 -6.767 42.340 1.00 12.36 191 GLY A C 1
ATOM 1237 O O . GLY A 1 191 ? -0.502 -5.846 42.691 1.00 14.77 191 GLY A O 1
ATOM 1238 N N . ASP A 1 192 ? 1.425 -6.561 41.741 1.00 14.38 192 ASP A N 1
ATOM 1239 C CA . ASP A 1 192 ? 1.900 -5.211 41.455 1.00 12.15 192 ASP A CA 1
ATOM 1240 C C . ASP A 1 192 ? 0.961 -4.489 40.504 1.00 15.44 192 ASP A C 1
ATOM 1241 O O . ASP A 1 192 ? 0.529 -5.046 39.489 1.00 12.67 192 ASP A O 1
ATOM 1246 N N . LYS A 1 193 ? 0.659 -3.239 40.832 1.00 10.71 193 LYS A N 1
ATOM 1247 C CA . LYS A 1 193 ? -0.086 -2.350 39.949 1.00 13.39 193 LYS A CA 1
ATOM 1248 C C . LYS A 1 193 ? 0.905 -1.619 39.061 1.00 13.22 193 LYS A C 1
ATOM 1249 O O . LYS A 1 193 ? 1.922 -1.107 39.545 1.00 15.13 193 LYS A O 1
ATOM 1255 N N . LEU A 1 194 ? 0.632 -1.589 37.758 1.00 10.38 194 LEU A N 1
ATOM 1256 C CA . LEU A 1 194 ? 1.454 -0.829 36.828 1.00 10.77 194 LEU A CA 1
ATOM 1257 C C . LEU A 1 194 ? 0.567 -0.001 35.908 1.00 9.60 194 LEU A C 1
ATOM 1258 O O . LEU A 1 194 ? -0.660 -0.117 35.904 1.00 9.74 194 LEU A O 1
ATOM 1263 N N . GLU A 1 195 ? 1.201 0.858 35.119 1.00 10.76 195 GLU A N 1
ATOM 1264 C CA . GLU A 1 195 ? 0.509 1.730 34.179 1.00 9.59 195 GLU A CA 1
ATOM 1265 C C . GLU A 1 195 ? 0.819 1.316 32.747 1.00 8.18 195 GLU A C 1
ATOM 1266 O O . GLU A 1 195 ? 1.990 1.295 32.348 1.00 8.72 195 GLU A O 1
ATOM 1272 N N . LEU A 1 196 ? -0.224 0.987 31.990 1.00 8.81 196 LEU A N 1
ATOM 1273 C CA . LEU A 1 196 ? -0.120 0.625 30.581 1.00 7.08 196 LEU A CA 1
ATOM 1274 C C . LEU A 1 196 ? -0.645 1.810 29.780 1.00 9.83 196 LEU A C 1
ATOM 1275 O O . LEU A 1 196 ? -1.773 2.251 29.997 1.00 8.29 196 LEU A O 1
ATOM 1280 N N . ILE A 1 197 ? 0.167 2.336 28.864 1.00 6.38 197 ILE A N 1
ATOM 1281 C CA . ILE A 1 197 ? -0.159 3.553 28.120 1.00 5.31 197 ILE A CA 1
ATOM 1282 C C . ILE A 1 197 ? -0.100 3.254 26.626 1.00 6.76 197 ILE A C 1
ATOM 1283 O O . ILE A 1 197 ? 0.940 2.811 26.118 1.00 7.36 197 ILE A O 1
ATOM 1288 N N . GLY A 1 198 ? -1.201 3.506 25.925 1.00 5.80 198 GLY A N 1
ATOM 1289 C CA . GLY A 1 198 ? -1.177 3.330 24.493 1.00 5.46 198 GLY A CA 1
ATOM 1290 C C . GLY A 1 198 ? -2.434 3.848 23.830 1.00 7.04 198 GLY A C 1
ATOM 1291 O O . GLY A 1 198 ? -3.115 4.744 24.341 1.00 7.64 198 GLY A O 1
ATOM 1292 N N . TYR A 1 199 ? -2.731 3.279 22.665 1.00 8.40 199 TYR A N 1
ATOM 1293 C CA . TYR A 1 199 ? -3.751 3.784 21.748 1.00 6.89 199 TYR A CA 1
ATOM 1294 C C . TYR A 1 199 ? -4.814 2.723 21.540 1.00 8.23 199 TYR A C 1
ATOM 1295 O O . TYR A 1 199 ? -4.706 1.895 20.621 1.00 8.40 199 TYR A O 1
ATOM 1304 N N . PRO A 1 200 ? -5.851 2.714 22.358 1.00 7.53 200 PRO A N 1
ATOM 1305 C CA . PRO A 1 200 ? -6.907 1.695 22.262 1.00 9.60 200 PRO A CA 1
ATOM 1306 C C . PRO A 1 200 ? -7.873 1.960 21.114 1.00 9.98 200 PRO A C 1
ATOM 1307 O O . PRO A 1 200 ? -9.052 2.320 21.314 1.00 9.25 200 PRO A O 1
ATOM 1311 N N . PHE A 1 201 ? -7.376 1.737 19.887 1.00 8.39 201 PHE A N 1
ATOM 1312 C CA . PHE A 1 201 ? -8.097 2.053 18.648 1.00 12.35 201 PHE A CA 1
ATOM 1313 C C . PHE A 1 201 ? -9.574 1.640 18.646 1.00 11.16 201 PHE A C 1
ATOM 1314 O O . PHE A 1 201 ? -10.449 2.430 18.267 1.00 11.65 201 PHE A O 1
ATOM 1322 N N . ALA A 1 202 ? -9.870 0.394 19.030 1.00 13.46 202 ALA A N 1
ATOM 1323 C CA . ALA A 1 202 ? -11.257 -0.076 18.986 1.00 12.11 202 ALA A CA 1
ATOM 1324 C C . ALA A 1 202 ? -12.180 0.728 19.892 1.00 15.24 202 ALA A C 1
ATOM 1325 O O . ALA A 1 202 ? -13.396 0.748 19.659 1.00 18.32 202 ALA A O 1
ATOM 1327 N N . HIS A 1 203 ? -11.643 1.369 20.927 1.00 14.09 203 HIS A N 1
ATOM 1328 C CA . HIS A 1 203 ? -12.414 2.237 21.803 1.00 13.42 203 HIS A CA 1
ATOM 1329 C C . HIS A 1 203 ? -12.459 3.658 21.255 1.00 12.16 203 HIS A C 1
ATOM 1330 O O . HIS A 1 203 ? -13.542 4.228 21.067 1.00 15.73 203 HIS A O 1
ATOM 1337 N N . LYS A 1 204 ? -11.299 4.253 21.004 1.00 11.62 204 LYS A N 1
ATOM 1338 C CA . LYS A 1 204 ? -11.230 5.574 20.404 1.00 12.81 204 LYS A CA 1
ATOM 1339 C C . LYS A 1 204 ? -10.020 5.594 19.487 1.00 13.68 204 LYS A C 1
ATOM 1340 O O . LYS A 1 204 ? -8.978 5.025 19.824 1.00 15.35 204 LYS A O 1
ATOM 1346 N N . VAL A 1 205 ? -10.169 6.207 18.314 1.00 12.95 205 VAL A N 1
ATOM 1347 C CA . VAL A 1 205 ? -9.088 6.268 17.335 1.00 14.06 205 VAL A CA 1
ATOM 1348 C C . VAL A 1 205 ? -8.172 7.449 17.640 1.00 12.93 205 VAL A C 1
ATOM 1349 O O . VAL A 1 205 ? -8.632 8.569 17.879 1.00 11.43 205 VAL A O 1
ATOM 1353 N N . ASN A 1 206 ? -6.869 7.190 17.639 1.00 8.67 206 ASN A N 1
ATOM 1354 C CA . ASN A 1 206 ? -5.852 8.222 17.815 1.00 10.34 206 ASN A CA 1
ATOM 1355 C C . ASN A 1 206 ? -6.032 9.013 19.109 1.00 8.25 206 ASN A C 1
ATOM 1356 O O . ASN A 1 206 ? -5.904 10.236 19.124 1.00 11.15 206 ASN A O 1
ATOM 1361 N N . GLN A 1 207 ? -6.314 8.327 20.212 1.00 7.59 207 GLN A N 1
ATOM 1362 C CA . GLN A 1 207 ? -6.463 8.972 21.516 1.00 8.03 207 GLN A CA 1
ATOM 1363 C C . GLN A 1 207 ? -5.693 8.145 22.537 1.00 6.71 207 GLN A C 1
ATOM 1364 O O . GLN A 1 207 ? -6.092 7.016 22.856 1.00 8.29 207 GLN A O 1
ATOM 1370 N N . MET A 1 208 ? -4.577 8.688 23.018 1.00 9.43 208 MET A N 1
ATOM 1371 C CA . MET A 1 208 ? -3.824 8.021 24.077 1.00 7.38 208 MET A CA 1
ATOM 1372 C C . MET A 1 208 ? -4.691 7.806 25.314 1.00 7.17 208 MET A C 1
ATOM 1373 O O . MET A 1 208 ? -5.377 8.725 25.779 1.00 9.16 208 MET A O 1
ATOM 1378 N N . HIS A 1 209 ? -4.637 6.594 25.857 1.00 8.35 209 HIS A N 1
ATOM 1379 C CA . HIS A 1 209 ? -5.258 6.257 27.127 1.00 7.52 209 HIS A CA 1
ATOM 1380 C C . HIS A 1 209 ? -4.287 5.481 28.000 1.00 6.30 209 HIS A C 1
ATOM 1381 O O . HIS A 1 209 ? -3.388 4.780 27.519 1.00 10.15 209 HIS A O 1
ATOM 1388 N N . ARG A 1 210 ? -4.459 5.631 29.308 1.00 6.54 210 ARG A N 1
ATOM 1389 C CA . ARG A 1 210 ? -3.765 4.825 30.301 1.00 9.15 210 ARG A CA 1
ATOM 1390 C C . ARG A 1 210 ? -4.739 3.823 30.908 1.00 9.38 210 ARG A C 1
ATOM 1391 O O . ARG A 1 210 ? -5.928 4.119 31.078 1.00 10.41 210 ARG A O 1
ATOM 1399 N N . SER A 1 211 ? -4.224 2.633 31.238 1.00 8.87 211 SER A N 1
ATOM 1400 C CA . SER A 1 211 ? -4.988 1.562 31.875 1.00 9.56 211 SER A CA 1
ATOM 1401 C C . SER A 1 211 ? -4.165 1.078 33.056 1.00 11.05 211 SER A C 1
ATOM 1402 O O . SER A 1 211 ? -2.978 0.788 32.893 1.00 9.46 211 SER A O 1
ATOM 1405 N N . GLU A 1 212 ? -4.772 1.001 34.244 1.00 10.88 212 GLU A N 1
ATOM 1406 C CA . GLU A 1 212 ? -4.077 0.407 35.377 1.00 11.39 212 GLU A CA 1
ATOM 1407 C C . GLU A 1 212 ? -4.138 -1.103 35.245 1.00 10.82 212 GLU A C 1
ATOM 1408 O O . GLU A 1 212 ? -5.205 -1.669 35.015 1.00 13.35 212 GLU A O 1
ATOM 1414 N N . ILE A 1 213 ? -2.998 -1.753 35.366 1.00 8.90 213 ILE A N 1
ATOM 1415 C CA . ILE A 1 213 ? -2.959 -3.204 35.265 1.00 10.01 213 ILE A CA 1
ATOM 1416 C C . ILE A 1 213 ? -2.483 -3.778 36.592 1.00 12.28 213 ILE A C 1
ATOM 1417 O O . ILE A 1 213 ? -1.793 -3.110 37.371 1.00 10.77 213 ILE A O 1
ATOM 1422 N N . GLU A 1 214 ? -2.866 -5.032 36.839 1.00 9.77 214 GLU A N 1
ATOM 1423 C CA . GLU A 1 214 ? -2.490 -5.751 38.051 1.00 14.08 214 GLU A CA 1
ATOM 1424 C C . GLU A 1 214 ? -1.865 -7.075 37.641 1.00 7.87 214 GLU A C 1
ATOM 1425 O O . GLU A 1 214 ? -2.549 -7.929 37.064 1.00 8.43 214 GLU A O 1
ATOM 1431 N N . LEU A 1 215 ? -0.572 -7.247 37.943 1.00 10.61 215 LEU A N 1
ATOM 1432 C CA . LEU A 1 215 ? 0.142 -8.470 37.601 1.00 9.30 215 LEU A CA 1
ATOM 1433 C C . LEU A 1 215 ? -0.413 -9.681 38.330 1.00 10.41 215 LEU A C 1
ATOM 1434 O O . LEU A 1 215 ? -0.812 -9.604 39.500 1.00 11.94 215 LEU A O 1
ATOM 1439 N N A THR A 1 216 ? -0.424 -10.812 37.641 0.66 10.64 216 THR A N 1
ATOM 1440 N N B THR A 1 216 ? -0.431 -10.809 37.618 0.34 10.67 216 THR A N 1
ATOM 1441 C CA A THR A 1 216 ? -0.774 -12.060 38.303 0.66 9.75 216 THR A CA 1
ATOM 1442 C CA B THR A 1 216 ? -0.780 -12.113 38.166 0.34 9.95 216 THR A CA 1
ATOM 1443 C C A THR A 1 216 ? 0.419 -13.016 38.220 0.66 14.13 216 THR A C 1
ATOM 1444 C C B THR A 1 216 ? 0.055 -13.185 37.494 0.34 11.98 216 THR A C 1
ATOM 1445 O O A THR A 1 216 ? 1.569 -12.565 38.246 0.66 15.15 216 THR A O 1
ATOM 1446 O O B THR A 1 216 ? 0.551 -13.004 36.381 0.34 10.94 216 THR A O 1
ATOM 1453 N N . THR A 1 217 ? 0.158 -14.322 38.185 1.00 15.81 217 THR A N 1
ATOM 1454 C CA A THR A 1 217 ? 1.126 -15.391 37.951 0.29 22.56 217 THR A CA 1
ATOM 1455 C CA B THR A 1 217 ? 1.054 -15.430 37.855 0.71 23.02 217 THR A CA 1
ATOM 1456 C C . THR A 1 217 ? 2.212 -15.043 36.938 1.00 19.59 217 THR A C 1
ATOM 1457 O O . THR A 1 217 ? 2.025 -15.055 35.716 1.00 25.34 217 THR A O 1
ATOM 1464 N N . LEU A 1 218 ? 3.388 -14.729 37.470 1.00 15.03 218 LEU A N 1
ATOM 1465 C CA . LEU A 1 218 ? 4.494 -14.266 36.642 1.00 20.83 218 LEU A CA 1
ATOM 1466 C C . LEU A 1 218 ? 5.421 -15.373 36.168 1.00 20.27 218 LEU A C 1
ATOM 1467 O O . LEU A 1 218 ? 6.373 -15.087 35.436 1.00 23.54 218 LEU A O 1
ATOM 1472 N N . SER A 1 219 ? 5.165 -16.624 36.542 1.00 24.17 219 SER A N 1
ATOM 1473 C CA . SER A 1 219 ? 6.106 -17.695 36.233 1.00 34.17 219 SER A CA 1
ATOM 1474 C C . SER A 1 219 ? 6.236 -17.969 34.739 1.00 35.08 219 SER A C 1
ATOM 1475 O O . SER A 1 219 ? 7.222 -18.586 34.321 1.00 39.87 219 SER A O 1
ATOM 1478 N N . ARG A 1 220 ? 5.282 -17.521 33.925 1.00 38.75 220 ARG A N 1
ATOM 1479 C CA . ARG A 1 220 ? 5.317 -17.751 32.485 1.00 49.78 220 ARG A CA 1
ATOM 1480 C C . ARG A 1 220 ? 5.498 -16.456 31.694 1.00 42.16 220 ARG A C 1
ATOM 1481 O O . ARG A 1 220 ? 5.234 -16.431 30.487 1.00 42.58 220 ARG A O 1
ATOM 1489 N N . GLY A 1 221 ? 5.939 -15.382 32.343 1.00 23.19 221 GLY A N 1
ATOM 1490 C CA . GLY A 1 221 ? 5.990 -14.066 31.732 1.00 23.94 221 GLY A CA 1
ATOM 1491 C C . GLY A 1 221 ? 4.898 -13.161 32.281 1.00 21.91 221 GLY A C 1
ATOM 1492 O O . GLY A 1 221 ? 4.114 -13.543 33.152 1.00 15.92 221 GLY A O 1
ATOM 1493 N N . LEU A 1 222 ? 4.862 -11.929 31.751 1.00 16.85 222 LEU A N 1
ATOM 1494 C CA . LEU A 1 222 ? 3.953 -10.906 32.281 1.00 12.15 222 LEU A CA 1
ATOM 1495 C C . LEU A 1 222 ? 2.515 -11.208 31.910 1.00 12.13 222 LEU A C 1
ATOM 1496 O O . LEU A 1 222 ? 2.142 -11.138 30.736 1.00 12.24 222 LEU A O 1
ATOM 1501 N N . ARG A 1 223 ? 1.704 -11.478 32.917 1.00 10.62 223 ARG A N 1
ATOM 1502 C CA . ARG A 1 223 ? 0.263 -11.614 32.777 1.00 9.81 223 ARG A CA 1
ATOM 1503 C C . ARG A 1 223 ? -0.390 -10.649 33.752 1.00 12.18 223 ARG A C 1
ATOM 1504 O O . ARG A 1 223 ? 0.140 -10.386 34.838 1.00 10.87 223 ARG A O 1
ATOM 1512 N N . TYR A 1 224 ? -1.547 -10.120 33.372 1.00 9.46 224 TYR A N 1
ATOM 1513 C CA . TYR A 1 224 ? -2.115 -9.041 34.168 1.00 7.05 224 TYR A CA 1
ATOM 1514 C C . TYR A 1 224 ? -3.594 -8.816 33.864 1.00 8.93 224 TYR A C 1
ATOM 1515 O O . TYR A 1 224 ? -4.050 -8.987 32.725 1.00 8.35 224 TYR A O 1
ATOM 1524 N N . TYR A 1 225 ? -4.325 -8.456 34.912 1.00 9.51 225 TYR A N 1
ATOM 1525 C CA . TYR A 1 225 ? -5.663 -7.912 34.774 1.00 9.02 225 TYR A CA 1
ATOM 1526 C C . TYR A 1 225 ? -5.559 -6.478 34.263 1.00 10.61 225 TYR A C 1
ATOM 1527 O O . TYR A 1 225 ? -4.609 -5.748 34.573 1.00 10.56 225 TYR A O 1
ATOM 1536 N N . GLY A 1 226 ? -6.535 -6.075 33.470 1.00 9.03 226 GLY A N 1
ATOM 1537 C CA . GLY A 1 226 ? -6.526 -4.729 32.935 1.00 10.97 226 GLY A CA 1
ATOM 1538 C C . GLY A 1 226 ? -7.361 -4.631 31.684 1.00 11.55 226 GLY A C 1
ATOM 1539 O O . GLY A 1 226 ? -7.603 -5.609 30.971 1.00 10.34 226 GLY A O 1
ATOM 1540 N N . PHE A 1 227 ? -7.828 -3.416 31.409 1.00 10.31 227 PHE A N 1
ATOM 1541 C CA . PHE A 1 227 ? -8.563 -3.159 30.181 1.00 12.82 227 PHE A CA 1
ATOM 1542 C C . PHE A 1 227 ? -7.615 -2.841 29.029 1.00 9.91 227 PHE A C 1
ATOM 1543 O O . PHE A 1 227 ? -6.858 -1.868 29.085 1.00 10.94 227 PHE A O 1
ATOM 1551 N N . THR A 1 228 ? -7.683 -3.658 27.986 1.00 8.72 228 THR A N 1
ATOM 1552 C CA . THR A 1 228 ? -6.998 -3.423 26.724 1.00 8.27 228 THR A CA 1
ATOM 1553 C C . THR A 1 228 ? -7.905 -3.822 25.570 1.00 9.26 228 THR A C 1
ATOM 1554 O O . THR A 1 228 ? -8.896 -4.542 25.750 1.00 9.89 228 THR A O 1
ATOM 1558 N N . VAL A 1 229 ? -7.561 -3.310 24.387 1.00 9.75 229 VAL A N 1
ATOM 1559 C CA . VAL A 1 229 ? -8.133 -3.688 23.094 1.00 13.38 229 VAL A CA 1
ATOM 1560 C C . VAL A 1 229 ? -6.966 -3.903 22.130 1.00 18.03 229 VAL A C 1
ATOM 1561 O O . VAL A 1 229 ? -5.834 -3.522 22.454 1.00 14.26 229 VAL A O 1
ATOM 1565 N N . PRO A 1 230 ? -7.161 -4.512 20.951 1.00 16.31 230 PRO A N 1
ATOM 1566 C CA . PRO A 1 230 ? -5.985 -4.880 20.125 1.00 23.59 230 PRO A CA 1
ATOM 1567 C C . PRO A 1 230 ? -5.061 -3.722 19.716 1.00 17.80 230 PRO A C 1
ATOM 1568 O O . PRO A 1 230 ? -3.840 -3.936 19.600 1.00 18.07 230 PRO A O 1
ATOM 1572 N N . GLY A 1 231 ? -5.597 -2.513 19.494 1.00 10.39 231 GLY A N 1
ATOM 1573 C CA . GLY A 1 231 ? -4.763 -1.344 19.280 1.00 9.75 231 GLY A CA 1
ATOM 1574 C C . GLY A 1 231 ? -3.780 -1.085 20.399 1.00 9.02 231 GLY A C 1
ATOM 1575 O O . GLY A 1 231 ? -2.764 -0.415 20.181 1.00 6.99 231 GLY A O 1
ATOM 1576 N N . ASN A 1 232 ? -4.039 -1.612 21.595 1.00 8.63 232 ASN A N 1
ATOM 1577 C CA . ASN A 1 232 ? -3.064 -1.499 22.680 1.00 11.24 232 ASN A CA 1
ATOM 1578 C C . ASN A 1 232 ? -1.812 -2.340 22.474 1.00 8.12 232 ASN A C 1
ATOM 1579 O O . ASN A 1 232 ? -0.853 -2.174 23.231 1.00 8.62 232 ASN A O 1
ATOM 1584 N N . SER A 1 233 ? -1.788 -3.240 21.493 1.00 7.65 233 SER A N 1
ATOM 1585 C CA . SER A 1 233 ? -0.551 -3.913 21.138 1.00 6.93 233 SER A CA 1
ATOM 1586 C C . SER A 1 233 ? 0.573 -2.898 21.041 1.00 6.91 233 SER A C 1
ATOM 1587 O O . SER A 1 233 ? 0.449 -1.914 20.312 1.00 7.14 233 SER A O 1
ATOM 1590 N N . GLY A 1 234 ? 1.671 -3.160 21.765 1.00 5.97 234 GLY A N 1
ATOM 1591 C CA . GLY A 1 234 ? 2.824 -2.291 21.772 1.00 6.20 234 GLY A CA 1
ATOM 1592 C C . GLY A 1 234 ? 2.791 -1.221 22.828 1.00 7.70 234 GLY A C 1
ATOM 1593 O O . GLY A 1 234 ? 3.698 -0.399 22.865 1.00 7.44 234 GLY A O 1
ATOM 1594 N N . SER A 1 235 ? 1.780 -1.220 23.691 1.00 6.96 235 SER A N 1
ATOM 1595 C CA . SER A 1 235 ? 1.685 -0.218 24.745 1.00 7.89 235 SER A CA 1
ATOM 1596 C C . SER A 1 235 ? 2.814 -0.356 25.756 1.00 8.23 235 SER A C 1
ATOM 1597 O O . SER A 1 235 ? 3.223 -1.461 26.112 1.00 7.65 235 SER A O 1
ATOM 1600 N N . GLY A 1 236 ? 3.265 0.781 26.268 1.00 7.05 236 GLY A N 1
ATOM 1601 C CA . GLY A 1 236 ? 4.290 0.776 27.292 1.00 9.28 236 GLY A CA 1
ATOM 1602 C C . GLY A 1 236 ? 3.694 0.488 28.660 1.00 7.94 236 GLY A C 1
ATOM 1603 O O . GLY A 1 236 ? 2.601 0.949 28.997 1.00 8.46 236 GLY A O 1
ATOM 1604 N N . ILE A 1 237 ? 4.397 -0.340 29.419 1.00 6.58 237 ILE A N 1
ATOM 1605 C CA . ILE A 1 237 ? 4.037 -0.672 30.792 1.00 7.30 237 ILE A CA 1
ATOM 1606 C C . ILE A 1 237 ? 5.113 -0.088 31.686 1.00 7.59 237 ILE A C 1
ATOM 1607 O O . ILE A 1 237 ? 6.282 -0.454 31.565 1.00 7.39 237 ILE A O 1
ATOM 1612 N N . PHE A 1 238 ? 4.712 0.810 32.582 1.00 8.62 238 PHE A N 1
ATOM 1613 C CA . PHE A 1 238 ? 5.618 1.599 33.402 1.00 8.21 238 PHE A CA 1
ATOM 1614 C C . PHE A 1 238 ? 5.376 1.366 34.888 1.00 7.96 238 PHE A C 1
ATOM 1615 O O . PHE A 1 238 ? 4.237 1.196 35.324 1.00 8.03 238 PHE A O 1
ATOM 1623 N N . ASN A 1 239 ? 6.461 1.368 35.655 1.00 9.34 239 ASN A N 1
ATOM 1624 C CA . ASN A 1 239 ? 6.351 1.352 37.106 1.00 8.26 239 ASN A CA 1
ATOM 1625 C C . ASN A 1 239 ? 6.245 2.785 37.620 1.00 11.85 239 ASN A C 1
ATOM 1626 O O . ASN A 1 239 ? 6.269 3.745 36.845 1.00 9.22 239 ASN A O 1
ATOM 1631 N N . SER A 1 240 ? 6.118 2.943 38.941 1.00 13.07 240 SER A N 1
ATOM 1632 C CA . SER A 1 240 ? 5.915 4.276 39.505 1.00 14.00 240 SER A CA 1
ATOM 1633 C C . SER A 1 240 ? 7.133 5.168 39.330 1.00 12.07 240 SER A C 1
ATOM 1634 O O . SER A 1 240 ? 6.997 6.395 39.374 1.00 13.12 240 SER A O 1
ATOM 1637 N N . ASN A 1 241 ? 8.310 4.584 39.134 1.00 11.24 241 ASN A N 1
ATOM 1638 C CA . ASN A 1 241 ? 9.512 5.340 38.830 1.00 11.41 241 ASN A CA 1
ATOM 1639 C C . ASN A 1 241 ? 9.590 5.757 37.369 1.00 12.42 241 ASN A C 1
ATOM 1640 O O . ASN A 1 241 ? 10.604 6.344 36.962 1.00 13.81 241 ASN A O 1
ATOM 1645 N N . GLY A 1 242 ? 8.577 5.448 36.567 1.00 9.71 242 GLY A N 1
ATOM 1646 C CA . GLY A 1 242 ? 8.610 5.843 35.178 1.00 9.95 242 GLY A CA 1
ATOM 1647 C C . GLY A 1 242 ? 9.480 4.974 34.314 1.00 9.05 242 GLY A C 1
ATOM 1648 O O . GLY A 1 242 ? 9.831 5.378 33.207 1.00 13.22 242 GLY A O 1
ATOM 1649 N N . GLU A 1 243 ? 9.856 3.800 34.798 1.00 12.03 243 GLU A N 1
ATOM 1650 C CA . GLU A 1 243 ? 10.698 2.890 34.037 1.00 11.02 243 GLU A CA 1
ATOM 1651 C C . GLU A 1 243 ? 9.811 1.938 33.251 1.00 8.10 243 GLU A C 1
ATOM 1652 O O . GLU A 1 243 ? 8.806 1.434 33.767 1.00 10.38 243 GLU A O 1
ATOM 1658 N N . LEU A 1 244 ? 10.154 1.765 31.984 1.00 7.58 244 LEU A N 1
ATOM 1659 C CA . LEU A 1 244 ? 9.517 0.789 31.118 1.00 8.42 244 LEU A CA 1
ATOM 1660 C C . LEU A 1 244 ? 9.914 -0.607 31.558 1.00 9.38 244 LEU A C 1
ATOM 1661 O O . LEU A 1 244 ? 11.095 -0.973 31.511 1.00 10.07 244 LEU A O 1
ATOM 1666 N N . VAL A 1 245 ? 8.932 -1.382 31.994 1.00 7.40 245 VAL A N 1
ATOM 1667 C CA . VAL A 1 245 ? 9.190 -2.737 32.476 1.00 7.04 245 VAL A CA 1
ATOM 1668 C C . VAL A 1 245 ? 8.609 -3.795 31.565 1.00 11.25 245 VAL A C 1
ATOM 1669 O O . VAL A 1 245 ? 8.914 -4.985 31.744 1.00 10.27 245 VAL A O 1
ATOM 1673 N N . GLY A 1 246 ? 7.788 -3.409 30.600 1.00 7.56 246 GLY A N 1
ATOM 1674 C CA . GLY A 1 246 ? 7.277 -4.374 29.643 1.00 7.66 246 GLY A CA 1
ATOM 1675 C C . GLY A 1 246 ? 6.517 -3.666 28.544 1.00 7.78 246 GLY A C 1
ATOM 1676 O O . GLY A 1 246 ? 6.325 -2.449 28.566 1.00 7.74 246 GLY A O 1
ATOM 1677 N N . ILE A 1 247 ? 6.031 -4.469 27.598 1.00 8.48 247 ILE A N 1
ATOM 1678 C CA . ILE A 1 247 ? 5.256 -4.001 26.454 1.00 8.93 247 ILE A CA 1
ATOM 1679 C C . ILE A 1 247 ? 4.042 -4.906 26.322 1.00 8.42 247 ILE A C 1
ATOM 1680 O O . ILE A 1 247 ? 4.182 -6.138 26.313 1.00 8.57 247 ILE A O 1
ATOM 1685 N N . HIS A 1 248 ? 2.853 -4.315 26.215 1.00 6.83 248 HIS A N 1
ATOM 1686 C CA . HIS A 1 248 ? 1.658 -5.117 26.042 1.00 5.87 248 HIS A CA 1
ATOM 1687 C C . HIS A 1 248 ? 1.703 -5.876 24.725 1.00 9.05 248 HIS A C 1
ATOM 1688 O O . HIS A 1 248 ? 2.172 -5.362 23.706 1.00 7.73 248 HIS A O 1
ATOM 1695 N N . SER A 1 249 ? 1.166 -7.099 24.730 1.00 7.96 249 SER A N 1
ATOM 1696 C CA . SER A 1 249 ? 1.133 -7.936 23.532 1.00 8.97 249 SER A CA 1
ATOM 1697 C C . SER A 1 249 ? -0.290 -8.298 23.124 1.00 10.53 249 SER A C 1
ATOM 1698 O O . SER A 1 249 ? -0.750 -7.845 22.067 1.00 12.79 249 SER A O 1
ATOM 1701 N N . SER A 1 250 ? -0.991 -9.122 23.893 1.00 8.96 250 SER A N 1
ATOM 1702 C CA . SER A 1 250 ? -2.285 -9.645 23.474 1.00 11.04 250 SER A CA 1
ATOM 1703 C C . SER A 1 250 ? -2.969 -10.256 24.682 1.00 10.85 250 SER A C 1
ATOM 1704 O O . SER A 1 250 ? -2.535 -10.093 25.827 1.00 11.36 250 SER A O 1
ATOM 1707 N N . LYS A 1 251 ? -4.067 -10.944 24.429 1.00 10.09 251 LYS A N 1
ATOM 1708 C CA . LYS A 1 251 ? -4.702 -11.760 25.439 1.00 10.46 251 LYS A CA 1
ATOM 1709 C C . LYS A 1 251 ? -4.426 -13.221 25.140 1.00 10.34 251 LYS A C 1
ATOM 1710 O O . LYS A 1 251 ? -4.308 -13.628 23.981 1.00 12.69 251 LYS A O 1
ATOM 1716 N N . VAL A 1 252 ? -4.326 -14.017 26.194 1.00 9.20 252 VAL A N 1
ATOM 1717 C CA . VAL A 1 252 ? -4.036 -15.437 26.070 1.00 10.53 252 VAL A CA 1
ATOM 1718 C C . VAL A 1 252 ? -4.914 -16.190 27.059 1.00 12.01 252 VAL A C 1
ATOM 1719 O O . VAL A 1 252 ? -5.385 -15.634 28.050 1.00 10.65 252 VAL A O 1
ATOM 1723 N N . SER A 1 253 ? -5.114 -17.473 26.791 1.00 12.08 253 SER A N 1
ATOM 1724 C CA . SER A 1 253 ? -5.891 -18.298 27.706 1.00 12.99 253 SER A CA 1
ATOM 1725 C C . SER A 1 253 ? -5.207 -18.363 29.067 1.00 13.87 253 SER A C 1
ATOM 1726 O O . SER A 1 253 ? -3.981 -18.266 29.179 1.00 11.97 253 SER A O 1
ATOM 1729 N N . HIS A 1 254 ? -6.014 -18.493 30.112 1.00 10.56 254 HIS A N 1
ATOM 1730 C CA . HIS A 1 254 ? -5.501 -18.377 31.468 1.00 13.87 254 HIS A CA 1
ATOM 1731 C C . HIS A 1 254 ? -6.344 -19.250 32.381 1.00 12.03 254 HIS A C 1
ATOM 1732 O O . HIS A 1 254 ? -7.575 -19.172 32.332 1.00 9.92 254 HIS A O 1
ATOM 1739 N N . LEU A 1 255 ? -5.665 -20.063 33.208 1.00 11.43 255 LEU A N 1
ATOM 1740 C CA . LEU A 1 255 ? -6.247 -21.011 34.173 1.00 11.64 255 LEU A CA 1
ATOM 1741 C C . LEU A 1 255 ? -6.847 -22.244 33.508 1.00 15.27 255 LEU A C 1
ATOM 1742 O O . LEU A 1 255 ? -6.507 -23.377 33.864 1.00 13.60 255 LEU A O 1
ATOM 1747 N N . ASP A 1 256 ? -7.753 -22.032 32.562 1.00 13.82 256 ASP A N 1
ATOM 1748 C CA . ASP A 1 256 ? -8.251 -23.107 31.718 1.00 12.94 256 ASP A CA 1
ATOM 1749 C C . ASP A 1 256 ? -8.377 -22.557 30.308 1.00 13.47 256 ASP A C 1
ATOM 1750 O O . ASP A 1 256 ? -7.920 -21.449 30.010 1.00 15.94 256 ASP A O 1
ATOM 1755 N N . ARG A 1 257 ? -9.007 -23.333 29.436 1.00 15.18 257 ARG A N 1
ATOM 1756 C CA . ARG A 1 257 ? -9.073 -22.959 28.032 1.00 14.32 257 ARG A CA 1
ATOM 1757 C C . ARG A 1 257 ? -10.217 -22.001 27.748 1.00 12.15 257 ARG A C 1
ATOM 1758 O O . ARG A 1 257 ? -10.336 -21.533 26.612 1.00 12.59 257 ARG A O 1
ATOM 1766 N N . GLU A 1 258 ? -11.037 -21.692 28.749 1.00 12.43 258 GLU A N 1
ATOM 1767 C CA . GLU A 1 258 ? -12.230 -20.889 28.558 1.00 11.57 258 GLU A CA 1
ATOM 1768 C C . GLU A 1 258 ? -12.107 -19.507 29.173 1.00 7.90 258 GLU A C 1
ATOM 1769 O O . GLU A 1 258 ? -13.070 -18.749 29.132 1.00 9.72 258 GLU A O 1
ATOM 1775 N N . HIS A 1 259 ? -10.954 -19.165 29.738 1.00 8.06 259 HIS A N 1
ATOM 1776 C CA . HIS A 1 259 ? -10.746 -17.878 30.381 1.00 6.37 259 HIS A CA 1
ATOM 1777 C C . HIS A 1 259 ? -9.460 -17.283 29.843 1.00 10.69 259 HIS A C 1
ATOM 1778 O O . HIS A 1 259 ? -8.647 -17.975 29.224 1.00 9.13 259 HIS A O 1
ATOM 1785 N N . GLN A 1 260 ? -9.264 -15.997 30.114 1.00 14.14 260 GLN A N 1
ATOM 1786 C CA . GLN A 1 260 ? -8.145 -15.297 29.504 1.00 10.93 260 GLN A CA 1
ATOM 1787 C C . GLN A 1 260 ? -7.598 -14.212 30.425 1.00 11.77 260 GLN A C 1
ATOM 1788 O O . GLN A 1 260 ? -8.206 -13.832 31.432 1.00 10.23 260 GLN A O 1
ATOM 1794 N N . ILE A 1 261 ? -6.411 -13.731 30.056 1.00 10.03 261 ILE A N 1
ATOM 1795 C CA . ILE A 1 261 ? -5.694 -12.695 30.789 1.00 9.71 261 ILE A CA 1
ATOM 1796 C C . ILE A 1 261 ? -4.881 -11.918 29.769 1.00 12.62 261 ILE A C 1
ATOM 1797 O O . ILE A 1 261 ? -4.652 -12.386 28.653 1.00 10.14 261 ILE A O 1
ATOM 1802 N N . ASN A 1 262 ? -4.476 -10.701 30.132 1.00 8.93 262 ASN A N 1
ATOM 1803 C CA . ASN A 1 262 ? -3.556 -9.974 29.267 1.00 9.36 262 ASN A CA 1
ATOM 1804 C C . ASN A 1 262 ? -2.166 -10.570 29.393 1.00 10.32 262 ASN A C 1
ATOM 1805 O O . ASN A 1 262 ? -1.756 -11.033 30.460 1.00 8.72 262 ASN A O 1
ATOM 1810 N N . TYR A 1 263 ? -1.428 -10.524 28.298 1.00 9.83 263 TYR A N 1
ATOM 1811 C CA . TYR A 1 263 ? -0.038 -10.928 28.273 1.00 10.09 263 TYR A CA 1
ATOM 1812 C C . TYR A 1 263 ? 0.792 -9.801 27.684 1.00 10.03 263 TYR A C 1
ATOM 1813 O O . TYR A 1 263 ? 0.422 -9.179 26.669 1.00 8.55 263 TYR A O 1
ATOM 1822 N N . GLY A 1 264 ? 1.949 -9.574 28.302 1.00 8.23 264 GLY A N 1
ATOM 1823 C CA . GLY A 1 264 ? 2.927 -8.651 27.777 1.00 10.28 264 GLY A CA 1
ATOM 1824 C C . GLY A 1 264 ? 4.315 -9.262 27.837 1.00 13.07 264 GLY A C 1
ATOM 1825 O O . GLY A 1 264 ? 4.548 -10.265 28.509 1.00 12.82 264 GLY A O 1
ATOM 1826 N N . VAL A 1 265 ? 5.231 -8.629 27.128 1.00 7.99 265 VAL A N 1
ATOM 1827 C CA . VAL A 1 265 ? 6.623 -9.057 27.099 1.00 8.17 265 VAL A CA 1
ATOM 1828 C C . VAL A 1 265 ? 7.388 -8.170 28.077 1.00 8.70 265 VAL 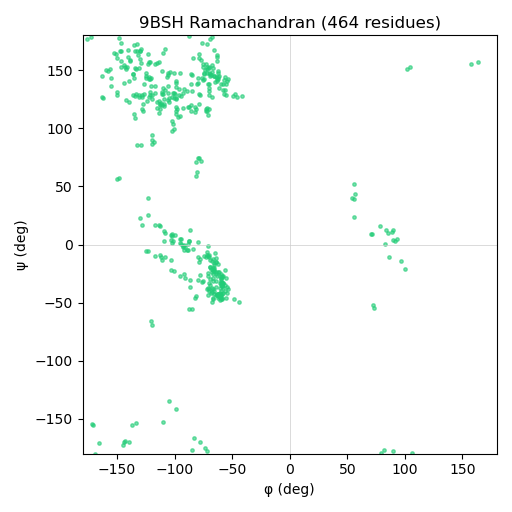A C 1
ATOM 1829 O O . VAL A 1 265 ? 7.525 -6.959 27.856 1.00 9.14 265 VAL A O 1
ATOM 1833 N N . GLY A 1 266 ? 7.912 -8.768 29.147 1.00 9.41 266 GLY A N 1
ATOM 1834 C CA . GLY A 1 266 ? 8.699 -7.999 30.086 1.00 8.64 266 GLY A CA 1
ATOM 1835 C C . GLY A 1 266 ? 10.089 -7.674 29.558 1.00 8.34 266 GLY A C 1
ATOM 1836 O O . GLY A 1 266 ? 10.631 -8.316 28.659 1.00 9.60 266 GLY A O 1
ATOM 1837 N N . ILE A 1 267 ? 10.657 -6.594 30.080 1.00 9.60 267 ILE A N 1
ATOM 1838 C CA . ILE A 1 267 ? 12.039 -6.253 29.780 1.00 10.90 267 ILE A CA 1
ATOM 1839 C C . ILE A 1 267 ? 12.917 -7.105 30.692 1.00 10.44 267 ILE A C 1
ATOM 1840 O O . ILE A 1 267 ? 13.492 -6.612 31.670 1.00 13.05 267 ILE A O 1
ATOM 1845 N N . GLY A 1 268 ? 12.965 -8.405 30.405 1.00 10.56 268 GLY A N 1
ATOM 1846 C CA . GLY A 1 268 ? 13.779 -9.353 31.146 1.00 8.88 268 GLY A CA 1
ATOM 1847 C C . GLY A 1 268 ? 15.241 -9.278 30.741 1.00 10.11 268 GLY A C 1
ATOM 1848 O O . GLY A 1 268 ? 15.671 -8.383 30.009 1.00 11.09 268 GLY A O 1
ATOM 1849 N N . ASN A 1 269 ? 16.021 -10.254 31.227 1.00 11.47 269 ASN A N 1
ATOM 1850 C CA . ASN A 1 269 ? 17.463 -10.213 30.989 1.00 13.97 269 ASN A CA 1
ATOM 1851 C C . ASN A 1 269 ? 17.775 -10.315 29.504 1.00 11.17 269 ASN A C 1
ATOM 1852 O O . ASN A 1 269 ? 18.613 -9.578 28.986 1.00 12.04 269 ASN A O 1
ATOM 1857 N N . TYR A 1 270 ? 17.095 -11.211 28.799 1.00 9.03 270 TYR A N 1
ATOM 1858 C CA . TYR A 1 270 ? 17.327 -11.368 27.369 1.00 8.98 270 TYR A CA 1
ATOM 1859 C C . TYR A 1 270 ? 16.872 -10.146 26.586 1.00 12.99 270 TYR A C 1
ATOM 1860 O O . TYR A 1 270 ? 17.623 -9.612 25.761 1.00 12.20 270 TYR A O 1
ATOM 1869 N N . VAL A 1 271 ? 15.647 -9.683 26.836 1.00 10.12 271 VAL A N 1
ATOM 1870 C CA . VAL A 1 271 ? 15.115 -8.525 26.114 1.00 10.64 271 VAL A CA 1
ATOM 1871 C C . VAL A 1 271 ? 15.979 -7.285 26.353 1.00 11.92 271 VAL A C 1
ATOM 1872 O O . VAL A 1 271 ? 16.318 -6.556 25.411 1.00 10.10 271 VAL A O 1
ATOM 1876 N N . LYS A 1 272 ? 16.376 -7.046 27.604 1.00 11.12 272 LYS A N 1
ATOM 1877 C CA . LYS A 1 272 ? 17.205 -5.876 27.877 1.00 9.51 272 LYS A CA 1
ATOM 1878 C C . LYS A 1 272 ? 18.558 -5.986 27.181 1.00 12.77 272 LYS A C 1
ATOM 1879 O O . LYS A 1 272 ? 19.082 -4.991 26.668 1.00 12.25 272 LYS A O 1
ATOM 1885 N N . ARG A 1 273 ? 19.119 -7.195 27.109 1.00 14.01 273 ARG A N 1
ATOM 1886 C CA . ARG A 1 273 ? 20.410 -7.355 26.455 1.00 12.57 273 ARG A CA 1
ATOM 1887 C C . ARG A 1 273 ? 20.302 -7.021 24.976 1.00 12.63 273 ARG A C 1
ATOM 1888 O O . ARG A 1 273 ? 21.144 -6.308 24.427 1.00 13.64 273 ARG A O 1
ATOM 1896 N N . ILE A 1 274 ? 19.242 -7.493 24.323 1.00 8.96 274 ILE A N 1
ATOM 1897 C CA . ILE A 1 274 ? 19.076 -7.233 22.897 1.00 9.05 274 ILE A CA 1
ATOM 1898 C C . ILE A 1 274 ? 18.789 -5.761 22.650 1.00 13.60 274 ILE A C 1
ATOM 1899 O O . ILE A 1 274 ? 19.283 -5.175 21.680 1.00 12.72 274 ILE A O 1
ATOM 1904 N N . ILE A 1 275 ? 17.946 -5.152 23.490 1.00 11.94 275 ILE A N 1
ATOM 1905 C CA . ILE A 1 275 ? 17.705 -3.720 23.353 1.00 13.66 275 ILE A CA 1
ATOM 1906 C C . ILE A 1 275 ? 19.023 -2.968 23.421 1.00 15.77 275 ILE A C 1
ATOM 1907 O O . ILE A 1 275 ? 19.304 -2.111 22.583 1.00 14.01 275 ILE A O 1
ATOM 1912 N N . ASN A 1 276 ? 19.870 -3.319 24.391 1.00 13.60 276 ASN A N 1
ATOM 1913 C CA . ASN A 1 276 ? 21.127 -2.598 24.529 1.00 18.05 276 ASN A CA 1
ATOM 1914 C C . ASN A 1 276 ? 22.046 -2.848 23.339 1.00 15.69 276 ASN A C 1
ATOM 1915 O O . ASN A 1 276 ? 22.803 -1.953 22.952 1.00 15.64 276 ASN A O 1
ATOM 1920 N N . GLU A 1 277 ? 21.966 -4.032 22.725 1.00 13.33 277 GLU A N 1
ATOM 1921 C CA . GLU A 1 277 ? 22.727 -4.287 21.504 1.00 16.20 277 GLU A CA 1
ATOM 1922 C C . GLU A 1 277 ? 22.184 -3.495 20.323 1.00 14.43 277 GLU A C 1
ATOM 1923 O O . GLU A 1 277 ? 22.959 -2.996 19.500 1.00 19.01 277 GLU A O 1
ATOM 1929 N N . LYS A 1 278 ? 20.860 -3.382 20.198 1.00 12.18 278 LYS A N 1
ATOM 1930 C CA . LYS A 1 278 ? 20.288 -2.896 18.948 1.00 10.64 278 LYS A CA 1
ATOM 1931 C C . LYS A 1 278 ? 19.817 -1.445 18.999 1.00 10.63 278 LYS A C 1
ATOM 1932 O O . LYS A 1 278 ? 19.554 -0.865 17.944 1.00 11.80 278 LYS A O 1
ATOM 1938 N N . ASN A 1 279 ? 19.714 -0.845 20.175 1.00 11.06 279 ASN A N 1
ATOM 1939 C CA . ASN A 1 279 ? 19.103 0.474 20.279 1.00 11.21 279 ASN A CA 1
ATOM 1940 C C . ASN A 1 279 ? 19.942 1.525 19.559 1.00 12.98 279 ASN A C 1
ATOM 1941 O O . ASN A 1 279 ? 21.175 1.451 19.535 1.00 17.24 279 ASN A O 1
ATOM 1946 N N . GLU A 1 280 ? 19.262 2.507 18.962 1.00 12.82 280 GLU A N 1
ATOM 1947 C CA . GLU A 1 280 ? 19.944 3.655 18.360 1.00 15.28 280 GLU A CA 1
ATOM 1948 C C . GLU A 1 280 ? 19.002 4.838 18.139 1.00 16.80 280 GLU A C 1
ATOM 1949 O O . GLU A 1 280 ? 19.466 5.895 17.702 1.00 19.35 280 GLU A O 1
ATOM 1956 N N . ALA B 1 38 ? 29.245 -60.994 5.684 1.00 47.51 38 ALA B N 1
ATOM 1957 C CA . ALA B 1 38 ? 29.385 -60.821 4.241 1.00 42.60 38 ALA B CA 1
ATOM 1958 C C . ALA B 1 38 ? 30.761 -60.265 3.884 1.00 38.38 38 ALA B C 1
ATOM 1959 O O . ALA B 1 38 ? 31.044 -59.095 4.147 1.00 40.42 38 ALA B O 1
ATOM 1961 N N . GLU B 1 39 ? 31.617 -61.103 3.297 1.00 26.67 39 GLU B N 1
ATOM 1962 C CA . GLU B 1 39 ? 32.905 -60.621 2.814 1.00 33.81 39 GLU B CA 1
ATOM 1963 C C . GLU B 1 39 ? 32.696 -59.592 1.713 1.00 34.83 39 GLU B C 1
ATOM 1964 O O . GLU B 1 39 ? 31.811 -59.733 0.864 1.00 23.53 39 GLU B O 1
ATOM 1970 N N . VAL B 1 40 ? 33.517 -58.550 1.734 1.00 21.57 40 VAL B N 1
ATOM 1971 C CA . VAL B 1 40 ? 33.439 -57.472 0.761 1.00 23.26 40 VAL B CA 1
ATOM 1972 C C . VAL B 1 40 ? 34.671 -57.553 -0.128 1.00 19.56 40 VAL B C 1
ATOM 1973 O O . VAL B 1 40 ? 35.734 -58.021 0.300 1.00 21.03 40 VAL B O 1
ATOM 1977 N N . SER B 1 41 ? 34.516 -57.138 -1.387 1.00 20.19 41 SER B N 1
ATOM 1978 C CA . SER B 1 41 ? 35.624 -57.199 -2.328 1.00 22.47 41 SER B CA 1
ATOM 1979 C C . SER B 1 41 ? 36.736 -56.225 -1.949 1.00 16.87 41 SER B C 1
ATOM 1980 O O . SER B 1 41 ? 36.510 -55.199 -1.295 1.00 18.71 41 SER B O 1
ATOM 1983 N N . ALA B 1 42 ? 37.951 -56.559 -2.380 1.00 22.12 42 ALA B N 1
ATOM 1984 C CA . ALA B 1 42 ? 39.076 -55.651 -2.197 1.00 18.80 42 ALA B CA 1
ATOM 1985 C C . ALA B 1 42 ? 38.823 -54.313 -2.875 1.00 21.47 42 ALA B C 1
ATOM 1986 O O . ALA B 1 42 ? 39.228 -53.267 -2.355 1.00 18.40 42 ALA B O 1
ATOM 1988 N N . GLU B 1 43 ? 38.149 -54.328 -4.026 1.00 17.15 43 GLU B N 1
ATOM 1989 C CA . GLU B 1 43 ? 37.845 -53.092 -4.739 1.00 16.38 43 GLU B CA 1
ATOM 1990 C C . GLU B 1 43 ? 36.947 -52.181 -3.912 1.00 13.87 43 GLU B C 1
ATOM 1991 O O . GLU B 1 43 ? 37.185 -50.969 -3.829 1.00 17.30 43 GLU B O 1
ATOM 1997 N N . GLU B 1 44 ? 35.914 -52.745 -3.288 1.00 17.36 44 GLU B N 1
ATOM 1998 C CA A GLU B 1 44 ? 35.010 -51.938 -2.474 0.53 14.94 44 GLU B CA 1
ATOM 1999 C CA B GLU B 1 44 ? 35.018 -51.921 -2.487 0.47 14.94 44 GLU B CA 1
ATOM 2000 C C . GLU B 1 44 ? 35.708 -51.411 -1.224 1.00 16.69 44 GLU B C 1
ATOM 2001 O O . GLU B 1 44 ? 35.496 -50.261 -0.819 1.00 12.61 44 GLU B O 1
ATOM 2012 N N . ILE B 1 45 ? 36.548 -52.234 -0.598 1.00 15.02 45 ILE B N 1
ATOM 2013 C CA . ILE B 1 45 ? 37.326 -51.763 0.547 1.00 15.03 45 ILE B CA 1
ATOM 2014 C C . ILE B 1 45 ? 38.194 -50.581 0.138 1.00 15.52 45 ILE B C 1
ATOM 2015 O O . ILE B 1 45 ? 38.250 -49.557 0.832 1.00 14.64 45 ILE B O 1
ATOM 2020 N N . LYS B 1 46 ? 38.893 -50.713 -0.998 1.00 15.15 46 LYS B N 1
ATOM 2021 C CA . LYS B 1 46 ? 39.784 -49.655 -1.469 1.00 15.22 46 LYS B CA 1
ATOM 2022 C C . LYS B 1 46 ? 39.013 -48.377 -1.767 1.00 13.01 46 LYS B C 1
ATOM 2023 O O . LYS B 1 46 ? 39.449 -47.280 -1.395 1.00 11.65 46 LYS B O 1
ATOM 2029 N N . LYS B 1 47 ? 37.850 -48.497 -2.407 1.00 12.88 47 LYS B N 1
ATOM 2030 C CA . LYS B 1 47 ? 37.048 -47.314 -2.672 1.00 12.80 47 LYS B CA 1
ATOM 2031 C C . LYS B 1 47 ? 36.659 -46.635 -1.367 1.00 14.16 47 LYS B C 1
ATOM 2032 O O . LYS B 1 47 ? 36.775 -45.409 -1.228 1.00 12.35 47 LYS B O 1
ATOM 2038 N N . HIS B 1 48 ? 36.222 -47.434 -0.388 1.00 12.34 48 HIS B N 1
ATOM 2039 C CA . HIS B 1 48 ? 35.875 -46.894 0.921 1.00 9.45 48 HIS B CA 1
ATOM 2040 C C . HIS B 1 48 ? 37.066 -46.208 1.580 1.00 8.57 48 HIS B C 1
ATOM 2041 O O . HIS B 1 48 ? 36.935 -45.116 2.130 1.00 8.93 48 HIS B O 1
ATOM 2048 N N . GLU B 1 49 ? 38.233 -46.857 1.564 1.00 9.87 49 GLU B N 1
ATOM 2049 C CA . GLU B 1 49 ? 39.417 -46.277 2.193 1.00 10.49 49 GLU B CA 1
ATOM 2050 C C . GLU B 1 49 ? 39.761 -44.923 1.585 1.00 10.21 49 GLU B C 1
ATOM 2051 O O . GLU B 1 49 ? 40.011 -43.949 2.308 1.00 13.19 49 GLU B O 1
ATOM 2057 N N . GLU B 1 50 ? 39.753 -44.828 0.256 1.00 11.60 50 GLU B N 1
ATOM 2058 C CA . GLU B 1 50 ? 40.094 -43.552 -0.374 1.00 11.25 50 GLU B CA 1
ATOM 2059 C C . GLU B 1 50 ? 39.046 -42.483 -0.083 1.00 9.65 50 GLU B C 1
ATOM 2060 O O . GLU B 1 50 ? 39.385 -41.314 0.142 1.00 11.84 50 GLU B O 1
ATOM 2066 N N . LYS B 1 51 ? 37.771 -42.857 -0.069 1.00 9.83 51 LYS B N 1
ATOM 2067 C CA . LYS B 1 51 ? 36.744 -41.871 0.247 1.00 10.37 51 LYS B CA 1
ATOM 2068 C C . LYS B 1 51 ? 36.854 -41.400 1.695 1.00 10.46 51 LYS B C 1
ATOM 2069 O O . LYS B 1 51 ? 36.782 -40.200 1.969 1.00 12.60 51 LYS B O 1
ATOM 2075 N N . TRP B 1 52 ? 37.004 -42.335 2.640 1.00 8.30 52 TRP B N 1
ATOM 2076 C CA . TRP B 1 52 ? 37.184 -41.961 4.043 1.00 9.66 52 TRP B CA 1
ATOM 2077 C C . TRP B 1 52 ? 38.424 -41.092 4.214 1.00 13.08 52 TRP B C 1
ATOM 2078 O O . TRP B 1 52 ? 38.448 -40.181 5.052 1.00 11.33 52 TRP B O 1
ATOM 2089 N N . ASN B 1 53 ? 39.453 -41.335 3.406 1.00 12.22 53 ASN B N 1
ATOM 2090 C CA . ASN B 1 53 ? 40.695 -40.601 3.561 1.00 13.13 53 ASN B CA 1
ATOM 2091 C C . ASN B 1 53 ? 40.574 -39.133 3.179 1.00 11.98 53 ASN B C 1
ATOM 2092 O O . ASN B 1 53 ? 41.436 -38.343 3.581 1.00 13.13 53 ASN B O 1
ATOM 2097 N N . LYS B 1 54 ? 39.550 -38.749 2.403 1.00 10.83 54 LYS B N 1
ATOM 2098 C CA . LYS B 1 54 ? 39.312 -37.333 2.130 1.00 10.87 54 LYS B CA 1
ATOM 2099 C C . LYS B 1 54 ? 39.066 -36.559 3.419 1.00 10.89 54 LYS B C 1
ATOM 2100 O O . LYS B 1 54 ? 39.358 -35.361 3.497 1.00 14.24 54 LYS B O 1
ATOM 2106 N N . TYR B 1 55 ? 38.511 -37.223 4.429 1.00 11.80 55 TYR B N 1
ATOM 2107 C CA . TYR B 1 55 ? 38.103 -36.585 5.668 1.00 14.03 55 TYR B CA 1
ATOM 2108 C C . TYR B 1 55 ? 39.112 -36.793 6.780 1.00 12.44 55 TYR B C 1
ATOM 2109 O O . TYR B 1 55 ? 39.133 -36.002 7.731 1.00 14.68 55 TYR B O 1
ATOM 2118 N N . TYR B 1 56 ? 39.944 -37.838 6.697 1.00 11.91 56 TYR B N 1
ATOM 2119 C CA . TYR B 1 56 ? 40.834 -38.185 7.795 1.00 12.88 56 TYR B CA 1
ATOM 2120 C C . TYR B 1 56 ? 42.301 -38.270 7.406 1.00 19.59 56 TYR B C 1
ATOM 2121 O O . TYR B 1 56 ? 43.146 -38.414 8.296 1.00 16.48 56 TYR B O 1
ATOM 2130 N N . GLY B 1 57 ? 42.630 -38.147 6.115 1.00 16.93 57 GLY B N 1
ATOM 2131 C CA . GLY B 1 57 ? 44.009 -38.226 5.660 1.00 19.41 57 GLY B CA 1
ATOM 2132 C C . GLY B 1 57 ? 44.831 -36.981 5.889 1.00 25.32 57 GLY B C 1
ATOM 2133 O O . GLY B 1 57 ? 46.059 -37.075 5.977 1.00 35.08 57 GLY B O 1
ATOM 2134 N N . VAL B 1 58 ? 44.194 -35.819 5.964 1.00 19.33 58 VAL B N 1
ATOM 2135 C CA . VAL B 1 58 ? 44.881 -34.580 6.296 1.00 20.68 58 VAL B CA 1
ATOM 2136 C C . VAL B 1 58 ? 44.439 -34.152 7.687 1.00 29.02 58 VAL B C 1
ATOM 2137 O O . VAL B 1 58 ? 43.444 -34.641 8.232 1.00 21.88 58 VAL B O 1
ATOM 2141 N N . ASN B 1 59 ? 45.201 -33.227 8.265 1.00 39.79 59 ASN B N 1
ATOM 2142 C CA . ASN B 1 59 ? 44.836 -32.643 9.547 1.00 38.05 59 ASN B CA 1
ATOM 2143 C C . ASN B 1 59 ? 43.509 -31.902 9.414 1.00 22.18 59 ASN B C 1
ATOM 2144 O O . ASN B 1 59 ? 43.178 -31.361 8.354 1.00 22.56 59 ASN B O 1
ATOM 2149 N N . ALA B 1 60 ? 42.730 -31.897 10.500 1.00 24.85 60 ALA B N 1
ATOM 2150 C CA . ALA B 1 60 ? 41.423 -31.246 10.461 1.00 21.45 60 ALA B CA 1
ATOM 2151 C C . ALA B 1 60 ? 41.534 -29.769 10.106 1.00 16.88 60 ALA B C 1
ATOM 2152 O O . ALA B 1 60 ? 40.642 -29.217 9.452 1.00 20.58 60 ALA B O 1
ATOM 2154 N N . PHE B 1 61 ? 42.620 -29.110 10.528 1.00 23.39 61 PHE B N 1
ATOM 2155 C CA . PHE B 1 61 ? 42.803 -27.704 10.188 1.00 24.24 61 PHE B CA 1
ATOM 2156 C C . PHE B 1 61 ? 43.012 -27.505 8.696 1.00 22.57 61 PHE B C 1
ATOM 2157 O O . PHE B 1 61 ? 42.751 -26.409 8.186 1.00 30.33 61 PHE B O 1
ATOM 2165 N N . ASN B 1 62 ? 43.443 -28.549 7.990 1.00 19.90 62 ASN B N 1
ATOM 2166 C CA . ASN B 1 62 ? 43.739 -28.491 6.565 1.00 25.88 62 ASN B CA 1
ATOM 2167 C C . ASN B 1 62 ? 42.628 -29.073 5.698 1.00 23.57 62 ASN B C 1
ATOM 2168 O O . ASN B 1 62 ? 42.785 -29.132 4.477 1.00 22.35 62 ASN B O 1
ATOM 2173 N N . LEU B 1 63 ? 41.518 -29.504 6.284 1.00 20.48 63 LEU B N 1
ATOM 2174 C CA . LEU B 1 63 ? 40.428 -30.018 5.471 1.00 21.38 63 LEU B CA 1
ATOM 2175 C C . LEU B 1 63 ? 39.902 -28.933 4.537 1.00 20.37 63 LEU B C 1
ATOM 2176 O O . LEU B 1 63 ? 39.887 -27.749 4.902 1.00 18.34 63 LEU B O 1
ATOM 2181 N N . PRO B 1 64 ? 39.480 -29.295 3.326 1.00 15.85 64 PRO B N 1
ATOM 2182 C CA . PRO B 1 64 ? 38.838 -28.315 2.451 1.00 18.29 64 PRO B CA 1
ATOM 2183 C C . PRO B 1 64 ? 37.610 -27.742 3.142 1.00 25.31 64 PRO B C 1
ATOM 2184 O O . PRO B 1 64 ? 36.847 -28.465 3.790 1.00 17.42 64 PRO B O 1
ATOM 2188 N N . LYS B 1 65 ? 37.437 -26.423 3.017 1.00 19.67 65 LYS B N 1
ATOM 2189 C CA . LYS B 1 65 ? 36.299 -25.759 3.644 1.00 23.67 65 LYS B CA 1
ATOM 2190 C C . LYS B 1 65 ? 34.988 -26.391 3.204 1.00 20.39 65 LYS B C 1
ATOM 2191 O O . LYS B 1 65 ? 34.006 -26.374 3.951 1.00 20.94 65 LYS B O 1
ATOM 2197 N N . GLU B 1 66 ? 34.953 -26.951 1.991 1.00 21.29 66 GLU B N 1
ATOM 2198 C CA . GLU B 1 66 ? 33.732 -27.583 1.507 1.00 24.34 66 GLU B CA 1
ATOM 2199 C C . GLU B 1 66 ? 33.308 -28.734 2.403 1.00 19.52 66 GLU B C 1
ATOM 2200 O O . GLU B 1 66 ? 32.109 -28.990 2.547 1.00 20.06 66 GLU B O 1
ATOM 2206 N N . LEU B 1 67 ? 34.265 -29.439 3.000 1.00 17.24 67 LEU B N 1
ATOM 2207 C CA . LEU B 1 67 ? 33.953 -30.602 3.821 1.00 14.15 67 LEU B CA 1
ATOM 2208 C C . LEU B 1 67 ? 33.764 -30.267 5.295 1.00 14.25 67 LEU B C 1
ATOM 2209 O O . LEU B 1 67 ? 33.055 -30.996 5.999 1.00 17.88 67 LEU B O 1
ATOM 2214 N N . PHE B 1 68 ? 34.372 -29.186 5.779 1.00 10.34 68 PHE B N 1
ATOM 2215 C CA . PHE B 1 68 ? 34.389 -28.891 7.209 1.00 10.32 68 PHE B CA 1
ATOM 2216 C C . PHE B 1 68 ? 34.768 -27.433 7.395 1.00 15.27 68 PHE B C 1
ATOM 2217 O O . PHE B 1 68 ? 35.801 -26.997 6.879 1.00 15.15 68 PHE B O 1
ATOM 2225 N N . SER B 1 69 ? 33.954 -26.684 8.138 1.00 11.18 69 SER B N 1
ATOM 2226 C CA . SER B 1 69 ? 34.235 -25.269 8.332 1.00 12.85 69 SER B CA 1
ATOM 2227 C C . SER B 1 69 ? 33.548 -24.729 9.585 1.00 11.58 69 SER B C 1
ATOM 2228 O O . SER B 1 69 ? 32.475 -25.194 9.982 1.00 12.31 69 SER B O 1
ATOM 2231 N N . LYS B 1 70 ? 34.186 -23.731 10.188 1.00 13.47 70 LYS B N 1
ATOM 2232 C CA . LYS B 1 70 ? 33.613 -23.038 11.334 1.00 9.43 70 LYS B CA 1
ATOM 2233 C C . LYS B 1 70 ? 32.438 -22.190 10.883 1.00 12.95 70 LYS B C 1
ATOM 2234 O O . LYS B 1 70 ? 32.481 -21.548 9.827 1.00 14.08 70 LYS B O 1
ATOM 2240 N N . VAL B 1 71 ? 31.369 -22.209 11.673 1.00 12.24 71 VAL B N 1
ATOM 2241 C CA . VAL B 1 71 ? 30.188 -21.400 11.392 1.00 11.36 71 VAL B CA 1
ATOM 2242 C C . VAL B 1 71 ? 30.456 -19.992 11.919 1.00 12.40 71 VAL B C 1
ATOM 2243 O O . VAL B 1 71 ? 30.577 -19.778 13.127 1.00 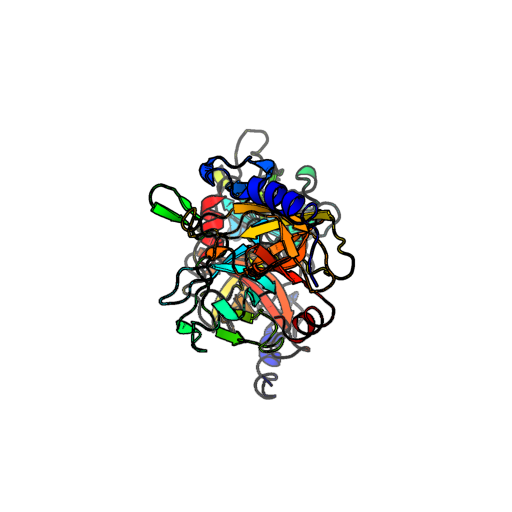12.49 71 VAL B O 1
ATOM 2247 N N . ASP B 1 72 ? 30.549 -19.024 11.012 1.00 13.76 72 ASP B N 1
ATOM 2248 C CA . ASP B 1 72 ? 30.902 -17.672 11.427 1.00 16.42 72 ASP B CA 1
ATOM 2249 C C . ASP B 1 72 ? 29.742 -16.995 12.175 1.00 15.05 72 ASP B C 1
ATOM 2250 O O . ASP B 1 72 ? 28.629 -17.526 12.278 1.00 13.41 72 ASP B O 1
ATOM 2255 N N . GLU B 1 73 ? 30.023 -15.813 12.734 1.00 18.28 73 GLU B N 1
ATOM 2256 C CA . GLU B 1 73 ? 29.058 -15.179 13.626 1.00 14.50 73 GLU B CA 1
ATOM 2257 C C . GLU B 1 73 ? 27.740 -14.890 12.921 1.00 15.72 73 GLU B C 1
ATOM 2258 O O . GLU B 1 73 ? 26.666 -15.114 13.492 1.00 16.61 73 GLU B O 1
ATOM 2264 N N . LYS B 1 74 ? 27.793 -14.410 11.673 1.00 14.80 74 LYS B N 1
ATOM 2265 C CA . LYS B 1 74 ? 26.555 -14.093 10.966 1.00 14.56 74 LYS B CA 1
ATOM 2266 C C . LYS B 1 74 ? 25.749 -15.349 10.696 1.00 13.31 74 LYS B C 1
ATOM 2267 O O . LYS B 1 74 ? 24.516 -15.342 10.780 1.00 14.73 74 LYS B O 1
ATOM 2273 N N . ASP B 1 75 ? 26.433 -16.426 10.332 1.00 14.42 75 ASP B N 1
ATOM 2274 C CA . ASP B 1 75 ? 25.745 -17.667 10.035 1.00 16.24 75 ASP B CA 1
ATOM 2275 C C . ASP B 1 75 ? 25.160 -18.298 11.287 1.00 14.02 75 ASP B C 1
ATOM 2276 O O . ASP B 1 75 ? 24.083 -18.903 11.217 1.00 12.07 75 ASP B O 1
ATOM 2281 N N . ARG B 1 76 ? 25.821 -18.129 12.442 1.00 10.47 76 ARG B N 1
ATOM 2282 C CA . ARG B 1 76 ? 25.276 -18.67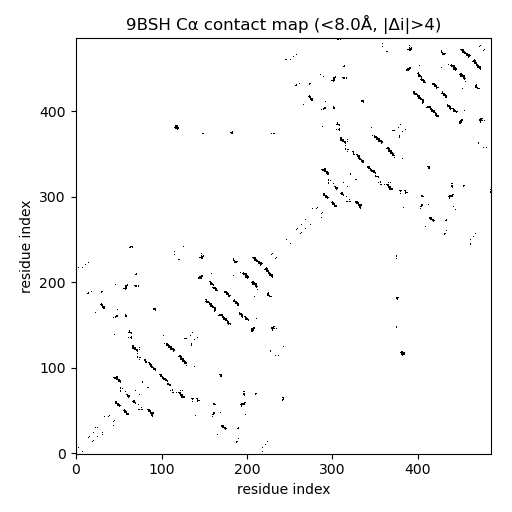3 13.682 1.00 10.75 76 ARG B CA 1
ATOM 2283 C C . ARG B 1 76 ? 23.924 -18.052 14.018 1.00 13.12 76 ARG B C 1
ATOM 2284 O O . ARG B 1 76 ? 23.114 -18.679 14.705 1.00 10.80 76 ARG B O 1
ATOM 2292 N N . GLN B 1 77 ? 23.649 -16.855 13.507 1.00 13.80 77 GLN B N 1
ATOM 2293 C CA A GLN B 1 77 ? 22.393 -16.178 13.788 0.45 15.76 77 GLN B CA 1
ATOM 2294 C CA B GLN B 1 77 ? 22.401 -16.149 13.759 0.55 15.77 77 GLN B CA 1
ATOM 2295 C C . GLN B 1 77 ? 21.271 -16.619 12.859 1.00 14.82 77 GLN B C 1
ATOM 2296 O O . GLN B 1 77 ? 20.127 -16.198 13.054 1.00 23.56 77 GLN B O 1
ATOM 2307 N N . LYS B 1 78 ? 21.568 -17.462 11.879 1.00 12.14 78 LYS B N 1
ATOM 2308 C CA . LYS B 1 78 ? 20.622 -17.924 10.878 1.00 16.98 78 LYS B CA 1
ATOM 2309 C C . LYS B 1 78 ? 20.161 -19.347 11.163 1.00 13.25 78 LYS B C 1
ATOM 2310 O O . LYS B 1 78 ? 20.897 -20.166 11.714 1.00 10.25 78 LYS B O 1
ATOM 2316 N N . TYR B 1 79 ? 18.925 -19.623 10.786 1.00 13.75 79 TYR B N 1
ATOM 2317 C CA . TYR B 1 79 ? 18.456 -20.996 10.696 1.00 10.78 79 TYR B CA 1
ATOM 2318 C C . TYR B 1 79 ? 19.224 -21.728 9.592 1.00 11.31 79 TYR B C 1
ATOM 2319 O O . TYR B 1 79 ? 19.477 -21.155 8.530 1.00 14.19 79 TYR B O 1
ATOM 2328 N N . PRO B 1 80 ? 19.612 -23.001 9.801 1.00 9.42 80 PRO B N 1
ATOM 2329 C CA . PRO B 1 80 ? 19.345 -23.870 10.952 1.00 12.77 80 PRO B CA 1
ATOM 2330 C C . PRO B 1 80 ? 20.434 -23.824 12.007 1.00 9.46 80 PRO B C 1
ATOM 2331 O O . PRO B 1 80 ? 20.321 -24.499 13.029 1.00 12.26 80 PRO B O 1
ATOM 2335 N N . TYR B 1 81 ? 21.512 -23.068 11.805 1.00 10.48 81 TYR B N 1
ATOM 2336 C CA . TYR B 1 81 ? 22.609 -23.067 12.769 1.00 9.71 81 TYR B CA 1
ATOM 2337 C C . TYR B 1 81 ? 22.130 -22.629 14.140 1.00 8.12 81 TYR B C 1
ATOM 2338 O O . TYR B 1 81 ? 22.596 -23.133 15.164 1.00 9.48 81 TYR B O 1
ATOM 2347 N N . ASN B 1 82 ? 21.187 -21.697 14.184 1.00 10.35 82 ASN B N 1
ATOM 2348 C CA . ASN B 1 82 ? 20.752 -21.175 15.470 1.00 11.83 82 ASN B CA 1
ATOM 2349 C C . ASN B 1 82 ? 19.935 -22.172 16.287 1.00 9.24 82 ASN B C 1
ATOM 2350 O O . ASN B 1 82 ? 19.613 -21.849 17.431 1.00 10.74 82 ASN B O 1
ATOM 2355 N N . THR B 1 83 ? 19.664 -23.384 15.783 1.00 8.22 83 THR B N 1
ATOM 2356 C CA . THR B 1 83 ? 19.013 -24.435 16.572 1.00 8.77 83 THR B CA 1
ATOM 2357 C C . THR B 1 83 ? 20.002 -25.338 17.291 1.00 8.53 83 THR B C 1
ATOM 2358 O O . THR B 1 83 ? 19.572 -26.231 18.034 1.00 8.49 83 THR B O 1
ATOM 2362 N N . ILE B 1 84 ? 21.291 -25.128 17.105 1.00 10.78 84 ILE B N 1
ATOM 2363 C CA . ILE B 1 84 ? 22.324 -26.034 17.575 1.00 8.67 84 ILE B CA 1
ATOM 2364 C C . ILE B 1 84 ? 22.885 -25.502 18.884 1.00 10.52 84 ILE B C 1
ATOM 2365 O O . ILE B 1 84 ? 23.112 -24.293 19.042 1.00 8.30 84 ILE B O 1
ATOM 2370 N N . GLY B 1 85 ? 23.150 -26.414 19.815 1.00 7.05 85 GLY B N 1
ATOM 2371 C CA . GLY B 1 85 ? 23.658 -26.035 21.112 1.00 7.92 85 GLY B CA 1
ATOM 2372 C C . GLY B 1 85 ? 24.590 -27.091 21.653 1.00 8.19 85 GLY B C 1
ATOM 2373 O O . GLY B 1 85 ? 24.700 -28.199 21.133 1.00 8.52 85 GLY B O 1
ATOM 2374 N N . ASN B 1 86 ? 25.309 -26.692 22.686 1.00 11.17 86 ASN B N 1
ATOM 2375 C CA . ASN B 1 86 ? 26.277 -27.552 23.340 1.00 7.27 86 ASN B CA 1
ATOM 2376 C C . ASN B 1 86 ? 25.649 -28.151 24.592 1.00 10.93 86 ASN B C 1
ATOM 2377 O O . ASN B 1 86 ? 25.121 -27.424 25.443 1.00 10.03 86 ASN B O 1
ATOM 2382 N N . VAL B 1 87 ? 25.671 -29.473 24.682 1.00 11.22 87 VAL B N 1
ATOM 2383 C CA . VAL B 1 87 ? 25.105 -30.197 25.821 1.00 11.01 87 VAL B CA 1
ATOM 2384 C C . VAL B 1 87 ? 26.248 -30.473 26.793 1.00 10.73 87 VAL B C 1
ATOM 2385 O O . VAL B 1 87 ? 27.149 -31.252 26.481 1.00 10.20 87 VAL B O 1
ATOM 2389 N N . PHE B 1 88 ? 26.229 -29.800 27.955 1.00 10.32 88 PHE B N 1
ATOM 2390 C CA A PHE B 1 88 ? 27.229 -29.987 29.006 0.56 13.92 88 PHE B CA 1
ATOM 2391 C CA B PHE B 1 88 ? 27.232 -29.983 28.996 0.44 13.93 88 PHE B CA 1
ATOM 2392 C C . PHE B 1 88 ? 26.747 -31.066 29.959 1.00 13.56 88 PHE B C 1
ATOM 2393 O O . PHE B 1 88 ? 25.597 -31.033 30.407 1.00 17.36 88 PHE B O 1
ATOM 2408 N N . VAL B 1 89 ? 27.619 -32.024 30.270 1.00 14.13 89 VAL B N 1
ATOM 2409 C CA . VAL B 1 89 ? 27.319 -33.061 31.256 1.00 14.05 89 VAL B CA 1
ATOM 2410 C C . VAL B 1 89 ? 28.489 -33.137 32.220 1.00 16.97 89 VAL B C 1
ATOM 2411 O O . VAL B 1 89 ? 29.644 -33.272 31.797 1.00 17.59 89 VAL B O 1
ATOM 2415 N N . LYS B 1 90 ? 28.189 -33.043 33.513 1.00 15.76 90 LYS B N 1
ATOM 2416 C CA . LYS B 1 90 ? 29.225 -33.016 34.539 1.00 22.19 90 LYS B CA 1
ATOM 2417 C C . LYS B 1 90 ? 30.127 -34.242 34.420 1.00 18.03 90 LYS B C 1
ATOM 2418 O O . LYS B 1 90 ? 29.646 -35.382 34.357 1.00 19.84 90 LYS B O 1
ATOM 2424 N N . GLY B 1 91 ? 31.442 -34.000 34.373 1.00 23.10 91 GLY B N 1
ATOM 2425 C CA . GLY B 1 91 ? 32.422 -35.062 34.302 1.00 25.70 91 GLY B CA 1
ATOM 2426 C C . GLY B 1 91 ? 32.749 -35.562 32.910 1.00 31.25 91 GLY B C 1
ATOM 2427 O O . GLY B 1 91 ? 33.713 -36.325 32.755 1.00 40.63 91 GLY B O 1
ATOM 2428 N N . GLN B 1 92 ? 31.982 -35.169 31.899 1.00 20.29 92 GLN B N 1
ATOM 2429 C CA . GLN B 1 92 ? 32.202 -35.584 30.523 1.00 17.31 92 GLN B CA 1
ATOM 2430 C C . GLN B 1 92 ? 32.571 -34.377 29.682 1.00 18.52 92 GLN B C 1
ATOM 2431 O O . GLN B 1 92 ? 32.225 -33.238 30.006 1.00 21.77 92 GLN B O 1
ATOM 2437 N N . THR B 1 93 ? 33.262 -34.638 28.580 1.00 19.31 93 THR B N 1
ATOM 2438 C CA . THR B 1 93 ? 33.444 -33.586 27.595 1.00 23.80 93 THR B CA 1
ATOM 2439 C C . THR B 1 93 ? 32.102 -33.299 26.926 1.00 16.91 93 THR B C 1
ATOM 2440 O O . THR B 1 93 ? 31.262 -34.184 26.759 1.00 14.27 93 THR B O 1
ATOM 2444 N N . SER B 1 94 ? 31.895 -32.046 26.560 1.00 19.78 94 SER B N 1
ATOM 2445 C CA . SER B 1 94 ? 30.569 -31.651 26.127 1.00 9.38 94 SER B CA 1
ATOM 2446 C C . SER B 1 94 ? 30.309 -32.097 24.694 1.00 6.25 94 SER B C 1
ATOM 2447 O O . SER B 1 94 ? 31.222 -32.423 23.926 1.00 10.44 94 SER B O 1
ATOM 2450 N N . ALA B 1 95 ? 29.029 -32.143 24.348 1.00 7.53 95 ALA B N 1
ATOM 2451 C CA . ALA B 1 95 ? 28.642 -32.633 23.028 1.00 6.13 95 ALA B CA 1
ATOM 2452 C C . ALA B 1 95 ? 27.549 -31.713 22.479 1.00 6.60 95 ALA B C 1
ATOM 2453 O O . ALA B 1 95 ? 27.413 -30.548 22.867 1.00 7.96 95 ALA B O 1
ATOM 2455 N N . THR B 1 96 ? 26.721 -32.234 21.581 1.00 8.65 96 THR B N 1
ATOM 2456 C CA . THR B 1 96 ? 25.813 -31.379 20.829 1.00 5.23 96 THR B CA 1
ATOM 2457 C C . THR B 1 96 ? 24.376 -31.830 21.043 1.00 6.83 96 THR B C 1
ATOM 2458 O O . THR B 1 96 ? 24.097 -32.980 21.396 1.00 8.32 96 THR B O 1
ATOM 2462 N N . GLY B 1 97 ? 23.462 -30.891 20.821 1.00 6.32 97 GLY B N 1
ATOM 2463 C CA . GLY B 1 97 ? 22.038 -31.179 20.787 1.00 6.62 97 GLY B CA 1
ATOM 2464 C C . GLY B 1 97 ? 21.339 -30.201 19.875 1.00 6.89 97 GLY B C 1
ATOM 2465 O O . GLY B 1 97 ? 21.869 -29.130 19.558 1.00 7.49 97 GLY B O 1
ATOM 2466 N N . VAL B 1 98 ? 20.117 -30.552 19.494 1.00 7.35 98 VAL B N 1
ATOM 2467 C CA . VAL B 1 98 ? 19.332 -29.740 18.573 1.00 7.36 98 VAL B CA 1
ATOM 2468 C C . VAL B 1 98 ? 18.038 -29.340 19.262 1.00 9.89 98 VAL B C 1
ATOM 2469 O O . VAL B 1 98 ? 17.321 -30.202 19.779 1.00 8.62 98 VAL B O 1
ATOM 2473 N N . LEU B 1 99 ? 17.732 -28.051 19.259 1.00 8.89 99 LEU B N 1
ATOM 2474 C CA . LEU B 1 99 ? 16.452 -27.580 19.786 1.00 11.63 99 LEU B CA 1
ATOM 2475 C C . LEU B 1 99 ? 15.347 -28.007 18.830 1.00 8.42 99 LEU B C 1
ATOM 2476 O O . LEU B 1 99 ? 15.292 -27.515 17.699 1.00 9.12 99 LEU B O 1
ATOM 2481 N N . ILE B 1 100 ? 14.491 -28.937 19.263 1.00 10.58 100 ILE B N 1
ATOM 2482 C CA . ILE B 1 100 ? 13.406 -29.448 18.417 1.00 12.66 100 ILE B CA 1
ATOM 2483 C C . ILE B 1 100 ? 12.022 -29.030 18.872 1.00 8.30 100 ILE B C 1
ATOM 2484 O O . ILE B 1 100 ? 11.050 -29.282 18.141 1.00 14.60 100 ILE B O 1
ATOM 2489 N N . GLY B 1 101 ? 11.883 -28.503 20.079 1.00 9.26 101 GLY B N 1
ATOM 2490 C CA . GLY B 1 101 ? 10.593 -28.058 20.568 1.00 13.00 101 GLY B CA 1
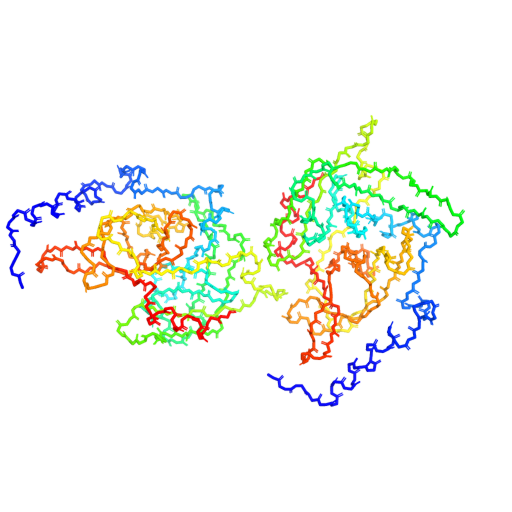ATOM 2491 C C . GLY B 1 101 ? 10.838 -26.858 21.448 1.00 14.76 101 GLY B C 1
ATOM 2492 O O . GLY B 1 101 ? 11.983 -26.511 21.739 1.00 11.48 101 GLY B O 1
ATOM 2493 N N . LYS B 1 102 ? 9.743 -26.236 21.882 1.00 14.14 102 LYS B N 1
ATOM 2494 C CA . LYS B 1 102 ? 9.827 -24.997 22.652 1.00 16.62 102 LYS B CA 1
ATOM 2495 C C . LYS B 1 102 ? 10.728 -25.146 23.876 1.00 11.21 102 LYS B C 1
ATOM 2496 O O . LYS B 1 102 ? 11.433 -24.201 24.252 1.00 11.17 102 LYS B O 1
ATOM 2502 N N . ASN B 1 103 ? 10.711 -26.320 24.520 1.00 11.92 103 ASN B N 1
ATOM 2503 C CA . ASN B 1 103 ? 11.544 -26.620 25.681 1.00 17.09 103 ASN B CA 1
ATOM 2504 C C . ASN B 1 103 ? 12.291 -27.942 25.537 1.00 9.02 103 ASN B C 1
ATOM 2505 O O . ASN B 1 103 ? 12.622 -28.565 26.545 1.00 13.49 103 ASN B O 1
ATOM 2510 N N . THR B 1 104 ? 12.510 -28.428 24.317 1.00 10.25 104 THR B N 1
ATOM 2511 C CA . THR B 1 104 ? 13.029 -29.777 24.135 1.00 14.22 104 THR B CA 1
ATOM 2512 C C . THR B 1 104 ? 14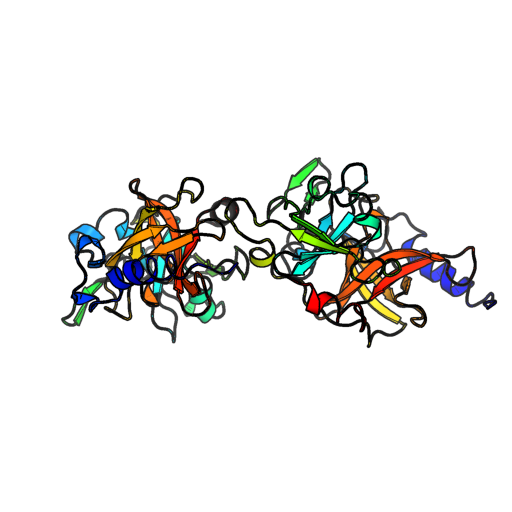.244 -29.783 23.225 1.00 9.79 104 THR B C 1
ATOM 2513 O O . THR B 1 104 ? 14.186 -29.269 22.097 1.00 10.57 104 THR B O 1
ATOM 2517 N N . VAL B 1 105 ? 15.312 -30.419 23.704 1.00 9.19 105 VAL B N 1
ATOM 2518 C CA . VAL B 1 105 ? 16.545 -30.658 22.964 1.00 10.80 105 VAL B CA 1
ATOM 2519 C C . VAL B 1 105 ? 16.647 -32.148 22.683 1.00 7.03 105 VAL B C 1
ATOM 2520 O O . VAL B 1 105 ? 16.476 -32.962 23.597 1.00 10.14 105 VAL B O 1
ATOM 2524 N N . LEU B 1 106 ? 16.929 -32.496 21.428 1.00 8.58 106 LEU B N 1
ATOM 2525 C CA . LEU B 1 106 ? 17.270 -33.850 21.011 1.00 7.83 106 LEU B CA 1
ATOM 2526 C C . LEU B 1 106 ? 18.786 -34.031 20.983 1.00 7.01 106 LEU B C 1
ATOM 2527 O O . LEU B 1 106 ? 19.499 -33.225 20.390 1.00 8.65 106 LEU B O 1
ATOM 2532 N N . THR B 1 107 ? 19.278 -35.071 21.650 1.00 8.43 107 THR B N 1
ATOM 2533 C CA . THR B 1 107 ? 20.690 -35.417 21.656 1.00 8.82 107 THR B CA 1
ATOM 2534 C C . THR B 1 107 ? 20.782 -36.940 21.647 1.00 8.50 107 THR B C 1
ATOM 2535 O O . THR B 1 107 ? 19.795 -37.643 21.430 1.00 7.15 107 THR B O 1
ATOM 2539 N N . ASN B 1 108 ? 21.966 -37.472 21.880 1.00 6.88 108 ASN B N 1
ATOM 2540 C CA . ASN B 1 108 ? 22.124 -38.924 21.962 1.00 7.82 108 ASN B CA 1
ATOM 2541 C C . ASN B 1 108 ? 21.843 -39.452 23.354 1.00 7.58 108 ASN B C 1
ATOM 2542 O O . ASN B 1 108 ? 22.127 -38.812 24.362 1.00 7.73 108 ASN B O 1
ATOM 2547 N N . ARG B 1 109 ? 21.289 -40.665 23.393 1.00 7.93 109 ARG B N 1
ATOM 2548 C CA . ARG B 1 109 ? 21.198 -41.401 24.647 1.00 8.09 109 ARG B CA 1
ATOM 2549 C C . ARG B 1 109 ? 22.559 -41.535 25.320 1.00 7.74 109 ARG B C 1
ATOM 2550 O O . ARG B 1 109 ? 22.665 -41.410 26.553 1.00 7.81 109 ARG B O 1
ATOM 2558 N N . HIS B 1 110 ? 23.605 -41.810 24.551 1.00 9.35 110 HIS B N 1
ATOM 2559 C CA . HIS B 1 110 ? 24.893 -42.064 25.182 1.00 7.26 110 HIS B CA 1
ATOM 2560 C C . HIS B 1 110 ? 25.474 -40.811 25.827 1.00 11.59 110 HIS B C 1
ATOM 2561 O O . HIS B 1 110 ? 26.326 -40.931 26.718 1.00 11.75 110 HIS B O 1
ATOM 2568 N N . ILE B 1 111 ? 25.029 -39.620 25.399 1.00 9.84 111 ILE B N 1
ATOM 2569 C CA . ILE B 1 111 ? 25.432 -38.369 26.046 1.00 8.68 111 ILE B CA 1
ATOM 2570 C C . ILE B 1 111 ? 24.599 -38.133 27.296 1.00 10.38 111 ILE B C 1
ATOM 2571 O O . ILE B 1 111 ? 25.127 -37.812 28.365 1.00 11.60 111 ILE B O 1
ATOM 2576 N N . ALA B 1 112 ? 23.291 -38.341 27.205 1.00 9.41 112 ALA B N 1
ATOM 2577 C CA . ALA B 1 112 ? 22.446 -38.081 28.365 1.00 9.50 112 ALA B CA 1
ATOM 2578 C C . ALA B 1 112 ? 22.683 -39.082 29.489 1.00 10.02 112 ALA B C 1
ATOM 2579 O O . ALA B 1 112 ? 22.541 -38.731 30.668 1.00 12.02 112 ALA B O 1
ATOM 2581 N N . LYS B 1 113 ? 23.070 -40.307 29.135 1.00 9.87 113 LYS B N 1
ATOM 2582 C CA A LYS B 1 113 ? 23.273 -41.373 30.111 0.47 13.20 113 LYS B CA 1
ATOM 2583 C CA B LYS B 1 113 ? 23.274 -41.374 30.111 0.53 13.20 113 LYS B CA 1
ATOM 2584 C C . LYS B 1 113 ? 24.265 -40.974 31.196 1.00 15.18 113 LYS B C 1
ATOM 2585 O O . LYS B 1 113 ? 24.146 -41.428 32.345 1.00 15.75 113 LYS B O 1
ATOM 2596 N N . PHE B 1 114 ? 25.245 -40.132 30.862 1.00 17.70 114 PHE B N 1
ATOM 2597 C CA . PHE B 1 114 ? 26.262 -39.794 31.845 1.00 26.24 114 PHE B CA 1
ATOM 2598 C C . PHE B 1 114 ? 25.761 -38.846 32.924 1.00 19.87 114 PHE B C 1
ATOM 2599 O O . PHE B 1 114 ? 26.466 -38.648 33.919 1.00 18.07 114 PHE B O 1
ATOM 2607 N N . ALA B 1 115 ? 24.565 -38.284 32.769 1.00 15.19 115 ALA B N 1
ATOM 2608 C CA . ALA B 1 115 ? 23.941 -37.527 33.843 1.00 14.71 115 ALA B CA 1
ATOM 2609 C C . ALA B 1 115 ? 23.328 -38.420 34.909 1.00 19.23 115 ALA B C 1
ATOM 2610 O O . ALA B 1 115 ? 22.963 -37.915 35.978 1.00 16.20 115 ALA B O 1
ATOM 2612 N N . ASN B 1 116 ? 23.198 -39.721 34.638 1.00 15.67 116 ASN B N 1
ATOM 2613 C CA . ASN B 1 116 ? 22.619 -40.679 35.586 1.00 14.57 116 ASN B CA 1
ATOM 2614 C C . ASN B 1 116 ? 21.219 -40.263 36.039 1.00 16.05 116 ASN B C 1
ATOM 2615 O O . ASN B 1 116 ? 20.858 -40.406 37.209 1.00 17.60 116 ASN B O 1
ATOM 2620 N N . GLY B 1 117 ? 20.426 -39.732 35.108 1.00 15.06 117 GLY B N 1
ATOM 2621 C CA . GLY B 1 117 ? 19.072 -39.292 35.400 1.00 11.49 117 GLY B CA 1
ATOM 2622 C C . GLY B 1 117 ? 18.955 -38.048 36.250 1.00 10.32 117 GLY B C 1
ATOM 2623 O O . GLY B 1 117 ? 17.845 -37.708 36.677 1.00 21.49 117 GLY B O 1
ATOM 2624 N N . ASP B 1 118 ? 20.066 -37.354 36.505 1.00 11.95 118 ASP B N 1
ATOM 2625 C CA . ASP B 1 118 ? 20.088 -36.208 37.399 1.00 12.42 118 ASP B CA 1
ATOM 2626 C C . ASP B 1 118 ? 20.095 -34.942 36.547 1.00 10.82 118 ASP B C 1
ATOM 2627 O O . ASP B 1 118 ? 21.150 -34.569 36.010 1.00 13.38 118 ASP B O 1
ATOM 2632 N N . PRO B 1 119 ? 18.968 -34.236 36.423 1.00 12.15 119 PRO B N 1
ATOM 2633 C CA . PRO B 1 119 ? 18.947 -33.019 35.584 1.00 15.49 119 PRO B CA 1
ATOM 2634 C C . PRO B 1 119 ? 19.943 -31.960 36.019 1.00 14.60 119 PRO B C 1
ATOM 2635 O O . PRO B 1 119 ? 20.378 -31.154 35.190 1.00 16.13 119 PRO B O 1
ATOM 2639 N N . SER B 1 120 ? 20.309 -31.919 37.300 1.00 15.57 120 SER B N 1
ATOM 2640 C CA . SER B 1 120 ? 21.278 -30.927 37.756 1.00 13.38 120 SER B CA 1
ATOM 2641 C C . SER B 1 120 ? 22.650 -31.112 37.129 1.00 14.34 120 SER B C 1
ATOM 2642 O O . SER B 1 120 ? 23.478 -30.197 37.195 1.00 17.24 120 SER B O 1
ATOM 2645 N N . LYS B 1 121 ? 22.908 -32.260 36.518 1.00 13.85 121 LYS B N 1
ATOM 2646 C CA . LYS B 1 121 ? 24.220 -32.542 35.957 1.00 13.65 121 LYS B CA 1
ATOM 2647 C C . LYS B 1 121 ? 24.360 -32.060 34.515 1.00 13.28 121 LYS B C 1
ATOM 2648 O O . LYS B 1 121 ? 25.455 -32.160 33.955 1.00 14.72 121 LYS B O 1
ATOM 2654 N N . VAL B 1 122 ? 23.284 -31.552 33.910 1.00 11.64 122 VAL B N 1
ATOM 2655 C CA . VAL B 1 122 ? 23.250 -31.236 32.484 1.00 11.04 122 VAL B CA 1
ATOM 2656 C C . VAL B 1 122 ? 22.928 -29.762 32.322 1.00 17.92 122 VAL B C 1
ATOM 2657 O O . VAL B 1 122 ? 22.112 -29.208 33.065 1.00 15.63 122 VAL B O 1
ATOM 2661 N N . SER B 1 123 ? 23.561 -29.131 31.339 1.00 14.50 123 SER B N 1
ATOM 2662 C CA . SER B 1 123 ? 23.230 -27.775 30.936 1.00 15.97 123 SER B CA 1
ATOM 2663 C C . SER B 1 123 ? 23.174 -27.760 29.417 1.00 13.16 123 SER B C 1
ATOM 2664 O O . SER B 1 123 ? 23.848 -28.554 28.758 1.00 15.43 123 SER B O 1
ATOM 2667 N N . PHE B 1 124 ? 22.370 -26.864 28.854 1.00 9.71 124 PHE B N 1
ATOM 2668 C CA . PHE B 1 124 ? 22.320 -26.678 27.410 1.00 10.15 124 PHE B CA 1
ATOM 2669 C C . PHE B 1 124 ? 22.719 -25.242 27.114 1.00 12.55 124 PHE B C 1
ATOM 2670 O O . PHE B 1 124 ? 22.148 -24.305 27.682 1.00 10.77 124 PHE B O 1
ATOM 2678 N N . ARG B 1 125 ? 23.725 -25.082 26.263 1.00 9.43 125 ARG B N 1
ATOM 2679 C CA . ARG B 1 125 ? 24.309 -23.781 25.955 1.00 7.75 125 ARG B CA 1
ATOM 2680 C C . ARG B 1 125 ? 24.082 -23.524 24.468 1.00 8.41 125 ARG B C 1
ATOM 2681 O O . ARG B 1 125 ? 24.909 -23.894 23.620 1.00 8.71 125 ARG B O 1
ATOM 2689 N N . PRO B 1 126 ? 22.945 -22.936 24.102 1.00 7.73 126 PRO B N 1
ATOM 2690 C CA . PRO B 1 126 ? 22.631 -22.757 22.675 1.00 8.09 126 PRO B CA 1
ATOM 2691 C C . PRO B 1 126 ? 23.539 -21.726 22.038 1.00 9.75 126 PRO B C 1
ATOM 2692 O O . PRO B 1 126 ? 23.738 -20.640 22.582 1.00 9.13 126 PRO B O 1
ATOM 2696 N N . SER B 1 127 ? 24.095 -22.072 20.879 1.00 8.73 127 SER B N 1
ATOM 2697 C CA . SER B 1 127 ? 24.914 -21.134 20.119 1.00 7.21 127 SER B CA 1
ATOM 2698 C C . SER B 1 127 ? 26.078 -20.585 20.946 1.00 8.13 127 SER B C 1
ATOM 2699 O O . SER B 1 127 ? 26.563 -19.476 20.698 1.00 11.14 127 SER B O 1
ATOM 2702 N N . ILE B 1 128 ? 26.507 -21.314 21.979 1.00 6.77 128 ILE B N 1
ATOM 2703 C CA . ILE B 1 128 ? 27.711 -20.913 22.696 1.00 7.08 128 ILE B CA 1
ATOM 2704 C C . ILE B 1 128 ? 28.842 -20.749 21.699 1.00 10.94 128 ILE B C 1
ATOM 2705 O O . ILE B 1 128 ? 28.942 -21.484 20.708 1.00 9.18 128 ILE B O 1
ATOM 2710 N N . ASN B 1 129 ? 29.678 -19.747 21.940 1.00 8.68 129 ASN B N 1
ATOM 2711 C CA . ASN B 1 129 ? 30.914 -19.596 21.189 1.00 7.93 129 ASN B CA 1
ATOM 2712 C C . ASN B 1 129 ? 32.012 -19.173 22.146 1.00 8.54 129 ASN B C 1
ATOM 2713 O O . ASN B 1 129 ? 31.871 -18.156 22.834 1.00 9.87 129 ASN B O 1
ATOM 2718 N N . THR B 1 130 ? 33.087 -19.949 22.207 1.00 8.27 130 THR B N 1
ATOM 2719 C CA . THR B 1 130 ? 34.313 -19.531 22.871 1.00 10.47 130 THR B CA 1
ATOM 2720 C C . THR B 1 130 ? 35.328 -19.294 21.764 1.00 14.13 130 THR B C 1
ATOM 2721 O O . THR B 1 130 ? 35.626 -20.219 20.998 1.00 11.08 130 THR B O 1
ATOM 2725 N N . ASP B 1 131 ? 35.822 -18.057 21.657 1.00 10.53 131 ASP B N 1
ATOM 2726 C CA . ASP B 1 131 ? 36.814 -17.741 20.630 1.00 12.95 131 ASP B CA 1
ATOM 2727 C C . ASP B 1 131 ? 38.144 -18.424 20.958 1.00 9.69 131 ASP B C 1
ATOM 2728 O O . ASP B 1 131 ? 38.302 -19.090 21.989 1.00 11.92 131 ASP B O 1
ATOM 2733 N N . ASP B 1 132 ? 39.124 -18.263 20.064 1.00 13.57 132 ASP B N 1
ATOM 2734 C CA . ASP B 1 132 ? 40.430 -18.879 20.267 1.00 17.90 132 ASP B CA 1
ATOM 2735 C C . ASP B 1 132 ? 41.161 -18.299 21.473 1.00 12.59 132 ASP B C 1
ATOM 2736 O O . ASP B 1 132 ? 42.101 -18.928 21.972 1.00 19.71 132 ASP B O 1
ATOM 2741 N N . ASN B 1 133 ? 40.718 -17.144 21.967 1.00 12.97 133 ASN B N 1
ATOM 2742 C CA . ASN B 1 133 ? 41.337 -16.454 23.088 1.00 18.24 133 ASN B CA 1
ATOM 2743 C C . ASN B 1 133 ? 40.581 -16.620 24.399 1.00 14.06 133 ASN B C 1
ATOM 2744 O O . ASN B 1 133 ? 40.898 -15.935 25.375 1.00 14.50 133 ASN B O 1
ATOM 2749 N N . GLY B 1 134 ? 39.583 -17.490 24.452 1.00 9.96 134 GLY B N 1
ATOM 2750 C CA . GLY B 1 134 ? 38.932 -17.788 25.714 1.00 12.38 134 GLY B CA 1
ATOM 2751 C C . GLY B 1 134 ? 37.695 -16.980 26.042 1.00 13.74 134 GLY B C 1
ATOM 2752 O O . GLY B 1 134 ? 37.173 -17.106 27.156 1.00 14.64 134 GLY B O 1
ATOM 2753 N N . ASN B 1 135 ? 37.224 -16.128 25.144 1.00 8.38 135 ASN B N 1
ATOM 2754 C CA . ASN B 1 135 ? 36.050 -15.326 25.415 1.00 11.28 135 ASN B CA 1
ATOM 2755 C C . ASN B 1 135 ? 34.807 -16.128 25.062 1.00 11.34 135 ASN B C 1
ATOM 2756 O O . ASN B 1 135 ? 34.589 -16.464 23.890 1.00 10.30 135 ASN B O 1
ATOM 2761 N N . THR B 1 136 ? 34.010 -16.440 26.069 1.00 10.24 136 THR B N 1
ATOM 2762 C CA . THR B 1 136 ? 32.827 -17.263 25.887 1.00 9.25 136 THR B CA 1
ATOM 2763 C C . THR B 1 136 ? 31.580 -16.393 25.872 1.00 11.71 136 THR B C 1
ATOM 2764 O O . THR B 1 136 ? 31.373 -15.577 26.777 1.00 12.18 136 THR B O 1
ATOM 2768 N N . GLU B 1 137 ? 30.781 -16.547 24.822 1.00 10.07 137 GLU B N 1
ATOM 2769 C CA . GLU B 1 137 ? 29.520 -15.847 24.659 1.00 11.94 137 GLU B CA 1
ATOM 2770 C C . GLU B 1 137 ? 28.396 -16.873 24.627 1.00 11.04 137 GLU B C 1
ATOM 2771 O O . GLU B 1 137 ? 28.496 -17.913 23.955 1.00 10.58 137 GLU B O 1
ATOM 2777 N N . THR B 1 138 ? 27.318 -16.573 25.3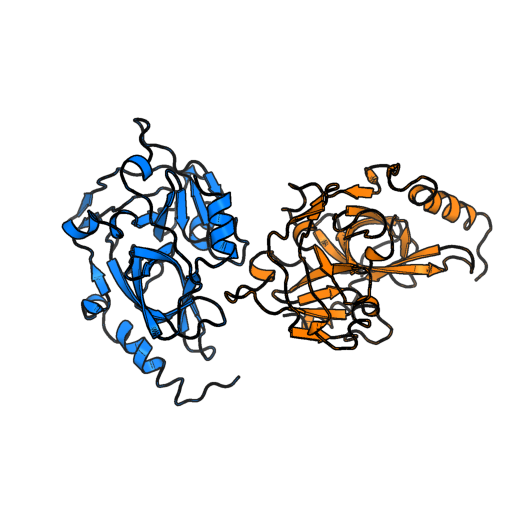40 1.00 13.03 138 THR B N 1
ATOM 2778 C CA . THR B 1 138 ? 26.116 -17.398 25.337 1.00 12.63 138 THR B CA 1
ATOM 2779 C C . THR B 1 138 ? 24.968 -16.438 25.061 1.00 11.68 138 THR B C 1
ATOM 2780 O O . THR B 1 138 ? 24.341 -15.919 25.992 1.00 13.67 138 THR B O 1
ATOM 2784 N N . PRO B 1 139 ? 24.680 -16.164 23.786 1.00 9.96 139 PRO B N 1
ATOM 2785 C CA . PRO B 1 139 ? 23.679 -15.125 23.446 1.00 12.94 139 PRO B CA 1
ATOM 2786 C C . PRO B 1 139 ? 22.291 -15.344 24.017 1.00 13.92 139 PRO B C 1
ATOM 2787 O O . PRO B 1 139 ? 21.561 -14.365 24.201 1.00 15.96 139 PRO B O 1
ATOM 2791 N N . TYR B 1 140 ? 21.888 -16.589 24.278 1.00 11.29 140 TYR B N 1
ATOM 2792 C CA . TYR B 1 140 ? 20.553 -16.876 24.787 1.00 13.23 140 TYR B CA 1
ATOM 2793 C C . TYR B 1 140 ? 20.596 -17.321 26.238 1.00 15.51 140 TYR B C 1
ATOM 2794 O O . TYR B 1 140 ? 19.599 -17.838 26.753 1.00 15.04 140 TYR B O 1
ATOM 2803 N N . GLY B 1 141 ? 21.733 -17.165 26.894 1.00 12.77 141 GLY B N 1
ATOM 2804 C CA . GLY B 1 141 ? 21.911 -17.703 28.223 1.00 13.87 141 GLY B CA 1
ATOM 2805 C C . GLY B 1 141 ? 22.269 -19.181 28.208 1.00 9.11 141 GLY B C 1
ATOM 2806 O O . GLY B 1 141 ? 22.441 -19.824 27.171 1.00 12.50 141 GLY B O 1
ATOM 2807 N N . GLU B 1 142 ? 22.380 -19.718 29.409 1.00 11.60 142 GLU B N 1
ATOM 2808 C CA . GLU B 1 142 ? 22.613 -21.135 29.649 1.00 14.89 142 GLU B CA 1
ATOM 2809 C C . GLU B 1 142 ? 21.337 -21.708 30.231 1.00 14.31 142 GLU B C 1
ATOM 2810 O O . GLU B 1 142 ? 20.793 -21.157 31.191 1.00 15.08 142 GLU B O 1
ATOM 2816 N N . TYR B 1 143 ? 20.856 -22.799 29.657 1.00 11.25 143 TYR B N 1
ATOM 2817 C CA . TYR B 1 143 ? 19.549 -23.333 30.018 1.00 10.40 143 TYR B CA 1
ATOM 2818 C C . TYR B 1 143 ? 19.691 -24.520 30.959 1.00 15.96 143 TYR B C 1
ATOM 2819 O O . TYR B 1 143 ? 20.491 -25.431 30.703 1.00 10.85 143 TYR B O 1
ATOM 2828 N N . GLU B 1 144 ? 18.937 -24.484 32.060 1.00 12.77 144 GLU B N 1
ATOM 2829 C CA . GLU B 1 144 ? 18.910 -25.594 32.994 1.00 9.48 144 GLU B CA 1
ATOM 2830 C C . GLU B 1 144 ? 17.917 -26.644 32.518 1.00 15.45 144 GLU B C 1
ATOM 2831 O O . GLU B 1 144 ? 17.017 -26.368 31.725 1.00 12.76 144 GLU B O 1
ATOM 2837 N N . VAL B 1 145 ? 18.082 -27.863 33.028 1.00 14.12 145 VAL B N 1
ATOM 2838 C CA . VAL B 1 145 ? 17.303 -29.009 32.585 1.00 17.02 145 VAL B CA 1
ATOM 2839 C C . VAL B 1 145 ? 16.272 -29.339 33.656 1.00 15.34 145 VAL B C 1
ATOM 2840 O O . VAL B 1 145 ? 16.607 -29.430 34.848 1.00 14.82 145 VAL B O 1
ATOM 2844 N N . LYS B 1 146 ? 15.013 -29.499 33.251 1.00 12.80 146 LYS B N 1
ATOM 2845 C CA . LYS B 1 146 ? 14.028 -29.939 34.232 1.00 15.77 146 LYS B CA 1
ATOM 2846 C C . LYS B 1 146 ? 13.817 -31.445 34.219 1.00 16.14 146 LYS B C 1
ATOM 2847 O O . LYS B 1 146 ? 13.481 -32.015 35.260 1.00 15.12 146 LYS B O 1
ATOM 2853 N N . GLU B 1 147 ? 14.039 -32.109 33.085 1.00 13.65 147 GLU B N 1
ATOM 2854 C CA . GLU B 1 147 ? 13.791 -33.542 32.982 1.00 13.53 147 GLU B CA 1
ATOM 2855 C C . GLU B 1 147 ? 14.654 -34.147 31.881 1.00 12.29 147 GLU B C 1
ATOM 2856 O O . GLU B 1 147 ? 14.769 -33.579 30.791 1.00 11.76 147 GLU B O 1
ATOM 2862 N N . ILE B 1 148 ? 15.250 -35.305 32.169 1.00 12.76 148 ILE B N 1
ATOM 2863 C CA . ILE B 1 148 ? 15.938 -36.124 31.176 1.00 14.02 148 ILE B CA 1
ATOM 2864 C C . ILE B 1 148 ? 15.059 -37.318 30.838 1.00 12.45 148 ILE B C 1
ATOM 2865 O O . ILE B 1 148 ? 14.724 -38.122 31.715 1.00 12.20 148 ILE B O 1
ATOM 2870 N N . LEU B 1 149 ? 14.732 -37.473 29.560 1.00 11.15 149 LEU B N 1
ATOM 2871 C CA . LEU B 1 149 ? 14.135 -38.701 29.045 1.00 14.20 149 LEU B CA 1
ATOM 2872 C C . LEU B 1 149 ? 15.298 -39.439 28.394 1.00 10.90 149 LEU B C 1
ATOM 2873 O O . LEU B 1 149 ? 15.688 -39.142 27.257 1.00 9.77 149 LEU B O 1
ATOM 2878 N N . GLN B 1 150 ? 15.850 -40.408 29.119 1.00 14.31 150 GLN B N 1
ATOM 2879 C CA . GLN B 1 150 ? 17.124 -40.996 28.727 1.00 13.58 150 GLN B CA 1
ATOM 2880 C C . GLN B 1 150 ? 16.990 -41.870 27.492 1.00 12.96 150 GLN B C 1
ATOM 2881 O O . GLN B 1 150 ? 17.901 -41.921 26.657 1.00 12.24 150 GLN B O 1
ATOM 2887 N N . GLU B 1 151 ? 15.892 -42.608 27.380 1.00 10.52 151 GLU B N 1
ATOM 2888 C CA . GLU B 1 151 ? 15.833 -43.527 26.256 1.00 10.24 151 GLU B CA 1
ATOM 2889 C C . GLU B 1 151 ? 14.398 -43.735 25.801 1.00 10.79 151 GLU B C 1
ATOM 2890 O O . GLU B 1 151 ? 13.931 -44.877 25.716 1.00 12.31 151 GLU B O 1
ATOM 2896 N N . PRO B 1 152 ? 13.677 -42.662 25.459 1.00 9.76 152 PRO B N 1
ATOM 2897 C CA . PRO B 1 152 ? 12.255 -42.807 25.100 1.00 11.78 152 PRO B CA 1
ATOM 2898 C C . PRO B 1 152 ? 12.030 -43.461 23.742 1.00 10.61 152 PRO B C 1
ATOM 2899 O O . PRO B 1 152 ? 10.882 -43.817 23.421 1.00 12.50 152 PRO B O 1
ATOM 2903 N N . PHE B 1 153 ? 13.075 -43.628 22.940 1.00 9.61 153 PHE B N 1
ATOM 2904 C CA . PHE B 1 153 ? 13.001 -44.323 21.664 1.00 9.11 153 PHE B CA 1
ATOM 2905 C C . PHE B 1 153 ? 13.399 -45.780 21.791 1.00 7.99 153 PHE B C 1
ATOM 2906 O O . PHE B 1 153 ? 13.425 -46.487 20.789 1.00 10.93 153 PHE B O 1
ATOM 2914 N N . GLY B 1 154 ? 13.719 -46.227 22.986 1.00 7.80 154 GLY B N 1
ATOM 2915 C CA . GLY B 1 154 ? 14.262 -47.533 23.279 1.00 10.27 154 GLY B CA 1
ATOM 2916 C C . GLY B 1 154 ? 15.756 -47.480 23.578 1.00 12.12 154 GLY B C 1
ATOM 2917 O O . GLY B 1 154 ? 16.497 -46.622 23.078 1.00 10.38 154 GLY B O 1
ATOM 2918 N N . ALA B 1 155 ? 16.220 -48.440 24.379 1.00 8.27 155 ALA B N 1
ATOM 2919 C CA . ALA B 1 155 ? 17.625 -48.440 24.779 1.00 12.32 155 ALA B CA 1
ATOM 2920 C C . ALA B 1 155 ? 18.565 -48.665 23.608 1.00 10.71 155 ALA B C 1
ATOM 2921 O O . ALA B 1 155 ? 19.756 -48.340 23.712 1.00 11.01 155 ALA B O 1
ATOM 2923 N N . GLY B 1 156 ? 18.075 -49.228 22.510 1.00 8.59 156 GLY B N 1
ATOM 2924 C CA . GLY B 1 156 ? 18.863 -49.492 21.331 1.00 10.01 156 GLY B CA 1
ATOM 2925 C C . GLY B 1 156 ? 18.817 -48.428 20.270 1.00 8.11 156 GLY B C 1
ATOM 2926 O O . GLY B 1 156 ? 19.363 -48.633 19.181 1.00 8.92 156 GLY B O 1
ATOM 2927 N N . VAL B 1 157 ? 18.147 -47.312 20.539 1.00 7.32 157 VAL B N 1
ATOM 2928 C CA . VAL B 1 157 ? 18.084 -46.173 19.641 1.00 6.96 157 VAL B CA 1
ATOM 2929 C C . VAL B 1 157 ? 18.794 -45.045 20.370 1.00 7.87 157 VAL B C 1
ATOM 2930 O O . VAL B 1 157 ? 18.367 -44.633 21.459 1.00 9.05 157 VAL B O 1
ATOM 2934 N N . ASP B 1 158 ? 19.901 -44.563 19.797 1.00 5.56 158 ASP B N 1
ATOM 2935 C CA . ASP B 1 158 ? 20.809 -43.665 20.502 1.00 9.04 158 ASP B CA 1
ATOM 2936 C C . ASP B 1 158 ? 20.342 -42.211 20.487 1.00 8.60 158 ASP B C 1
ATOM 2937 O O . ASP B 1 158 ? 21.040 -41.314 20.018 1.00 9.21 158 ASP B O 1
ATOM 2942 N N . LEU B 1 159 ? 19.140 -41.995 21.031 1.00 8.25 159 LEU B N 1
ATOM 2943 C CA . LEU B 1 159 ? 18.534 -40.680 21.122 1.00 8.64 159 LEU B CA 1
ATOM 2944 C C . LEU B 1 159 ? 17.920 -40.487 22.501 1.00 7.96 159 LEU B C 1
ATOM 2945 O O . LEU B 1 159 ? 17.409 -41.428 23.115 1.00 8.03 159 LEU B O 1
ATOM 2950 N N . ALA B 1 160 ? 17.967 -39.245 22.975 1.00 7.99 160 ALA B N 1
ATOM 2951 C CA . ALA B 1 160 ? 17.421 -38.858 24.267 1.00 8.29 160 ALA B CA 1
ATOM 2952 C C . ALA B 1 160 ? 16.780 -37.491 24.112 1.00 9.94 160 ALA B C 1
ATOM 2953 O O . ALA B 1 160 ? 17.154 -36.720 23.222 1.00 9.03 160 ALA B O 1
ATOM 2955 N N . LEU B 1 161 ? 15.782 -37.204 24.945 1.00 9.08 161 LEU B N 1
ATOM 2956 C CA . LEU B 1 161 ? 15.159 -35.889 24.984 1.00 8.39 161 LEU B CA 1
ATOM 2957 C C . LEU B 1 161 ? 15.500 -35.202 26.292 1.00 9.88 161 LEU B C 1
ATOM 2958 O O . LEU B 1 161 ? 15.356 -35.788 27.370 1.00 11.04 161 LEU B O 1
ATOM 2963 N N . ILE B 1 162 ? 15.979 -33.968 26.196 1.00 11.38 162 ILE B N 1
ATOM 2964 C CA . ILE B 1 162 ? 16.300 -33.132 27.348 1.00 12.09 162 ILE B CA 1
ATOM 2965 C C . ILE B 1 162 ? 15.258 -32.028 27.401 1.00 12.70 162 ILE B C 1
ATOM 2966 O O . ILE B 1 162 ? 15.116 -31.256 26.446 1.00 12.13 162 ILE B O 1
ATOM 2971 N N . ARG B 1 163 ? 14.528 -31.942 28.500 1.00 13.62 163 ARG B N 1
ATOM 2972 C CA . ARG B 1 163 ? 13.515 -30.912 28.639 1.00 9.31 163 ARG B CA 1
ATOM 2973 C C . ARG B 1 163 ? 14.055 -29.769 29.485 1.00 9.12 163 ARG B C 1
ATOM 2974 O O . ARG B 1 163 ? 14.541 -29.987 30.598 1.00 12.22 163 ARG B O 1
ATOM 2982 N N . LEU B 1 164 ? 13.923 -28.549 28.974 1.00 13.82 164 LEU B N 1
ATOM 2983 C CA . LEU B 1 164 ? 14.578 -27.394 29.566 1.00 11.49 164 LEU B CA 1
ATOM 2984 C C . LEU B 1 164 ? 13.617 -26.582 30.426 1.00 10.89 164 LEU B C 1
ATOM 2985 O O . LEU B 1 164 ? 12.421 -26.474 30.139 1.00 12.36 164 LEU B O 1
ATOM 2990 N N . LYS B 1 165 ? 14.168 -25.979 31.476 1.00 11.59 165 LYS B N 1
ATOM 2991 C CA . LYS B 1 165 ? 13.444 -24.972 32.223 1.00 14.50 165 LYS B CA 1
ATOM 2992 C C . LYS B 1 165 ? 13.428 -23.680 31.411 1.00 17.24 165 LYS B C 1
ATOM 2993 O O . LYS B 1 165 ? 14.341 -23.434 30.618 1.00 13.81 165 LYS B O 1
ATOM 2999 N N . PRO B 1 166 ? 12.413 -22.835 31.593 1.00 13.17 166 PRO B N 1
ATOM 3000 C CA . PRO B 1 166 ? 12.487 -21.478 31.039 1.00 13.93 166 PRO B CA 1
ATOM 3001 C C . PRO B 1 166 ? 13.601 -20.728 31.746 1.00 13.88 166 PRO B C 1
ATOM 3002 O O . PRO B 1 166 ? 14.113 -21.177 32.775 1.00 15.12 166 PRO B O 1
ATOM 3006 N N . ASP B 1 167 ? 13.979 -19.573 31.188 1.00 13.37 167 ASP B N 1
ATOM 3007 C CA . ASP B 1 167 ? 14.942 -18.716 31.865 1.00 14.96 167 ASP B CA 1
ATOM 3008 C C . ASP B 1 167 ? 14.293 -18.060 33.083 1.00 13.28 167 ASP B C 1
ATOM 3009 O O . ASP B 1 167 ? 13.127 -18.308 33.404 1.00 15.47 167 ASP B O 1
ATOM 3014 N N . GLN B 1 168 ? 15.059 -17.211 33.772 1.00 17.71 168 GLN B N 1
ATOM 3015 C CA . GLN B 1 168 ? 14.541 -16.663 35.023 1.00 15.61 168 GLN B CA 1
ATOM 3016 C C . GLN B 1 168 ? 13.356 -15.727 34.824 1.00 21.36 168 GLN B C 1
ATOM 3017 O O . GLN B 1 168 ? 12.670 -15.420 35.802 1.00 19.71 168 GLN B O 1
ATOM 3023 N N . ASN B 1 169 ? 13.089 -15.279 33.600 1.00 14.41 169 ASN B N 1
ATOM 3024 C CA . ASN B 1 169 ? 11.923 -14.460 33.317 1.00 13.88 169 ASN B CA 1
ATOM 3025 C C . ASN B 1 169 ? 10.793 -15.281 32.723 1.00 14.72 169 ASN B C 1
ATOM 3026 O O . ASN B 1 169 ? 9.795 -14.716 32.264 1.00 18.65 169 ASN B O 1
ATOM 3031 N N . GLY B 1 170 ? 10.943 -16.604 32.694 1.00 11.62 170 GLY B N 1
ATOM 3032 C CA . GLY B 1 170 ? 9.917 -17.462 32.137 1.00 13.57 170 GLY B CA 1
ATOM 3033 C C . GLY B 1 170 ? 9.964 -17.625 30.635 1.00 14.39 170 GLY B C 1
ATOM 3034 O O . GLY B 1 170 ? 9.010 -18.156 30.059 1.00 17.58 170 GLY B O 1
ATOM 3035 N N . VAL B 1 171 ? 11.045 -17.202 29.983 1.00 14.32 171 VAL B N 1
ATOM 3036 C CA . VAL B 1 171 ? 11.158 -17.284 28.529 1.00 12.16 171 VAL B CA 1
ATOM 3037 C C . VAL B 1 171 ? 11.725 -18.648 28.163 1.00 13.86 171 VAL B C 1
ATOM 3038 O O . VAL B 1 171 ? 12.859 -18.981 28.530 1.00 15.20 171 VAL B O 1
ATOM 3042 N N . SER B 1 172 ? 10.949 -19.427 27.418 1.00 11.45 172 SER B N 1
ATOM 3043 C CA . SER B 1 172 ? 11.443 -20.690 26.880 1.00 13.97 172 SER B CA 1
ATOM 3044 C C . SER B 1 172 ? 12.483 -20.454 25.781 1.00 10.71 172 SER B C 1
ATOM 3045 O O . SER B 1 172 ? 12.424 -19.476 25.021 1.00 12.20 172 SER B O 1
ATOM 3048 N N . LEU B 1 173 ? 13.443 -21.379 25.688 1.00 9.90 173 LEU B N 1
ATOM 3049 C CA . LEU B 1 173 ? 14.463 -21.256 24.653 1.00 15.58 173 LEU B CA 1
ATOM 3050 C C . LEU B 1 173 ? 13.838 -21.203 23.270 1.00 10.72 173 LEU B C 1
ATOM 3051 O O . LEU B 1 173 ? 14.263 -20.407 22.423 1.00 10.74 173 LEU B O 1
ATOM 3056 N N . GLY B 1 174 ? 12.821 -22.032 23.034 1.00 13.47 174 GLY B N 1
ATOM 3057 C CA . GLY B 1 174 ? 12.161 -22.088 21.750 1.00 12.70 174 GLY B CA 1
ATOM 3058 C C . GLY B 1 174 ? 11.440 -20.816 21.355 1.00 15.48 174 GLY B C 1
ATOM 3059 O O . GLY B 1 174 ? 11.059 -20.688 20.189 1.00 18.17 174 GLY B O 1
ATOM 3060 N N . ASP B 1 175 ? 11.265 -19.875 22.281 1.00 13.29 175 ASP B N 1
ATOM 3061 C CA . ASP B 1 175 ? 10.728 -18.571 21.923 1.00 13.04 175 ASP B CA 1
ATOM 3062 C C . ASP B 1 175 ? 11.814 -17.612 21.481 1.00 11.91 175 ASP B C 1
ATOM 3063 O O . ASP B 1 175 ? 11.560 -16.752 20.629 1.00 13.70 175 ASP B O 1
ATOM 3068 N N . LYS B 1 176 ? 13.022 -17.764 22.022 1.00 13.24 176 LYS B N 1
ATOM 3069 C CA . LYS B 1 176 ? 14.159 -16.974 21.580 1.00 18.78 176 LYS B CA 1
ATOM 3070 C C . LYS B 1 176 ? 14.677 -17.463 20.234 1.00 19.12 176 LYS B C 1
ATOM 3071 O O . LYS B 1 176 ? 15.198 -16.672 19.443 1.00 13.59 176 LYS B O 1
ATOM 3077 N N . ILE B 1 177 ? 14.550 -18.756 19.965 1.00 12.32 177 ILE B N 1
ATOM 3078 C CA . ILE B 1 177 ? 15.028 -19.380 18.740 1.00 12.69 177 ILE B CA 1
ATOM 3079 C C . ILE B 1 177 ? 13.938 -20.320 18.264 1.00 12.64 177 ILE B C 1
ATOM 3080 O O . ILE B 1 177 ? 13.495 -21.182 19.023 1.00 14.83 177 ILE B O 1
ATOM 3085 N N . SER B 1 178 ? 13.552 -20.211 17.007 1.00 13.13 178 SER B N 1
ATOM 3086 C CA A SER B 1 178 ? 12.560 -21.127 16.460 0.56 14.94 178 SER B CA 1
ATOM 3087 C CA B SER B 1 178 ? 12.561 -21.131 16.464 0.44 14.98 178 SER B CA 1
ATOM 3088 C C . SER B 1 178 ? 13.180 -22.518 16.337 1.00 13.74 178 SER B C 1
ATOM 3089 O O . SER B 1 178 ? 14.283 -22.651 15.795 1.00 14.91 178 SER B O 1
ATOM 3094 N N . PRO B 1 179 ? 12.530 -23.559 16.855 1.00 13.54 179 PRO B N 1
ATOM 3095 C CA . PRO B 1 179 ? 13.116 -24.907 16.800 1.00 12.30 179 PRO B CA 1
ATOM 3096 C C . PRO B 1 179 ? 13.295 -25.415 15.376 1.00 13.39 179 PRO B C 1
ATOM 3097 O O . PRO B 1 179 ? 12.651 -24.964 14.432 1.00 12.78 179 PRO B O 1
ATOM 3101 N N . ALA B 1 180 ? 14.207 -26.372 15.233 1.00 9.12 180 ALA B N 1
ATOM 3102 C CA . ALA B 1 180 ? 14.429 -27.021 13.948 1.00 10.83 180 ALA B CA 1
ATOM 3103 C C . ALA B 1 180 ? 13.141 -27.618 13.390 1.00 9.00 180 ALA B C 1
ATOM 3104 O O . ALA B 1 180 ? 12.366 -28.246 14.113 1.00 13.55 180 ALA B O 1
ATOM 3106 N N . LYS B 1 181 ? 12.935 -27.449 12.081 1.00 11.50 181 LYS B N 1
ATOM 3107 C CA A LYS B 1 181 ? 11.872 -28.164 11.389 0.61 11.58 181 LYS B CA 1
ATOM 3108 C CA B LYS B 1 181 ? 11.870 -28.167 11.399 0.39 11.65 181 LYS B CA 1
ATOM 3109 C C . LYS B 1 181 ? 12.247 -29.636 11.286 1.00 12.17 181 LYS B C 1
ATOM 3110 O O . LYS B 1 181 ? 13.374 -29.977 10.920 1.00 14.59 181 LYS B O 1
ATOM 3121 N N . ILE B 1 182 ? 11.307 -30.507 11.599 1.00 14.00 182 ILE B N 1
ATOM 3122 C CA . ILE B 1 182 ? 11.558 -31.946 11.635 1.00 16.38 182 ILE B CA 1
ATOM 3123 C C . ILE B 1 182 ? 11.063 -32.567 10.335 1.00 14.80 182 ILE B C 1
ATOM 3124 O O . ILE B 1 182 ? 9.872 -32.488 10.011 1.00 18.06 182 ILE B O 1
ATOM 3129 N N . GLY B 1 183 ? 11.975 -33.168 9.575 1.00 14.63 183 GLY B N 1
ATOM 3130 C CA . GLY B 1 183 ? 11.560 -33.917 8.400 1.00 14.70 183 GLY B CA 1
ATOM 3131 C C . GLY B 1 183 ? 11.630 -35.413 8.609 1.00 14.37 183 GLY B C 1
ATOM 3132 O O . GLY B 1 183 ? 11.192 -35.909 9.649 1.00 12.93 183 GLY B O 1
ATOM 3133 N N . THR B 1 184 ? 12.180 -36.140 7.636 1.00 13.26 184 THR B N 1
ATOM 3134 C CA . THR B 1 184 ? 12.201 -37.593 7.677 1.00 12.48 184 THR B CA 1
ATOM 3135 C C . THR B 1 184 ? 13.496 -38.114 7.077 1.00 14.43 184 THR B C 1
ATOM 3136 O O . THR B 1 184 ? 14.114 -37.470 6.223 1.00 13.88 184 THR B O 1
ATOM 3140 N N . SER B 1 185 ? 13.881 -39.308 7.514 1.00 11.53 185 SER B N 1
ATOM 3141 C CA . SER B 1 185 ? 14.946 -40.052 6.862 1.00 10.44 185 SER B CA 1
ATOM 3142 C C . SER B 1 185 ? 14.424 -41.005 5.789 1.00 14.20 185 SER B C 1
ATOM 3143 O O . SER B 1 185 ? 15.225 -41.613 5.081 1.00 14.50 185 SER B O 1
ATOM 3146 N N . ASN B 1 186 ? 13.102 -41.126 5.636 1.00 13.53 186 ASN B N 1
ATOM 3147 C CA . ASN B 1 186 ? 12.535 -42.200 4.822 1.00 13.02 186 ASN B CA 1
ATOM 3148 C C . ASN B 1 186 ? 12.910 -42.103 3.346 1.00 14.42 186 ASN B C 1
ATOM 3149 O O . ASN B 1 186 ? 13.021 -43.138 2.677 1.00 20.01 186 ASN B O 1
ATOM 3154 N N . ASP B 1 187 ? 13.108 -40.893 2.816 1.00 15.51 187 ASP B N 1
ATOM 3155 C CA . ASP B 1 187 ? 13.396 -40.708 1.397 1.00 18.09 187 ASP B CA 1
ATOM 3156 C C . ASP B 1 187 ? 14.871 -40.444 1.106 1.00 16.20 187 ASP B C 1
ATOM 3157 O O . ASP B 1 187 ? 15.222 -40.129 -0.036 1.00 19.00 187 ASP B O 1
ATOM 3162 N N . LEU B 1 188 ? 15.741 -40.562 2.102 1.00 13.15 188 LEU B N 1
ATOM 3163 C CA . LEU B 1 188 ? 17.165 -40.384 1.862 1.00 12.98 188 LEU B CA 1
ATOM 3164 C C . LEU B 1 188 ? 17.720 -41.550 1.051 1.00 15.38 188 LEU B C 1
ATOM 3165 O O . LEU B 1 188 ? 17.220 -42.675 1.115 1.00 16.37 188 LEU B O 1
ATOM 3170 N N . LYS B 1 189 ? 18.781 -41.270 0.298 1.00 15.28 189 LYS B N 1
ATOM 3171 C CA . LYS B 1 189 ? 19.354 -42.235 -0.623 1.00 13.13 189 LYS B CA 1
ATOM 3172 C C . LYS B 1 189 ? 20.864 -42.226 -0.480 1.00 14.16 189 LYS B C 1
ATOM 3173 O O . LYS B 1 189 ? 21.473 -41.173 -0.257 1.00 12.68 189 LYS B O 1
ATOM 3179 N N . ASP B 1 190 ? 21.447 -43.413 -0.596 1.00 17.55 190 ASP B N 1
ATOM 3180 C CA . ASP B 1 190 ? 22.874 -43.575 -0.795 1.00 18.92 190 ASP B CA 1
ATOM 3181 C C . ASP B 1 190 ? 23.355 -42.530 -1.791 1.00 15.19 190 ASP B C 1
ATOM 3182 O O . ASP B 1 190 ? 22.770 -42.366 -2.868 1.00 18.30 190 ASP B O 1
ATOM 3187 N N . GLY B 1 191 ? 24.397 -41.791 -1.408 1.00 12.32 191 GLY B N 1
ATOM 3188 C CA . GLY B 1 191 ? 24.946 -40.733 -2.220 1.00 15.76 191 GLY B CA 1
ATOM 3189 C C . GLY B 1 191 ? 24.513 -39.329 -1.842 1.00 12.11 191 GLY B C 1
ATOM 3190 O O . GLY B 1 191 ? 25.193 -38.372 -2.229 1.00 13.87 191 GLY B O 1
ATOM 3191 N N . ASP B 1 192 ? 23.393 -39.173 -1.131 1.00 12.16 192 ASP B N 1
ATOM 3192 C CA . ASP B 1 192 ? 22.913 -37.845 -0.771 1.00 11.79 192 ASP B CA 1
ATOM 3193 C C . ASP B 1 192 ? 23.937 -37.099 0.068 1.00 13.12 192 ASP B C 1
ATOM 3194 O O . ASP B 1 192 ? 24.544 -37.660 0.986 1.00 11.90 192 ASP B O 1
ATOM 3199 N N . LYS B 1 193 ? 24.107 -35.821 -0.230 1.00 12.33 193 LYS B N 1
ATOM 3200 C CA . LYS B 1 193 ? 24.945 -34.948 0.575 1.00 12.73 193 LYS B CA 1
ATOM 3201 C C . LYS B 1 193 ? 24.052 -34.202 1.552 1.00 11.91 193 LYS B C 1
ATOM 3202 O O . LYS B 1 193 ? 22.965 -33.742 1.183 1.00 12.38 193 LYS B O 1
ATOM 3208 N N . LEU B 1 194 ? 24.475 -34.151 2.815 1.00 10.36 194 LEU B N 1
ATOM 3209 C CA . LEU B 1 194 ? 23.748 -33.437 3.853 1.00 12.84 194 LEU B CA 1
ATOM 3210 C C . LEU B 1 194 ? 24.721 -32.622 4.690 1.00 10.07 194 LEU B C 1
ATOM 3211 O O . LEU B 1 194 ? 25.940 -32.753 4.574 1.00 12.16 194 LEU B O 1
ATOM 3216 N N . GLU B 1 195 ? 24.161 -31.784 5.561 1.00 10.21 195 GLU B N 1
ATOM 3217 C CA . GLU B 1 195 ? 24.939 -30.887 6.406 1.00 10.02 195 GLU B CA 1
ATOM 3218 C C . GLU B 1 195 ? 24.804 -31.313 7.858 1.00 8.80 195 GLU B C 1
ATOM 3219 O O . GLU B 1 195 ? 23.697 -31.346 8.399 1.00 11.13 195 GLU B O 1
ATOM 3225 N N . LEU B 1 196 ? 25.934 -31.624 8.479 1.00 7.58 196 LEU B N 1
ATOM 3226 C CA . LEU B 1 196 ? 25.993 -31.998 9.884 1.00 9.45 196 LEU B CA 1
ATOM 3227 C C . LEU B 1 196 ? 26.551 -30.809 10.648 1.00 8.76 196 LEU B C 1
ATOM 3228 O O . LEU B 1 196 ? 27.628 -30.302 10.319 1.00 10.42 196 LEU B O 1
ATOM 3233 N N . ILE B 1 197 ? 25.828 -30.362 11.672 1.00 8.51 197 ILE B N 1
ATOM 3234 C CA . ILE B 1 197 ? 26.158 -29.128 12.379 1.00 6.58 197 ILE B CA 1
ATOM 3235 C C . ILE B 1 197 ? 26.243 -29.421 13.875 1.00 7.14 197 ILE B C 1
ATOM 3236 O O . ILE B 1 197 ? 25.264 -29.879 14.479 1.00 8.88 197 ILE B O 1
ATOM 3241 N N . GLY B 1 198 ? 27.392 -29.157 14.475 1.00 6.77 198 GLY B N 1
ATOM 3242 C CA . GLY B 1 198 ? 27.501 -29.373 15.902 1.00 5.67 198 GLY B CA 1
ATOM 3243 C C . GLY B 1 198 ? 28.794 -28.813 16.440 1.00 8.53 198 GLY B C 1
ATOM 3244 O O . GLY B 1 198 ? 29.386 -27.899 15.863 1.00 8.68 198 GLY B O 1
ATOM 3245 N N . TYR B 1 199 ? 29.229 -29.377 17.565 1.00 7.06 199 TYR B N 1
ATOM 3246 C CA . TYR B 1 199 ? 30.335 -28.800 18.336 1.00 5.95 199 TYR B CA 1
ATOM 3247 C C . TYR B 1 199 ? 31.474 -29.798 18.428 1.00 9.69 199 TYR B C 1
ATOM 3248 O O . TYR B 1 199 ? 31.482 -30.662 19.323 1.00 8.89 199 TYR B O 1
ATOM 3257 N N . PRO B 1 200 ? 32.459 -29.722 17.533 1.00 9.75 200 PRO B N 1
ATOM 3258 C CA . PRO B 1 200 ? 33.573 -30.683 17.514 1.00 12.75 200 PRO B CA 1
ATOM 3259 C C . PRO B 1 200 ? 34.629 -30.367 18.563 1.00 10.14 200 PRO B C 1
ATOM 3260 O O . PRO B 1 200 ? 35.747 -29.909 18.250 1.00 10.41 200 PRO B O 1
ATOM 3264 N N . PHE B 1 201 ? 34.263 -30.662 19.822 1.00 10.92 201 PHE B N 1
ATOM 3265 C CA . PHE B 1 201 ? 35.061 -30.285 20.991 1.00 11.44 201 PHE B CA 1
ATOM 3266 C C . PHE B 1 201 ? 36.537 -30.642 20.840 1.00 11.25 201 PHE B C 1
ATOM 3267 O O . PHE B 1 201 ? 37.415 -29.818 21.122 1.00 12.49 201 PHE B O 1
ATOM 3275 N N . ALA B 1 202 ? 36.841 -31.867 20.403 1.00 12.41 202 ALA B N 1
ATOM 3276 C CA . ALA B 1 202 ? 38.245 -32.272 20.300 1.00 11.84 202 ALA B CA 1
ATOM 3277 C C . ALA B 1 202 ? 39.011 -31.447 19.284 1.00 13.22 202 ALA B C 1
ATOM 3278 O O . ALA B 1 202 ? 40.240 -31.361 19.372 1.00 14.18 202 ALA B O 1
ATOM 3280 N N . HIS B 1 203 ? 38.321 -30.853 18.314 1.00 13.42 203 HIS B N 1
ATOM 3281 C CA . HIS B 1 203 ? 38.969 -29.951 17.371 1.00 20.05 203 HIS B CA 1
ATOM 3282 C C . HIS B 1 203 ? 39.058 -28.534 17.927 1.00 11.28 203 HIS B C 1
ATOM 3283 O O . HIS B 1 203 ? 40.148 -27.955 17.999 1.00 14.27 203 HIS B O 1
ATOM 3290 N N . LYS B 1 204 ? 37.921 -27.957 18.309 1.00 11.69 204 LYS B N 1
ATOM 3291 C CA . LYS B 1 204 ? 37.871 -26.623 18.893 1.00 15.00 204 LYS B CA 1
ATOM 3292 C C . LYS B 1 204 ? 36.864 -26.626 20.030 1.00 13.39 204 LYS B C 1
ATOM 3293 O O . LYS B 1 204 ? 35.804 -27.239 19.908 1.00 10.67 204 LYS B O 1
ATOM 3299 N N . VAL B 1 205 ? 37.179 -25.924 21.115 1.00 12.49 205 VAL B N 1
ATOM 3300 C CA . VAL B 1 205 ? 36.277 -25.826 22.259 1.00 16.42 205 VAL B CA 1
ATOM 3301 C C . VAL B 1 205 ? 35.176 -24.815 21.967 1.00 9.87 205 VAL B C 1
ATOM 3302 O O . VAL B 1 205 ? 35.451 -23.636 21.710 1.00 11.42 205 VAL B O 1
ATOM 3306 N N . ASN B 1 206 ? 33.923 -25.280 22.015 1.00 9.24 206 ASN B N 1
ATOM 3307 C CA . ASN B 1 206 ? 32.744 -24.424 21.941 1.00 8.23 206 ASN B CA 1
ATOM 3308 C C . ASN B 1 206 ? 32.762 -23.563 20.693 1.00 8.35 206 ASN B C 1
ATOM 3309 O O . ASN B 1 206 ? 32.557 -22.349 20.746 1.00 10.28 206 ASN B O 1
ATOM 3314 N N . GLN B 1 207 ? 32.943 -24.212 19.548 1.00 7.90 207 GLN B N 1
ATOM 3315 C CA . GLN B 1 207 ? 32.905 -23.524 18.261 1.00 9.05 207 GLN B CA 1
ATOM 3316 C C . GLN B 1 207 ? 32.083 -24.342 17.283 1.00 7.40 207 GLN B C 1
ATOM 3317 O O . GLN B 1 207 ? 32.475 -25.451 16.896 1.00 10.75 207 GLN B O 1
ATOM 3323 N N . MET B 1 208 ? 30.934 -23.805 16.905 1.00 8.87 208 MET B N 1
ATOM 3324 C CA . MET B 1 208 ? 30.043 -24.592 16.078 1.00 6.87 208 MET B CA 1
ATOM 3325 C C . MET B 1 208 ? 30.668 -24.735 14.692 1.00 8.88 208 MET B C 1
ATOM 3326 O O . MET B 1 208 ? 31.284 -23.789 14.171 1.00 10.26 208 MET B O 1
ATOM 3331 N N . HIS B 1 209 ? 30.646 -25.955 14.155 1.00 7.84 209 HIS B N 1
ATOM 3332 C CA . HIS B 1 209 ? 31.193 -26.237 12.835 1.00 9.43 209 HIS B CA 1
ATOM 3333 C C . HIS B 1 209 ? 30.178 -27.027 12.033 1.00 8.54 209 HIS B C 1
ATOM 3334 O O . HIS B 1 209 ? 29.353 -27.757 12.581 1.00 10.00 209 HIS B O 1
ATOM 3341 N N . ARG B 1 210 ? 30.243 -26.875 10.714 1.00 8.60 210 ARG B N 1
ATOM 3342 C CA . ARG B 1 210 ? 29.479 -27.697 9.788 1.00 10.07 210 ARG B CA 1
ATOM 3343 C C . ARG B 1 210 ? 30.402 -28.690 9.095 1.00 11.11 210 ARG B C 1
ATOM 3344 O O . ARG B 1 210 ? 31.567 -28.391 8.810 1.00 10.21 210 ARG B O 1
ATOM 3352 N N . SER B 1 211 ? 29.881 -29.879 8.849 1.00 10.67 211 SER B N 1
ATOM 3353 C CA . SER B 1 211 ? 30.580 -30.925 8.116 1.00 12.87 211 SER B CA 1
ATOM 3354 C C . SER B 1 211 ? 29.644 -31.395 7.017 1.00 13.02 211 SER B C 1
ATOM 3355 O O . SER B 1 211 ? 28.486 -31.727 7.292 1.00 13.62 211 SER B O 1
ATOM 3358 N N . GLU B 1 212 ? 30.120 -31.408 5.775 1.00 13.14 212 GLU B N 1
ATOM 3359 C CA . GLU B 1 212 ? 29.328 -32.009 4.714 1.00 12.71 212 GLU B CA 1
ATOM 3360 C C . GLU B 1 212 ? 29.473 -33.519 4.815 1.00 10.00 212 GLU B C 1
ATOM 3361 O O . GLU B 1 212 ? 30.582 -34.038 4.924 1.00 12.18 212 GLU B O 1
ATOM 3367 N N . ILE B 1 213 ? 28.354 -34.219 4.842 1.00 7.70 213 ILE B N 1
ATOM 3368 C CA . ILE B 1 213 ? 28.382 -35.676 4.904 1.00 9.45 213 ILE B CA 1
ATOM 3369 C C . ILE B 1 213 ? 27.814 -36.238 3.612 1.00 12.39 213 ILE B C 1
ATOM 3370 O O . ILE B 1 213 ? 27.061 -35.576 2.897 1.00 11.00 213 ILE B O 1
ATOM 3375 N N . GLU B 1 214 ? 28.194 -37.477 3.308 1.00 10.22 214 GLU B N 1
ATOM 3376 C CA . GLU B 1 214 ? 27.692 -38.174 2.132 1.00 12.99 214 GLU B CA 1
ATOM 3377 C C . GLU B 1 214 ? 27.170 -39.535 2.564 1.00 7.93 214 GLU B C 1
ATOM 3378 O O . GLU B 1 214 ? 27.940 -40.372 3.044 1.00 8.87 214 GLU B O 1
ATOM 3384 N N . LEU B 1 215 ? 25.867 -39.757 2.391 1.00 8.34 215 LEU B N 1
ATOM 3385 C CA . LEU B 1 215 ? 25.276 -41.024 2.785 1.00 9.72 215 LEU B CA 1
ATOM 3386 C C . LEU B 1 215 ? 25.866 -42.162 1.968 1.00 8.80 215 LEU B C 1
ATOM 3387 O O . LEU B 1 215 ? 26.110 -42.027 0.765 1.00 10.23 215 LEU B O 1
ATOM 3392 N N . THR B 1 216 ? 26.072 -43.304 2.621 1.00 9.89 216 THR B N 1
ATOM 3393 C CA . THR B 1 216 ? 26.406 -44.513 1.907 1.00 11.48 216 THR B CA 1
ATOM 3394 C C . THR B 1 216 ? 25.211 -45.460 1.984 1.00 14.38 216 THR B C 1
ATOM 3395 O O . THR B 1 216 ? 24.061 -44.992 2.071 1.00 18.34 216 THR B O 1
ATOM 3399 N N . THR B 1 217 ? 25.468 -46.764 1.909 1.00 15.25 217 THR B N 1
ATOM 3400 C CA . THR B 1 217 ? 24.394 -47.750 1.922 1.00 25.48 217 THR B CA 1
ATOM 3401 C C . THR B 1 217 ? 23.534 -47.583 3.169 1.00 15.19 217 THR B C 1
ATOM 3402 O O . THR B 1 217 ? 24.049 -47.457 4.282 1.00 17.26 217 THR B O 1
ATOM 3406 N N . LEU B 1 218 ? 22.212 -47.578 2.976 1.00 14.89 218 LEU B N 1
ATOM 3407 C CA . LEU B 1 218 ? 21.274 -47.171 4.014 1.00 18.35 218 LEU B CA 1
ATOM 3408 C C . LEU B 1 218 ? 20.415 -48.322 4.521 1.00 20.02 218 LEU B C 1
ATOM 3409 O O . LEU B 1 218 ? 19.399 -48.084 5.184 1.00 29.08 218 LEU B O 1
ATOM 3414 N N . SER B 1 219 ? 20.812 -49.563 4.243 1.00 18.20 219 SER B N 1
ATOM 3415 C CA . SER B 1 219 ? 20.040 -50.716 4.696 1.00 25.22 219 SER B CA 1
ATOM 3416 C C . SER B 1 219 ? 20.022 -50.872 6.214 1.00 27.91 219 SER B C 1
ATOM 3417 O O . SER B 1 219 ? 19.116 -51.527 6.740 1.00 44.32 219 SER B O 1
ATOM 3420 N N . ARG B 1 220 ? 20.988 -50.299 6.929 1.00 33.60 220 ARG B N 1
ATOM 3421 C CA . ARG B 1 220 ? 21.123 -50.484 8.371 1.00 23.92 220 ARG B CA 1
ATOM 3422 C C . ARG B 1 220 ? 21.092 -49.150 9.107 1.00 20.07 220 ARG B C 1
ATOM 3423 O O . ARG B 1 220 ? 21.850 -48.933 10.051 1.00 26.71 220 ARG B O 1
ATOM 3431 N N . GLY B 1 221 ? 20.228 -48.231 8.683 1.00 17.81 221 GLY B N 1
ATOM 3432 C CA . GLY B 1 221 ? 20.206 -46.901 9.262 1.00 14.32 221 GLY B CA 1
ATOM 3433 C C . GLY B 1 221 ? 21.128 -45.945 8.528 1.00 10.45 221 GLY B C 1
ATOM 3434 O O . GLY B 1 221 ? 21.772 -46.281 7.533 1.00 13.79 221 GLY B O 1
ATOM 3435 N N . LEU B 1 222 ? 21.194 -44.715 9.032 1.00 9.34 222 LEU B N 1
ATOM 3436 C CA . LEU B 1 222 ? 22.033 -43.695 8.405 1.00 7.62 222 LEU B CA 1
ATOM 3437 C C . LEU B 1 222 ? 23.516 -43.951 8.649 1.00 9.62 222 LEU B C 1
ATOM 3438 O O . LEU B 1 222 ? 23.983 -43.907 9.790 1.00 8.74 222 LEU B O 1
ATOM 3443 N N . ARG B 1 223 ? 24.249 -44.191 7.574 1.00 10.42 223 ARG B N 1
ATOM 3444 C CA . ARG B 1 223 ? 25.700 -44.283 7.602 1.00 9.01 223 ARG B CA 1
ATOM 3445 C C . ARG B 1 223 ? 26.244 -43.297 6.580 1.00 10.19 223 ARG B C 1
ATOM 3446 O O . ARG B 1 223 ? 25.622 -43.077 5.529 1.00 10.42 223 ARG B O 1
ATOM 3454 N N . TYR B 1 224 ? 27.385 -42.684 6.887 1.00 7.54 224 TYR B N 1
ATOM 3455 C CA . TYR B 1 224 ? 27.846 -41.621 6.009 1.00 7.13 224 TYR B CA 1
ATOM 3456 C C . TYR B 1 224 ? 29.334 -41.368 6.171 1.00 6.77 224 TYR B C 1
ATOM 3457 O O . TYR B 1 224 ? 29.905 -41.529 7.255 1.00 7.41 224 TYR B O 1
ATOM 3466 N N . TYR B 1 225 ? 29.922 -40.925 5.070 1.00 8.59 225 TYR B N 1
ATOM 3467 C CA . TYR B 1 225 ? 31.253 -40.344 5.068 1.00 5.95 225 TYR B CA 1
ATOM 3468 C C . TYR B 1 225 ? 31.148 -38.928 5.623 1.00 8.10 225 TYR B C 1
ATOM 3469 O O . TYR B 1 225 ? 30.166 -38.217 5.374 1.00 10.86 225 TYR B O 1
ATOM 3478 N N . GLY B 1 226 ? 32.155 -38.514 6.376 1.00 9.93 226 GLY B N 1
ATOM 3479 C CA . GLY B 1 226 ? 32.157 -37.174 6.930 1.00 11.29 226 GLY B CA 1
ATOM 3480 C C . GLY B 1 226 ? 33.152 -37.037 8.057 1.00 8.56 226 GLY B C 1
ATOM 3481 O O . GLY B 1 226 ? 33.547 -38.009 8.704 1.00 8.61 226 GLY B O 1
ATOM 3482 N N . PHE B 1 227 ? 33.563 -35.794 8.302 1.00 10.17 227 PHE B N 1
ATOM 3483 C CA . PHE B 1 227 ? 34.460 -35.499 9.412 1.00 11.67 227 PHE B CA 1
ATOM 3484 C C . PHE B 1 227 ? 33.653 -35.233 10.679 1.00 9.53 227 PHE B C 1
ATOM 3485 O O . PHE B 1 227 ? 32.864 -34.281 10.731 1.00 11.17 227 PHE B O 1
ATOM 3493 N N . THR B 1 228 ? 33.862 -36.068 11.697 1.00 9.53 228 THR B N 1
ATOM 3494 C CA . THR B 1 228 ? 33.296 -35.888 13.031 1.00 7.30 228 THR B CA 1
ATOM 3495 C C . THR B 1 228 ? 34.334 -36.225 14.088 1.00 9.12 228 THR B C 1
ATOM 3496 O O . THR B 1 228 ? 35.292 -36.959 13.839 1.00 8.93 228 THR B O 1
ATOM 3500 N N . VAL B 1 229 ? 34.114 -35.684 15.287 1.00 11.28 229 VAL B N 1
ATOM 3501 C CA . VAL B 1 229 ? 34.831 -36.061 16.507 1.00 14.08 229 VAL B CA 1
ATOM 3502 C C . VAL B 1 229 ? 33.787 -36.346 17.585 1.00 17.08 229 VAL B C 1
ATOM 3503 O O . VAL B 1 229 ? 32.595 -36.072 17.370 1.00 14.04 229 VAL B O 1
ATOM 3507 N N . PRO B 1 230 ? 34.158 -36.931 18.732 1.00 17.64 230 PRO B N 1
ATOM 3508 C CA . PRO B 1 230 ? 33.123 -37.361 19.696 1.00 21.13 230 PRO B CA 1
ATOM 3509 C C . PRO B 1 230 ? 32.158 -36.268 20.159 1.00 13.23 230 PRO B C 1
ATOM 3510 O O . PRO B 1 230 ? 30.969 -36.569 20.364 1.00 15.21 230 PRO B O 1
ATOM 3514 N N . GLY B 1 231 ? 32.616 -35.015 20.309 1.00 12.59 231 GLY B N 1
ATOM 3515 C CA . GLY B 1 231 ? 31.716 -33.928 20.658 1.00 11.08 231 GLY B CA 1
ATOM 3516 C C . GLY B 1 231 ? 30.633 -33.664 19.633 1.00 9.23 231 GLY B C 1
ATOM 3517 O O . GLY B 1 231 ? 29.627 -33.014 19.953 1.00 7.79 231 GLY B O 1
ATOM 3518 N N . ASN B 1 232 ? 30.802 -34.173 18.409 1.00 8.44 232 ASN B N 1
ATOM 3519 C CA . ASN B 1 232 ? 29.728 -34.106 17.430 1.00 8.98 232 ASN B CA 1
ATOM 3520 C C . ASN B 1 232 ? 28.552 -35.005 17.751 1.00 10.34 232 ASN B C 1
ATOM 3521 O O . ASN B 1 232 ? 27.545 -34.898 17.055 1.00 8.93 232 ASN B O 1
ATOM 3526 N N . SER B 1 233 ? 28.665 -35.892 18.745 1.00 7.33 233 SER B N 1
ATOM 3527 C CA . SER B 1 233 ? 27.514 -36.653 19.193 1.00 6.54 233 SER B CA 1
ATOM 3528 C C . SER B 1 233 ? 26.377 -35.682 19.424 1.00 6.44 233 SER B C 1
ATOM 3529 O O . SER B 1 233 ? 26.534 -34.669 20.120 1.00 6.38 233 SER B O 1
ATOM 3532 N N . GLY B 1 234 ? 25.232 -35.972 18.821 1.00 7.48 234 GLY B N 1
ATOM 3533 C CA . GLY B 1 234 ? 24.084 -35.110 18.944 1.00 8.14 234 GLY B CA 1
ATOM 3534 C C . GLY B 1 234 ? 23.950 -34.034 17.885 1.00 7.41 234 GLY B C 1
ATOM 3535 O O . GLY B 1 234 ? 22.999 -33.243 17.960 1.00 7.18 234 GLY B O 1
ATOM 3536 N N . SER B 1 235 ? 24.846 -33.989 16.899 1.00 8.19 235 SER B N 1
ATOM 3537 C CA . SER B 1 235 ? 24.797 -32.952 15.884 1.00 9.38 235 SER B CA 1
ATOM 3538 C C . SER B 1 235 ? 23.597 -33.130 14.980 1.00 8.52 235 SER B C 1
ATOM 3539 O O . SER B 1 235 ? 23.210 -34.251 14.640 1.00 8.28 235 SER B O 1
ATOM 3542 N N . GLY B 1 236 ? 23.028 -32.010 14.553 1.00 8.49 236 GLY B N 1
ATOM 3543 C CA . GLY B 1 236 ? 21.884 -32.078 13.657 1.00 8.04 236 GLY B CA 1
ATOM 3544 C C . GLY B 1 236 ? 22.330 -32.332 12.224 1.00 7.84 236 GLY B C 1
ATOM 3545 O O . GLY B 1 236 ? 23.358 -31.833 11.780 1.00 8.45 236 GLY B O 1
ATOM 3546 N N . ILE B 1 237 ? 21.587 -33.191 11.524 1.00 7.43 237 ILE B N 1
ATOM 3547 C CA . ILE B 1 237 ? 21.824 -33.474 10.111 1.00 7.36 237 ILE B CA 1
ATOM 3548 C C . ILE B 1 237 ? 20.648 -32.890 9.347 1.00 8.68 237 ILE B C 1
ATOM 3549 O O . ILE B 1 237 ? 19.500 -33.287 9.571 1.00 8.64 237 ILE B O 1
ATOM 3554 N N . PHE B 1 238 ? 20.932 -31.952 8.444 1.00 8.41 238 PHE B N 1
ATOM 3555 C CA . PHE B 1 238 ? 19.921 -31.164 7.750 1.00 9.55 238 PHE B CA 1
ATOM 3556 C C . PHE B 1 238 ? 20.057 -31.326 6.245 1.00 10.97 238 PHE B C 1
ATOM 3557 O O . PHE B 1 238 ? 21.171 -31.431 5.728 1.00 11.18 238 PHE B O 1
ATOM 3565 N N . ASN B 1 239 ? 18.918 -31.343 5.552 1.00 10.40 239 ASN B N 1
ATOM 3566 C CA . ASN B 1 239 ? 18.908 -31.283 4.098 1.00 10.07 239 ASN B CA 1
ATOM 3567 C C . ASN B 1 239 ? 18.969 -29.825 3.636 1.00 11.60 239 ASN B C 1
ATOM 3568 O O . ASN B 1 239 ? 19.064 -28.896 4.439 1.00 14.50 239 ASN B O 1
ATOM 3573 N N . SER B 1 240 ? 18.906 -29.615 2.321 1.00 15.29 240 SER B N 1
ATOM 3574 C CA . SER B 1 240 ? 19.139 -28.273 1.793 1.00 15.31 240 SER B CA 1
ATOM 3575 C C . SER B 1 240 ? 17.986 -27.335 2.113 1.00 15.21 240 SER B C 1
ATOM 3576 O O . SER B 1 240 ? 18.191 -26.118 2.211 1.00 22.56 240 SER B O 1
ATOM 3579 N N . ASN B 1 241 ? 16.781 -27.862 2.273 1.00 14.33 241 ASN B N 1
ATOM 3580 C CA . ASN B 1 241 ? 15.641 -27.038 2.651 1.00 17.51 241 ASN B CA 1
ATOM 3581 C C . ASN B 1 241 ? 15.510 -26.858 4.156 1.00 15.51 241 ASN B C 1
ATOM 3582 O O . ASN B 1 241 ? 14.469 -26.385 4.628 1.00 18.13 241 ASN B O 1
ATOM 3587 N N . GLY B 1 242 ? 16.536 -27.231 4.914 1.00 14.81 242 GLY B N 1
ATOM 3588 C CA . GLY B 1 242 ? 16.585 -26.932 6.332 1.00 15.22 242 GLY B CA 1
ATOM 3589 C C . GLY B 1 242 ? 15.880 -27.908 7.243 1.00 10.23 242 GLY B C 1
ATOM 3590 O O . GLY B 1 242 ? 15.757 -27.634 8.441 1.00 13.01 242 GLY B O 1
ATOM 3591 N N . GLU B 1 243 ? 15.438 -29.046 6.747 1.00 11.35 243 GLU B N 1
ATOM 3592 C CA . GLU B 1 243 ? 14.764 -29.992 7.610 1.00 12.61 243 GLU B CA 1
ATOM 3593 C C . GLU B 1 243 ? 15.777 -30.885 8.312 1.00 9.26 243 GLU B C 1
ATOM 3594 O O . GLU B 1 243 ? 16.755 -31.328 7.701 1.00 10.47 243 GLU B O 1
ATOM 3600 N N . LEU B 1 244 ? 15.537 -31.126 9.605 1.00 9.67 244 LEU B N 1
ATOM 3601 C CA . LEU B 1 244 ? 16.301 -32.099 10.380 1.00 10.04 244 LEU B CA 1
ATOM 3602 C C . LEU B 1 244 ? 15.930 -33.510 9.952 1.00 7.53 244 LEU B C 1
ATOM 3603 O O . LEU B 1 244 ? 14.763 -33.911 10.065 1.00 11.60 244 LEU B O 1
ATOM 3608 N N . VAL B 1 245 ? 16.909 -34.249 9.427 1.00 7.26 245 VAL B N 1
ATOM 3609 C CA . VAL B 1 245 ? 16.672 -35.606 8.939 1.00 7.95 245 VAL B CA 1
ATOM 3610 C C . VAL B 1 245 ? 17.372 -36.657 9.779 1.00 9.46 245 VAL B C 1
ATOM 3611 O O . VAL B 1 245 ? 17.115 -37.858 9.578 1.00 8.82 245 VAL B O 1
ATOM 3615 N N . GLY B 1 246 ? 18.238 -36.250 10.702 1.00 7.81 246 GLY B N 1
ATOM 3616 C CA . GLY B 1 246 ? 18.905 -37.217 11.551 1.00 8.94 246 GLY B CA 1
ATOM 3617 C C . GLY B 1 246 ? 19.765 -36.504 12.572 1.00 8.26 246 GLY B C 1
ATOM 3618 O O . GLY B 1 246 ? 19.887 -35.271 12.576 1.00 8.46 246 GLY B O 1
ATOM 3619 N N . ILE B 1 247 ? 20.366 -37.314 13.445 1.00 8.31 247 ILE B N 1
ATOM 3620 C CA . ILE B 1 247 ? 21.231 -36.841 14.518 1.00 6.40 247 ILE B CA 1
ATOM 3621 C C . ILE B 1 247 ? 22.464 -37.723 14.518 1.00 7.64 247 ILE B C 1
ATOM 3622 O O . ILE B 1 247 ? 22.348 -38.953 14.534 1.00 8.27 247 ILE B O 1
ATOM 3627 N N . HIS B 1 248 ? 23.639 -37.109 14.489 1.00 5.40 248 HIS B N 1
ATOM 3628 C CA . HIS B 1 248 ? 24.869 -37.888 14.535 1.00 5.06 248 HIS B CA 1
ATOM 3629 C C . HIS B 1 248 ? 24.951 -38.649 15.842 1.00 6.03 248 HIS B C 1
ATOM 3630 O O . HIS B 1 248 ? 24.577 -38.136 16.896 1.00 7.16 248 HIS B O 1
ATOM 3637 N N . SER B 1 249 ? 25.502 -39.863 15.774 1.00 5.61 249 SER B N 1
ATOM 3638 C CA . SER B 1 249 ? 25.644 -40.737 16.939 1.00 6.37 249 SER B CA 1
ATOM 3639 C C . SER B 1 249 ? 27.105 -41.083 17.192 1.00 9.17 249 SER B C 1
ATOM 3640 O O . SER B 1 249 ? 27.633 -40.702 18.235 1.00 13.12 249 SER B O 1
ATOM 3643 N N . SER B 1 250 ? 27.766 -41.810 16.300 1.00 9.04 250 SER B N 1
ATOM 3644 C CA . SER B 1 250 ? 29.104 -42.328 16.595 1.00 11.55 250 SER B CA 1
ATOM 3645 C C . SER B 1 250 ? 29.724 -42.893 15.327 1.00 11.99 250 SER B C 1
ATOM 3646 O O . SER B 1 250 ? 29.119 -42.890 14.253 1.00 15.13 250 SER B O 1
ATOM 3649 N N . LYS B 1 251 ? 30.942 -43.397 15.467 1.00 8.42 251 LYS B N 1
ATOM 3650 C CA . LYS B 1 251 ? 31.560 -44.199 14.433 1.00 9.34 251 LYS B CA 1
ATOM 3651 C C . LYS B 1 251 ? 31.407 -45.680 14.753 1.00 10.28 251 LYS B C 1
ATOM 3652 O O . LYS B 1 251 ? 31.513 -46.102 15.913 1.00 12.41 251 LYS B O 1
ATOM 3658 N N . VAL B 1 252 ? 31.112 -46.463 13.729 1.00 6.98 252 VAL B N 1
ATOM 3659 C CA . VAL B 1 252 ? 30.881 -47.890 13.869 1.00 9.31 252 VAL B CA 1
ATOM 3660 C C . VAL B 1 252 ? 31.699 -48.612 12.811 1.00 9.46 252 VAL B C 1
ATOM 3661 O O . VAL B 1 252 ? 32.145 -48.015 11.830 1.00 10.38 252 VAL B O 1
ATOM 3665 N N . SER B 1 253 ? 31.876 -49.911 13.006 1.00 9.37 253 SER B N 1
ATOM 3666 C CA . SER B 1 253 ? 32.578 -50.698 12.002 1.00 9.88 253 SER B CA 1
ATOM 3667 C C . SER B 1 253 ? 31.771 -50.769 10.702 1.00 11.84 253 SER B C 1
ATOM 3668 O O . SER B 1 253 ? 30.529 -50.697 10.692 1.00 9.66 253 SER B O 1
ATOM 3671 N N . HIS B 1 254 ? 32.492 -50.918 9.595 1.00 11.41 254 HIS B N 1
ATOM 3672 C CA . HIS B 1 254 ? 31.922 -50.814 8.261 1.00 10.94 254 HIS B CA 1
ATOM 3673 C C . HIS B 1 254 ? 32.715 -51.709 7.327 1.00 10.11 254 HIS B C 1
ATOM 3674 O O . HIS B 1 254 ? 33.947 -51.622 7.300 1.00 9.59 254 HIS B O 1
ATOM 3681 N N . LEU B 1 255 ? 32.004 -52.565 6.582 1.00 10.85 255 LEU B N 1
ATOM 3682 C CA . LEU B 1 255 ? 32.575 -53.501 5.609 1.00 11.80 255 LEU B CA 1
ATOM 3683 C C . LEU B 1 255 ? 33.313 -54.663 6.265 1.00 14.92 255 LEU B C 1
ATOM 3684 O O . LEU B 1 255 ? 33.038 -55.824 5.955 1.00 16.37 255 LEU B O 1
ATOM 3689 N N . ASP B 1 256 ? 34.245 -54.375 7.168 1.00 14.54 256 ASP B N 1
ATOM 3690 C CA . ASP B 1 256 ? 34.850 -55.426 7.980 1.00 15.68 256 ASP B CA 1
ATOM 3691 C C . ASP B 1 256 ? 35.135 -54.860 9.364 1.00 14.42 256 ASP B C 1
ATOM 3692 O O . ASP B 1 256 ? 34.730 -53.743 9.692 1.00 16.25 256 ASP B O 1
ATOM 3697 N N . ARG B 1 257 ? 35.832 -55.642 10.182 1.00 14.02 257 ARG B N 1
ATOM 3698 C CA . ARG B 1 257 ? 36.133 -55.239 11.550 1.00 15.53 257 ARG B CA 1
ATOM 3699 C C . ARG B 1 257 ? 37.123 -54.088 11.628 1.00 12.81 257 ARG B C 1
ATOM 3700 O O . ARG B 1 257 ? 37.249 -53.485 12.696 1.00 13.05 257 ARG B O 1
ATOM 3708 N N . GLU B 1 258 ? 37.810 -53.756 10.533 1.00 12.55 258 GLU B N 1
ATOM 3709 C CA . GLU B 1 258 ? 38.922 -52.820 10.593 1.00 12.02 258 GLU B CA 1
ATOM 3710 C C . GLU B 1 258 ? 38.689 -51.554 9.779 1.00 10.50 258 GLU B C 1
ATOM 3711 O O . GLU B 1 258 ? 39.642 -50.814 9.508 1.00 13.13 258 GLU B O 1
ATOM 3717 N N . HIS B 1 259 ? 37.448 -51.269 9.406 1.00 10.41 259 HIS B N 1
ATOM 3718 C CA . HIS B 1 259 ? 37.115 -50.004 8.770 1.00 7.30 259 HIS B CA 1
ATOM 3719 C C . HIS B 1 259 ? 35.928 -49.377 9.480 1.00 9.18 259 HIS B C 1
ATOM 3720 O O . HIS B 1 259 ? 35.151 -50.059 10.167 1.00 11.23 259 HIS B O 1
ATOM 3727 N N . GLN B 1 260 ? 35.789 -48.070 9.284 1.00 10.88 260 GLN B N 1
ATOM 3728 C CA . GLN B 1 260 ? 34.829 -47.284 10.037 1.00 12.23 260 GLN B CA 1
ATOM 3729 C C . GLN B 1 260 ? 33.963 -46.456 9.109 1.00 9.91 260 GLN B C 1
ATOM 3730 O O . GLN B 1 260 ? 34.358 -46.117 7.991 1.00 9.08 260 GLN B O 1
ATOM 3736 N N . ILE B 1 261 ? 32.775 -46.104 9.605 1.00 7.30 261 ILE B N 1
ATOM 3737 C CA . ILE B 1 261 ? 31.880 -45.153 8.967 1.00 9.65 261 ILE B CA 1
ATOM 3738 C C . ILE B 1 261 ? 31.165 -44.412 10.092 1.00 7.47 261 ILE B C 1
ATOM 3739 O O . ILE B 1 261 ? 31.094 -44.890 11.229 1.00 7.87 261 ILE B O 1
ATOM 3744 N N . ASN B 1 262 ? 30.662 -43.219 9.789 1.00 7.47 262 ASN B N 1
ATOM 3745 C CA . ASN B 1 262 ? 29.768 -42.562 10.739 1.00 6.29 262 ASN B CA 1
ATOM 3746 C C . ASN B 1 262 ? 28.399 -43.221 10.726 1.00 9.35 262 ASN B C 1
ATOM 3747 O O . ASN B 1 262 ? 27.901 -43.623 9.677 1.00 7.50 262 ASN B O 1
ATOM 3752 N N . TYR B 1 263 ? 27.799 -43.312 11.902 1.00 7.34 263 TYR B N 1
ATOM 3753 C CA . TYR B 1 263 ? 26.416 -43.723 12.054 1.00 7.67 263 TYR B CA 1
ATOM 3754 C C . TYR B 1 263 ? 25.636 -42.601 12.730 1.00 7.80 263 TYR B C 1
ATOM 3755 O O . TYR B 1 263 ? 26.099 -41.993 13.708 1.00 7.82 263 TYR B O 1
ATOM 3764 N N . GLY B 1 264 ? 24.434 -42.328 12.215 1.00 6.30 264 GLY B N 1
ATOM 3765 C CA . GLY B 1 264 ? 23.524 -41.408 12.857 1.00 7.95 264 GLY B CA 1
ATOM 3766 C C . GLY B 1 264 ? 22.158 -42.048 12.979 1.00 7.11 264 GLY B C 1
ATOM 3767 O O . GLY B 1 264 ? 21.875 -43.065 12.346 1.00 7.99 264 GLY B O 1
ATOM 3768 N N . VAL B 1 265 ? 21.314 -41.432 13.798 1.00 6.23 265 VAL B N 1
ATOM 3769 C CA . VAL B 1 265 ? 19.937 -41.892 13.947 1.00 5.79 265 VAL B CA 1
ATOM 3770 C C . VAL B 1 265 ? 19.087 -41.001 13.059 1.00 6.86 265 VAL B C 1
ATOM 3771 O O . VAL B 1 265 ? 18.899 -39.819 13.356 1.00 8.24 265 VAL B O 1
ATOM 3775 N N . GLY B 1 266 ? 18.532 -41.584 11.996 1.00 9.50 266 GLY B N 1
ATOM 3776 C CA . GLY B 1 266 ? 17.624 -40.843 11.156 1.00 8.43 266 GLY B CA 1
ATOM 3777 C C . GLY B 1 266 ? 16.282 -40.628 11.829 1.00 9.13 266 GLY B C 1
ATOM 3778 O O . GLY B 1 266 ? 15.865 -41.355 12.733 1.00 10.07 266 GLY B O 1
ATOM 3779 N N . ILE B 1 267 ? 15.602 -39.573 11.403 1.00 9.95 267 ILE B N 1
ATOM 3780 C CA . ILE B 1 267 ? 14.244 -39.316 11.864 1.00 9.31 267 ILE B CA 1
ATOM 3781 C C . ILE B 1 267 ? 13.326 -40.238 11.078 1.00 12.13 267 ILE B C 1
ATOM 3782 O O . ILE B 1 267 ? 12.647 -39.804 10.142 1.00 11.30 267 ILE B O 1
ATOM 3787 N N . GLY B 1 268 ? 13.346 -41.526 11.426 1.00 10.30 268 GLY B N 1
ATOM 3788 C CA . GLY B 1 268 ? 12.548 -42.525 10.752 1.00 9.52 268 GLY B CA 1
ATOM 3789 C C . GLY B 1 268 ? 11.125 -42.577 11.289 1.00 8.50 268 GLY B C 1
ATOM 3790 O O . GLY B 1 268 ? 10.677 -41.707 12.033 1.00 11.35 268 GLY B O 1
ATOM 3791 N N . ASN B 1 269 ? 10.410 -43.642 10.924 1.00 10.79 269 ASN B N 1
ATOM 3792 C CA . ASN B 1 269 ? 9.016 -43.739 11.349 1.00 9.66 269 ASN B CA 1
ATOM 3793 C C . ASN B 1 269 ? 8.892 -43.761 12.867 1.00 11.51 269 ASN B C 1
ATOM 3794 O O . ASN B 1 269 ? 8.063 -43.043 13.439 1.00 10.56 269 ASN B O 1
ATOM 3799 N N . TYR B 1 270 ? 9.695 -44.585 13.541 1.00 11.79 270 TYR B N 1
ATOM 3800 C CA . TYR B 1 270 ? 9.539 -44.689 14.983 1.00 12.95 270 TYR B CA 1
ATOM 3801 C C . TYR B 1 270 ? 10.010 -43.418 15.673 1.00 11.82 270 TYR B C 1
ATOM 3802 O O . TYR B 1 270 ? 9.355 -42.917 16.590 1.00 10.93 270 TYR B O 1
ATOM 3811 N N . VAL B 1 271 ? 11.146 -42.879 15.242 1.00 10.65 271 VAL B N 1
ATOM 3812 C CA . VAL B 1 271 ? 11.676 -41.685 15.880 1.00 11.09 271 VAL B CA 1
ATOM 3813 C C . VAL B 1 271 ? 10.716 -40.505 15.713 1.00 7.81 271 VAL B C 1
ATOM 3814 O O . VAL B 1 271 ? 10.476 -39.751 16.662 1.00 9.28 271 VAL B O 1
ATOM 3818 N N . LYS B 1 272 ? 10.150 -40.331 14.515 1.00 11.99 272 LYS B N 1
ATOM 3819 C CA . LYS B 1 272 ? 9.152 -39.278 14.307 1.00 9.91 272 LYS B CA 1
ATOM 3820 C C . LYS B 1 272 ? 7.926 -39.474 15.199 1.00 14.77 272 LYS B C 1
ATOM 3821 O O . LYS B 1 272 ? 7.421 -38.513 15.796 1.00 12.81 272 LYS B O 1
ATOM 3827 N N . ARG B 1 273 ? 7.447 -40.714 15.326 1.00 14.80 273 ARG B N 1
ATOM 3828 C CA A ARG B 1 273 ? 6.282 -40.973 16.163 0.51 14.33 273 ARG B CA 1
ATOM 3829 C CA B ARG B 1 273 ? 6.280 -40.966 16.166 0.49 14.32 273 ARG B CA 1
ATOM 3830 C C . ARG B 1 273 ? 6.550 -40.568 17.609 1.00 14.47 273 ARG B C 1
ATOM 3831 O O . ARG B 1 273 ? 5.726 -39.897 18.243 1.00 13.37 273 ARG B O 1
ATOM 3846 N N . ILE B 1 274 ? 7.720 -40.953 18.134 1.00 11.80 274 ILE B N 1
ATOM 3847 C CA . ILE B 1 274 ? 8.070 -40.669 19.520 1.00 10.35 274 ILE B CA 1
ATOM 3848 C C . ILE B 1 274 ? 8.261 -39.167 19.724 1.00 12.31 274 ILE B C 1
ATOM 3849 O O . ILE B 1 274 ? 7.809 -38.607 20.731 1.00 12.22 274 ILE B O 1
ATOM 3854 N N . ILE B 1 275 ? 8.899 -38.485 18.764 1.00 12.34 275 ILE B N 1
ATOM 3855 C CA . ILE B 1 275 ? 9.054 -37.034 18.871 1.00 12.46 275 ILE B CA 1
ATOM 3856 C C . ILE B 1 275 ? 7.687 -36.375 18.926 1.00 12.85 275 ILE B C 1
ATOM 3857 O O . ILE B 1 275 ? 7.430 -35.517 19.774 1.00 14.78 275 ILE B O 1
ATOM 3862 N N . ASN B 1 276 ? 6.773 -36.804 18.060 1.00 15.86 276 ASN B N 1
ATOM 3863 C CA . ASN B 1 276 ? 5.445 -36.196 18.029 1.00 15.34 276 ASN B CA 1
ATOM 3864 C C . ASN B 1 276 ? 4.724 -36.367 19.358 1.00 17.55 276 ASN B C 1
ATOM 3865 O O . ASN B 1 276 ? 4.023 -35.455 19.815 1.00 19.48 276 ASN B O 1
ATOM 3870 N N . GLU B 1 277 ? 4.899 -37.519 20.003 1.00 14.94 277 GLU B N 1
ATOM 3871 C CA . GLU B 1 277 ? 4.229 -37.783 21.269 1.00 13.61 277 GLU B CA 1
ATOM 3872 C C . GLU B 1 277 ? 4.866 -37.045 22.437 1.00 12.51 277 GLU B C 1
ATOM 3873 O O . GLU B 1 277 ? 4.163 -36.658 23.376 1.00 18.53 277 GLU B O 1
ATOM 3879 N N . LYS B 1 278 ? 6.181 -36.824 22.414 1.00 11.41 278 LYS B N 1
ATOM 3880 C CA . LYS B 1 278 ? 6.870 -36.358 23.603 1.00 16.55 278 LYS B CA 1
ATOM 3881 C C . LYS B 1 278 ? 7.333 -34.912 23.521 1.00 11.62 278 LYS B C 1
ATOM 3882 O O . LYS B 1 278 ? 7.733 -34.356 24.548 1.00 16.12 278 LYS B O 1
ATOM 3888 N N . ASN B 1 279 ? 7.280 -34.291 22.348 1.00 13.85 279 ASN B N 1
ATOM 3889 C CA . ASN B 1 279 ? 7.861 -32.966 22.185 1.00 12.28 279 ASN B CA 1
ATOM 3890 C C . ASN B 1 279 ? 7.060 -31.939 22.971 1.00 18.80 279 ASN B C 1
ATOM 3891 O O . ASN B 1 279 ? 5.837 -32.050 23.124 1.00 17.64 279 ASN B O 1
ATOM 3896 N N . GLU B 1 280 ? 7.768 -30.948 23.495 1.00 15.72 280 GLU B N 1
ATOM 3897 C CA . GLU B 1 280 ? 7.132 -29.850 24.215 1.00 17.64 280 GLU B CA 1
ATOM 3898 C C . GLU B 1 280 ? 8.099 -28.685 24.380 1.00 20.39 280 GLU B C 1
ATOM 3899 O O . GLU B 1 280 ? 7.700 -27.641 24.916 1.00 20.54 280 GLU B O 1
#

Organism: Staphylococcus aureus (NCBI:txid1280)